Protein 6T1Z (pdb70)

Nearest PDB structures (foldseek):
  6t1z-assembly1_A  TM=1.003E+00  e=1.154E-48  Lactococcus lactis
  8tgg-assembly1_A  TM=7.853E-01  e=2.012E-07  Homo sapiens
  4oaa-assembly1_B  TM=7.288E-01  e=1.385E-07  Escherichia coli str. K-12 substr. DH10B
  2y5y-assembly1_B  TM=6.252E-01  e=4.518E-06  Escherichia coli K-12
  2y5y-assembly1_A  TM=6.153E-01  e=9.937E-06  Escherichia coli K-12

Foldseek 3Di:
DVVLVVADLQLNLLLLLLLLVLLLCLQAVVCVLVVCVVPHPNVVSVVLVVVLLVLLLVLQLVLLVCCLVPNLLVLLLVLLVLLLQLLVQLLVCCDVVNHDVVSNSVSVSSNSSSVSSNVLSSLLVLLLRDDLQCSLVSQLSSVLSSLVSSLNSNVNNVVDCVPPVSVSSVSSSVSSVVSNCCSVPVDDTRDDAPDDSVVLQVVLCVLPLLVLLLLLLLLLVLLVLCLVAPQQCQQVVFADDDCPSPVLSVVLSVLLSVLSNPCLVVLCVVCVPPALLVLQLQLSVLSLQLSLQSLVDRDNVSNSVSSNSNSSSVSSNRSSSSSVSSLSDDSSSSSNSSSVSSVSNVSSNVVSNVLSVCCVVLDSNRSSVVSVVSSVSSSVSSCVSCVVSVVVD

Organism: NCBI:txid1358

InterPro domains:
  IPR011701 Major facilitator superfamily [PF07690] (17-365)
  IPR020846 Major facilitator superfamily domain [PS50850] (10-403)
  IPR036259 MFS transporter superfamily [G3DSA:1.20.1250.20] (13-405)
  IPR036259 MFS transporter superfamily [SSF103473] (15-403)
  IPR050171 Major Facilitator Superfamily (MFS) Transporters [PTHR23517] (4-398)

Structure (mmCIF, N/CA/C/O backbone):
data_6T1Z
#
_entry.id   6T1Z
#
_cell.length_a   104.76
_cell.length_b   139.99
_cell.length_c   115.7
_cell.angle_alpha   90
_cell.angle_beta   90
_cell.angle_gamma   90
#
_symmetry.space_group_name_H-M   'C 2 2 21'
#
loop_
_entity.id
_entity.type
_entity.pdbx_description
1 polymer 'LmrP integral membrane protein'
2 non-polymer "2'-(4-ETHOXYPHENYL)-5-(4-METHYL-1-PIPERAZINYL)-2,5'-BI-BENZIMIDAZOLE"
3 non-polymer 1,2-DIMYRISTOYL-SN-GLYCERO-3-PHOSPHATE
4 non-polymer DODECYL-ALPHA-D-MALTOSIDE
5 non-polymer GLYCEROL
6 water water
#
loop_
_atom_site.group_PDB
_atom_site.id
_atom_site.type_symbol
_atom_site.label_atom_id
_atom_site.label_alt_id
_atom_site.label_comp_id
_atom_site.label_asym_id
_atom_site.label_entity_id
_atom_site.label_seq_id
_atom_site.pdbx_PDB_ins_code
_atom_site.Cartn_x
_atom_site.Cartn_y
_atom_site.Cartn_z
_atom_site.occupancy
_atom_site.B_iso_or_equiv
_atom_site.auth_seq_id
_atom_site.auth_comp_id
_atom_site.auth_asym_id
_atom_site.auth_atom_id
_atom_site.pdbx_PDB_model_num
ATOM 1 N N . GLY A 1 1 ? 10.391 6.055 2.085 1 122.04 1 GLY A N 1
ATOM 2 C CA . GLY A 1 1 ? 10.286 5.256 3.295 1 122.17 1 GLY A CA 1
ATOM 3 C C . GLY A 1 1 ? 11.637 4.846 3.838 1 127.41 1 GLY A C 1
ATOM 4 O O . GLY A 1 1 ? 11.993 5.21 4.961 1 126.44 1 GLY A O 1
ATOM 5 N N . LYS A 1 2 ? 12.409 4.092 3.031 1 126.08 2 LYS A N 1
ATOM 6 C CA . LYS A 1 2 ? 13.759 3.622 3.387 1 126.7 2 LYS A CA 1
ATOM 7 C C . LYS A 1 2 ? 14.688 4.809 3.637 1 131.52 2 LYS A C 1
ATOM 8 O O . LYS A 1 2 ? 15.525 4.76 4.544 1 131.15 2 LYS A O 1
ATOM 10 N N . GLU A 1 3 ? 14.494 5.892 2.856 1 128.28 3 GLU A N 1
ATOM 11 C CA . GLU A 1 3 ? 15.245 7.142 2.959 1 127.88 3 GLU A CA 1
ATOM 12 C C . GLU A 1 3 ? 15.06 7.755 4.336 1 129.84 3 GLU A C 1
ATOM 13 O O . GLU A 1 3 ? 16.048 8.181 4.933 1 129.62 3 GLU A O 1
ATOM 19 N N . PHE A 1 4 ? 13.813 7.714 4.869 1 124.25 4 PHE A N 1
ATOM 20 C CA . PHE A 1 4 ? 13.449 8.241 6.187 1 123.04 4 PHE A CA 1
ATOM 21 C C . PHE A 1 4 ? 14.335 7.735 7.313 1 125.71 4 PHE A C 1
ATOM 22 O O . PHE A 1 4 ? 14.787 8.533 8.138 1 125.57 4 PHE A O 1
ATOM 30 N N . TRP A 1 5 ? 14.549 6.416 7.376 1 120.72 5 TRP A N 1
ATOM 31 C CA . TRP A 1 5 ? 15.352 5.826 8.439 1 119.91 5 TRP A CA 1
ATOM 32 C C . TRP A 1 5 ? 16.853 6.23 8.396 1 122.27 5 TRP A C 1
ATOM 33 O O . TRP A 1 5 ? 17.519 6.142 9.43 1 121.99 5 TRP A O 1
ATOM 35 N N . ASN A 1 6 ? 17.372 6.707 7.236 1 117.51 6 ASN A N 1
ATOM 36 C CA . ASN A 1 6 ? 18.782 7.123 7.093 1 116.81 6 ASN A CA 1
ATOM 37 C C . ASN A 1 6 ? 19.03 8.638 7.281 1 118.04 6 ASN A C 1
ATOM 38 O O . ASN A 1 6 ? 20.153 9.108 7.059 1 117.16 6 ASN A O 1
ATOM 43 N N . LEU A 1 7 ? 17.999 9.388 7.705 1 112.53 7 LEU A N 1
ATOM 44 C CA . LEU A 1 7 ? 18.096 10.837 7.9 1 111.13 7 LEU A CA 1
ATOM 45 C C . LEU A 1 7 ? 18.615 11.204 9.282 1 111.8 7 LEU A C 1
ATOM 46 O O . LEU A 1 7 ? 18.657 10.354 10.176 1 111.02 7 LEU A O 1
ATOM 51 N N . ASP A 1 8 ? 18.993 12.486 9.457 1 106.16 8 ASP A N 1
ATOM 52 C CA . ASP A 1 8 ? 19.441 13.04 10.736 1 104.59 8 ASP A CA 1
ATOM 53 C C . ASP A 1 8 ? 18.245 13.022 11.688 1 103.87 8 ASP A C 1
ATOM 54 O O . ASP A 1 8 ? 17.118 13.289 11.266 1 103.11 8 ASP A O 1
ATOM 59 N N . LYS A 1 9 ? 18.498 12.713 12.964 1 97.05 9 LYS A N 1
ATOM 60 C CA . LYS A 1 9 ? 17.486 12.644 14.024 1 95.09 9 LYS A CA 1
ATOM 61 C C . LYS A 1 9 ? 16.575 13.865 14.021 1 93.48 9 LYS A C 1
ATOM 62 O O . LYS A 1 9 ? 15.36 13.684 14.037 1 93.58 9 LYS A O 1
ATOM 68 N N . ASN A 1 10 ? 17.143 15.097 13.954 1 85.32 10 ASN A N 1
ATOM 69 C CA . ASN A 1 10 ? 16.365 16.345 13.948 1 83.01 10 ASN A CA 1
ATOM 70 C C . ASN A 1 10 ? 15.373 16.427 12.817 1 84.77 10 ASN A C 1
ATOM 71 O O . ASN A 1 10 ? 14.225 16.824 13.043 1 83.8 10 ASN A O 1
ATOM 76 N N . LEU A 1 11 ? 15.796 16.022 11.609 1 79.57 11 LEU A N 1
ATOM 77 C CA . LEU A 1 11 ? 14.926 16.024 10.444 1 78.46 11 LEU A CA 1
ATOM 78 C C . LEU A 1 11 ? 13.786 15.043 10.654 1 84.19 11 LEU A C 1
ATOM 79 O O . LEU A 1 11 ? 12.646 15.357 10.326 1 83.48 11 LEU A O 1
ATOM 84 N N . GLN A 1 12 ? 14.076 13.884 11.271 1 82.99 12 GLN A N 1
ATOM 85 C CA . GLN A 1 12 ? 13.063 12.862 11.56 1 83.64 12 GLN A CA 1
ATOM 86 C C . GLN A 1 12 ? 11.986 13.437 12.476 1 87.43 12 GLN A C 1
ATOM 87 O O . GLN A 1 12 ? 10.794 13.256 12.211 1 86.66 12 GLN A O 1
ATOM 93 N N . LEU A 1 13 ? 12.405 14.22 13.484 1 83.73 13 LEU A N 1
ATOM 94 C CA . LEU A 1 13 ? 11.475 14.886 14.389 1 83.39 13 LEU A CA 1
ATOM 95 C C . LEU A 1 13 ? 10.619 15.855 13.607 1 85.31 13 LEU A C 1
ATOM 96 O O . LEU A 1 13 ? 9.409 15.848 13.791 1 85.76 13 LEU A O 1
ATOM 101 N N . ARG A 1 14 ? 11.226 16.61 12.668 1 79.22 14 ARG A N 1
ATOM 102 C CA . ARG A 1 14 ? 10.51 17.545 11.805 1 77.93 14 ARG A CA 1
ATOM 103 C C . ARG A 1 14 ? 9.362 16.834 11.1 1 80.16 14 ARG A C 1
ATOM 104 O O . ARG A 1 14 ? 8.235 17.334 11.106 1 79.47 14 ARG A O 1
ATOM 112 N N . LEU A 1 15 ? 9.637 15.648 10.547 1 75.74 15 LEU A N 1
ATOM 113 C CA . LEU A 1 15 ? 8.624 14.854 9.864 1 75.34 15 LEU A CA 1
ATOM 114 C C . LEU A 1 15 ? 7.552 14.39 10.836 1 79.34 15 LEU A C 1
ATOM 115 O O . LEU A 1 15 ? 6.361 14.506 10.529 1 79.72 15 LEU A O 1
ATOM 120 N N . GLY A 1 16 ? 7.976 13.961 12.025 1 74.29 16 GLY A N 1
ATOM 121 C CA . GLY A 1 16 ? 7.056 13.547 13.072 1 73.32 16 GLY A CA 1
ATOM 122 C C . GLY A 1 16 ? 6.129 14.679 13.457 1 74.91 16 GLY A C 1
ATOM 123 O O . GLY A 1 16 ? 4.907 14.529 13.396 1 74.29 16 GLY A O 1
ATOM 124 N N . ILE A 1 17 ? 6.706 15.839 13.774 1 69.56 17 ILE A N 1
ATOM 125 C CA . ILE A 1 17 ? 5.956 17.017 14.181 1 68.99 17 ILE A CA 1
ATOM 126 C C . ILE A 1 17 ? 4.94 17.449 13.116 1 74.15 17 ILE A C 1
ATOM 127 O O . ILE A 1 17 ? 3.764 17.626 13.449 1 73.41 17 ILE A O 1
ATOM 132 N N . VAL A 1 18 ? 5.37 17.582 11.839 1 71.28 18 VAL A N 1
ATOM 133 C CA . VAL A 1 18 ? 4.447 17.974 10.762 1 70.66 18 VAL A CA 1
ATOM 134 C C . VAL A 1 18 ? 3.349 16.944 10.563 1 74.91 18 VAL A C 1
ATOM 135 O O . VAL A 1 18 ? 2.22 17.333 10.26 1 74.45 18 VAL A O 1
ATOM 139 N N . PHE A 1 19 ? 3.673 15.64 10.734 1 71.56 19 PHE A N 1
ATOM 140 C CA . PHE A 1 19 ? 2.691 14.575 10.607 1 71.56 19 PHE A CA 1
ATOM 141 C C . PHE A 1 19 ? 1.575 14.857 11.584 1 74.48 19 PHE A C 1
ATOM 142 O O . PHE A 1 19 ? 0.43 15.07 11.179 1 73.59 19 PHE A O 1
ATOM 150 N N . LEU A 1 20 ? 1.928 14.875 12.879 1 71.41 20 LEU A N 1
ATOM 151 C CA . LEU A 1 20 ? 1.012 15.115 13.989 1 70.81 20 LEU A CA 1
ATOM 152 C C . LEU A 1 20 ? 0.229 16.403 13.777 1 77.39 20 LEU A C 1
ATOM 153 O O . LEU A 1 20 ? -1.005 16.378 13.855 1 76.67 20 LEU A O 1
ATOM 158 N N . GLY A 1 21 ? 0.951 17.485 13.462 1 75.83 21 GLY A N 1
ATOM 159 C CA . GLY A 1 21 ? 0.378 18.794 13.187 1 76.89 21 GLY A CA 1
ATOM 160 C C . GLY A 1 21 ? -0.722 18.717 12.15 1 84.71 21 GLY A C 1
ATOM 161 O O . GLY A 1 21 ? -1.856 19.135 12.422 1 85.15 21 GLY A O 1
ATOM 162 N N . ALA A 1 22 ? -0.4 18.117 10.974 1 82.63 22 ALA A N 1
ATOM 163 C CA . ALA A 1 22 ? -1.339 17.942 9.864 1 82.93 22 ALA A CA 1
ATOM 164 C C . ALA A 1 22 ? -2.526 17.068 10.247 1 88.07 22 ALA A C 1
ATOM 165 O O . ALA A 1 22 ? -3.664 17.42 9.921 1 87.38 22 ALA A O 1
ATOM 167 N N . PHE A 1 23 ? -2.271 15.949 10.965 1 85.48 23 PHE A N 1
ATOM 168 C CA . PHE A 1 23 ? -3.327 15.048 11.425 1 85.32 23 PHE A CA 1
ATOM 169 C C . PHE A 1 23 ? -4.35 15.852 12.212 1 90.01 23 PHE A C 1
ATOM 170 O O . PHE A 1 23 ? -5.514 15.935 11.815 1 90.2 23 PHE A O 1
ATOM 178 N N . SER A 1 24 ? -3.883 16.513 13.276 1 86.69 24 SER A N 1
ATOM 179 C CA . SER A 1 24 ? -4.705 17.364 14.119 1 86.21 24 SER A CA 1
ATOM 180 C C . SER A 1 24 ? -5.363 18.477 13.302 1 89.32 24 SER A C 1
ATOM 181 O O . SER A 1 24 ? -6.537 18.759 13.525 1 87.86 24 SER A O 1
ATOM 184 N N . TYR A 1 25 ? -4.664 19.028 12.288 1 87.33 25 TYR A N 1
ATOM 185 C CA . TYR A 1 25 ? -5.296 20.012 11.415 1 88.43 25 TYR A CA 1
ATOM 186 C C . TYR A 1 25 ? -6.532 19.375 10.761 1 91.46 25 TYR A C 1
ATOM 187 O O . TYR A 1 25 ? -7.612 19.963 10.823 1 92.34 25 TYR A O 1
ATOM 196 N N . GLY A 1 26 ? -6.343 18.219 10.114 1 85.15 26 GLY A N 1
ATOM 197 C CA . GLY A 1 26 ? -7.391 17.496 9.408 1 83.88 26 GLY A CA 1
ATOM 198 C C . GLY A 1 26 ? -8.626 17.289 10.251 1 87.56 26 GLY A C 1
ATOM 199 O O . GLY A 1 26 ? -9.698 17.794 9.907 1 87.35 26 GLY A O 1
ATOM 200 N N . THR A 1 27 ? -8.464 16.608 11.403 1 84.19 27 THR A N 1
ATOM 201 C CA . THR A 1 27 ? -9.551 16.309 12.355 1 83.55 27 THR A CA 1
ATOM 202 C C . THR A 1 27 ? -10.336 17.546 12.842 1 86.74 27 THR A C 1
ATOM 203 O O . THR A 1 27 ? -11.565 17.554 12.765 1 85.54 27 THR A O 1
ATOM 207 N N . VAL A 1 28 ? -9.626 18.57 13.368 1 83.43 28 VAL A N 1
ATOM 208 C CA . VAL A 1 28 ? -10.276 19.699 14.033 1 82.88 28 VAL A CA 1
ATOM 209 C C . VAL A 1 28 ? -10.407 20.961 13.187 1 84.51 28 VAL A C 1
ATOM 210 O O . VAL A 1 28 ? -11.507 21.503 13.111 1 84.04 28 VAL A O 1
ATOM 214 N N . PHE A 1 29 ? -9.316 21.455 12.617 1 79.68 29 PHE A N 1
ATOM 215 C CA . PHE A 1 29 ? -9.292 22.733 11.915 1 79.74 29 PHE A CA 1
ATOM 216 C C . PHE A 1 29 ? -10.07 22.807 10.596 1 84.42 29 PHE A C 1
ATOM 217 O O . PHE A 1 29 ? -10.523 23.907 10.245 1 84.14 29 PHE A O 1
ATOM 225 N N . SER A 1 30 ? -10.214 21.67 9.862 1 81.03 30 SER A N 1
ATOM 226 C CA . SER A 1 30 ? -10.929 21.588 8.573 1 80.58 30 SER A CA 1
ATOM 227 C C . SER A 1 30 ? -12.395 21.942 8.715 1 87.1 30 SER A C 1
ATOM 228 O O . SER A 1 30 ? -12.984 22.56 7.825 1 88.15 30 SER A O 1
ATOM 231 N N . SER A 1 31 ? -12.97 21.558 9.85 1 83.78 31 SER A N 1
ATOM 232 C CA . SER A 1 31 ? -14.364 21.736 10.183 1 83.8 31 SER A CA 1
ATOM 233 C C . SER A 1 31 ? -14.651 22.919 11.15 1 84.8 31 SER A C 1
ATOM 234 O O . SER A 1 31 ? -15.789 23.078 11.598 1 85.09 31 SER A O 1
ATOM 237 N N . MET A 1 32 ? -13.647 23.752 11.468 1 77.82 32 MET A N 1
ATOM 238 C CA . MET A 1 32 ? -13.852 24.864 12.403 1 75.4 32 MET A CA 1
ATOM 239 C C . MET A 1 32 ? -14.772 25.964 11.876 1 78.66 32 MET A C 1
ATOM 240 O O . MET A 1 32 ? -15.39 26.639 12.683 1 78.32 32 MET A O 1
ATOM 245 N N . THR A 1 33 ? -14.923 26.108 10.55 1 74.94 33 THR A N 1
ATOM 246 C CA . THR A 1 33 ? -15.844 27.101 9.98 1 74.62 33 THR A CA 1
ATOM 247 C C . THR A 1 33 ? -17.284 26.67 10.298 1 76.42 33 THR A C 1
ATOM 248 O O . THR A 1 33 ? -18.131 27.518 10.58 1 76.18 33 THR A O 1
ATOM 252 N N . ILE A 1 34 ? -17.543 25.338 10.259 1 69.66 34 ILE A N 1
ATOM 253 C CA . ILE A 1 34 ? -18.821 24.708 10.581 1 67.32 34 ILE A CA 1
ATOM 254 C C . ILE A 1 34 ? -19.187 25.149 11.993 1 70.73 34 ILE A C 1
ATOM 255 O O . ILE A 1 34 ? -20.244 25.743 12.176 1 71.35 34 ILE A O 1
ATOM 260 N N . TYR A 1 35 ? -18.249 24.948 12.957 1 66.32 35 TYR A N 1
ATOM 261 C CA . TYR A 1 35 ? -18.315 25.331 14.372 1 64.36 35 TYR A CA 1
ATOM 262 C C . TYR A 1 35 ? -18.623 26.83 14.496 1 66.17 35 TYR A C 1
ATOM 263 O O . TYR A 1 35 ? -19.665 27.179 15.025 1 65.21 35 TYR A O 1
ATOM 272 N N . TYR A 1 36 ? -17.723 27.703 14.021 1 62.44 36 TYR A N 1
ATOM 273 C CA . TYR A 1 36 ? -17.9 29.141 14.079 1 62.42 36 TYR A CA 1
ATOM 274 C C . TYR A 1 36 ? -19.192 29.584 13.493 1 67.15 36 TYR A C 1
ATOM 275 O O . TYR A 1 36 ? -19.778 30.468 14.085 1 67.24 36 TYR A O 1
ATOM 284 N N . ASN A 1 37 ? -19.636 29.028 12.334 1 65.31 37 ASN A N 1
ATOM 285 C CA . ASN A 1 37 ? -20.927 29.402 11.695 1 66.34 37 ASN A CA 1
ATOM 286 C C . ASN A 1 37 ? -22.083 29.081 12.597 1 68.93 37 ASN A C 1
ATOM 287 O O . ASN A 1 37 ? -22.969 29.91 12.733 1 67.75 37 ASN A O 1
ATOM 292 N N . GLN A 1 38 ? -22.059 27.882 13.223 1 65.8 38 GLN A N 1
ATOM 293 C CA . GLN A 1 38 ? -23.065 27.398 14.153 1 65.67 38 GLN A CA 1
ATOM 294 C C . GLN A 1 38 ? -23.284 28.339 15.343 1 70.03 38 GLN A C 1
ATOM 295 O O . GLN A 1 38 ? -24.423 28.725 15.6 1 70.98 38 GLN A O 1
ATOM 301 N N . TYR A 1 39 ? -22.218 28.712 16.046 1 66.9 39 TYR A N 1
ATOM 302 C CA . TYR A 1 39 ? -22.331 29.526 17.253 1 67.99 39 TYR A CA 1
ATOM 303 C C . TYR A 1 39 ? -22.332 31.038 17.027 1 73.78 39 TYR A C 1
ATOM 304 O O . TYR A 1 39 ? -22.96 31.771 17.793 1 74.72 39 TYR A O 1
ATOM 313 N N . LEU A 1 40 ? -21.621 31.504 16.015 1 70.25 40 LEU A N 1
ATOM 314 C CA . LEU A 1 40 ? -21.502 32.929 15.713 1 70.02 40 LEU A CA 1
ATOM 315 C C . LEU A 1 40 ? -22.079 33.228 14.317 1 75.8 40 LEU A C 1
ATOM 316 O O . LEU A 1 40 ? -22.579 32.32 13.646 1 76.1 40 LEU A O 1
ATOM 321 N N . GLY A 1 41 ? -22.014 34.481 13.879 1 72.12 41 GLY A N 1
ATOM 322 C CA . GLY A 1 41 ? -22.519 34.827 12.556 1 71.63 41 GLY A CA 1
ATOM 323 C C . GLY A 1 41 ? -21.589 34.393 11.442 1 76.59 41 GLY A C 1
ATOM 324 O O . GLY A 1 41 ? -20.47 33.938 11.697 1 78.46 41 GLY A O 1
ATOM 325 N N . SER A 1 42 ? -22.02 34.554 10.196 1 71.6 42 SER A N 1
ATOM 326 C CA . SER A 1 42 ? -21.146 34.278 9.07 1 70.41 42 SER A CA 1
ATOM 327 C C . SER A 1 42 ? -20.343 35.521 8.768 1 73.47 42 SER A C 1
ATOM 328 O O . SER A 1 42 ? -19.262 35.431 8.169 1 74.31 42 SER A O 1
ATOM 331 N N . ALA A 1 43 ? -20.832 36.68 9.254 1 68.31 43 ALA A N 1
ATOM 332 C CA . ALA A 1 43 ? -20.113 37.949 9.193 1 68.12 43 ALA A CA 1
ATOM 333 C C . ALA A 1 43 ? -18.968 37.824 10.203 1 71.6 43 ALA A C 1
ATOM 334 O O . ALA A 1 43 ? -17.829 38.14 9.872 1 72.68 43 ALA A O 1
ATOM 336 N N . ILE A 1 44 ? -19.277 37.297 11.41 1 65.98 44 ILE A N 1
ATOM 337 C CA . ILE A 1 44 ? -18.338 37.031 12.49 1 64.99 44 ILE A CA 1
ATOM 338 C C . ILE A 1 44 ? -17.324 35.974 12.034 1 69.15 44 ILE A C 1
ATOM 339 O O . ILE A 1 44 ? -16.119 36.243 12.114 1 69.63 44 ILE A O 1
ATOM 344 N N . THR A 1 45 ? -17.789 34.802 11.522 1 63.98 45 THR A N 1
ATOM 345 C CA . THR A 1 45 ? -16.869 33.749 11.069 1 63.82 45 THR A CA 1
ATOM 346 C C . THR A 1 45 ? -15.819 34.29 10.062 1 69.55 45 THR A C 1
ATOM 347 O O . THR A 1 45 ? -14.64 33.997 10.234 1 69.53 45 THR A O 1
ATOM 351 N N . GLY A 1 46 ? -16.247 35.12 9.099 1 66.22 46 GLY A N 1
ATOM 352 C CA . GLY A 1 46 ? -15.389 35.768 8.106 1 65.03 46 GLY A CA 1
ATOM 353 C C . GLY A 1 46 ? -14.356 36.676 8.735 1 67.67 46 GLY A C 1
ATOM 354 O O . GLY A 1 46 ? -13.169 36.573 8.413 1 67.55 46 GLY A O 1
ATOM 355 N N . ILE A 1 47 ? -14.79 37.535 9.677 1 63.97 47 ILE A N 1
ATOM 356 C CA . ILE A 1 47 ? -13.891 38.423 10.423 1 64.26 47 ILE A CA 1
ATOM 357 C C . ILE A 1 47 ? -12.875 37.589 11.217 1 68.6 47 ILE A C 1
ATOM 358 O O . ILE A 1 47 ? -11.676 37.9 11.205 1 68.16 47 ILE A O 1
ATOM 363 N N . LEU A 1 48 ? -13.366 36.52 11.887 1 64.06 48 LEU A N 1
ATOM 364 C CA . LEU A 1 48 ? -12.538 35.63 12.693 1 63.15 48 LEU A CA 1
ATOM 365 C C . LEU A 1 48 ? -11.405 34.978 11.891 1 66.69 48 LEU A C 1
ATOM 366 O O . LEU A 1 48 ? -10.234 35.141 12.244 1 65.54 48 LEU A O 1
ATOM 371 N N . LEU A 1 49 ? -11.749 34.311 10.787 1 64.13 49 LEU A N 1
ATOM 372 C CA . LEU A 1 49 ? -10.787 33.654 9.898 1 65.06 49 LEU A CA 1
ATOM 373 C C . LEU A 1 49 ? -9.747 34.637 9.285 1 71.67 49 LEU A C 1
ATOM 374 O O . LEU A 1 49 ? -8.586 34.25 9.045 1 69.94 49 LEU A O 1
ATOM 379 N N . ALA A 1 50 ? -10.169 35.915 9.083 1 69.62 50 ALA A N 1
ATOM 380 C CA . ALA A 1 50 ? -9.313 36.99 8.589 1 69.36 50 ALA A CA 1
ATOM 381 C C . ALA A 1 50 ? -8.287 37.308 9.649 1 73.85 50 ALA A C 1
ATOM 382 O O . ALA A 1 50 ? -7.098 37.351 9.331 1 75.47 50 ALA A O 1
ATOM 384 N N . LEU A 1 51 ? -8.733 37.473 10.919 1 68.69 51 LEU A N 1
ATOM 385 C CA . LEU A 1 51 ? -7.844 37.763 12.041 1 67.55 51 LEU A CA 1
ATOM 386 C C . LEU A 1 51 ? -6.868 36.665 12.234 1 68.38 51 LEU A C 1
ATOM 387 O O . LEU A 1 51 ? -5.687 36.956 12.26 1 68.21 51 LEU A O 1
ATOM 392 N N . SER A 1 52 ? -7.327 35.405 12.286 1 64.19 52 SER A N 1
ATOM 393 C CA . SER A 1 52 ? -6.435 34.258 12.445 1 64.74 52 SER A CA 1
ATOM 394 C C . SER A 1 52 ? -5.301 34.191 11.387 1 69.34 52 SER A C 1
ATOM 395 O O . SER A 1 52 ? -4.154 33.935 11.756 1 69.44 52 SER A O 1
ATOM 398 N N . ALA A 1 53 ? -5.625 34.453 10.098 1 64.53 53 ALA A N 1
ATOM 399 C CA . ALA A 1 53 ? -4.693 34.476 8.968 1 62.84 53 ALA A CA 1
ATOM 400 C C . ALA A 1 53 ? -3.625 35.572 9.135 1 66.37 53 ALA A C 1
ATOM 401 O O . ALA A 1 53 ? -2.439 35.313 8.878 1 66.12 53 ALA A O 1
ATOM 403 N N . VAL A 1 54 ? -4.048 36.783 9.587 1 62.09 54 VAL A N 1
ATOM 404 C CA . VAL A 1 54 ? -3.169 37.929 9.885 1 61.32 54 VAL A CA 1
ATOM 405 C C . VAL A 1 54 ? -2.302 37.559 11.09 1 64.19 54 VAL A C 1
ATOM 406 O O . VAL A 1 54 ? -1.089 37.787 11.084 1 63.53 54 VAL A O 1
ATOM 410 N N . ALA A 1 55 ? -2.929 36.968 12.11 1 61.05 55 ALA A N 1
ATOM 411 C CA . ALA A 1 55 ? -2.231 36.52 13.311 1 61.77 55 ALA A CA 1
ATOM 412 C C . ALA A 1 55 ? -1.096 35.538 12.975 1 66.49 55 ALA A C 1
ATOM 413 O O . ALA A 1 55 ? 0.04 35.768 13.38 1 65.74 55 ALA A O 1
ATOM 415 N N . THR A 1 56 ? -1.391 34.504 12.172 1 63.41 56 THR A N 1
ATOM 416 C CA . THR A 1 56 ? -0.439 33.462 11.811 1 63.62 56 THR A CA 1
ATOM 417 C C . THR A 1 56 ? 0.693 33.997 10.918 1 70.81 56 THR A C 1
ATOM 418 O O . THR A 1 56 ? 1.84 33.55 11.073 1 69.91 56 THR A O 1
ATOM 422 N N . PHE A 1 57 ? 0.385 34.961 10.013 1 68.4 57 PHE A N 1
ATOM 423 C CA . PHE A 1 57 ? 1.389 35.607 9.167 1 67.33 57 PHE A CA 1
ATOM 424 C C . PHE A 1 57 ? 2.382 36.332 10.088 1 70.13 57 PHE A C 1
ATOM 425 O O . PHE A 1 57 ? 3.6 36.164 9.935 1 70.26 57 PHE A O 1
ATOM 433 N N . VAL A 1 58 ? 1.855 37.092 11.083 1 64.28 58 VAL A N 1
ATOM 434 C CA . 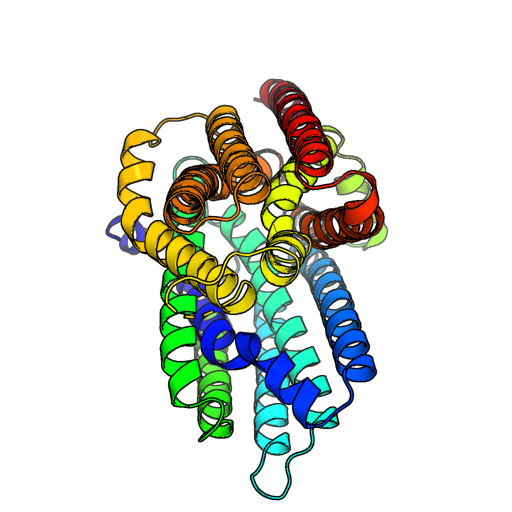VAL A 1 58 ? 2.683 37.79 12.065 1 62.87 58 VAL A CA 1
ATOM 435 C C . VAL A 1 58 ? 3.491 36.793 12.892 1 67.41 58 VAL A C 1
ATOM 436 O O . VAL A 1 58 ? 4.659 37.056 13.154 1 68.86 58 VAL A O 1
ATOM 440 N N . ALA A 1 59 ? 2.905 35.622 13.227 1 62.44 59 ALA A N 1
ATOM 441 C CA . ALA A 1 59 ? 3.61 34.557 13.94 1 61.62 59 ALA A CA 1
ATOM 442 C C . ALA A 1 59 ? 4.799 34.143 13.117 1 64.7 59 ALA A C 1
ATOM 443 O O . ALA A 1 59 ? 5.893 34.088 13.641 1 65.08 59 ALA A O 1
ATOM 445 N N . GLY A 1 60 ? 4.592 33.957 11.821 1 60.8 60 GLY A N 1
ATOM 446 C CA . GLY A 1 60 ? 5.631 33.571 10.87 1 60.27 60 GLY A CA 1
ATOM 447 C C . GLY A 1 60 ? 6.763 34.567 10.73 1 62.5 60 GLY A C 1
ATOM 448 O O . GLY A 1 60 ? 7.927 34.167 10.666 1 62.14 60 GLY A O 1
ATOM 449 N N . ILE A 1 61 ? 6.444 35.865 10.695 1 57.06 61 ILE A N 1
ATOM 450 C CA . ILE A 1 61 ? 7.466 36.902 10.581 1 56.11 61 ILE A CA 1
ATOM 451 C C . ILE A 1 61 ? 8.36 36.927 11.85 1 61.79 61 ILE A C 1
ATOM 452 O O . ILE A 1 61 ? 9.591 36.888 11.753 1 60.94 61 ILE A O 1
ATOM 457 N N . LEU A 1 62 ? 7.73 36.941 13.035 1 60.23 62 LEU A N 1
ATOM 458 C CA . LEU A 1 62 ? 8.431 36.93 14.319 1 60.66 62 LEU A CA 1
ATOM 459 C C . LEU A 1 62 ? 9.263 35.655 14.49 1 65.18 62 LEU A C 1
ATOM 460 O O . LEU A 1 62 ? 10.416 35.739 14.908 1 65.6 62 LEU A O 1
ATOM 465 N N . ALA A 1 63 ? 8.697 34.484 14.137 1 60.99 63 ALA A N 1
ATOM 466 C CA . ALA A 1 63 ? 9.407 33.214 14.248 1 60.69 63 ALA A CA 1
ATOM 467 C C . ALA A 1 63 ? 10.634 33.183 13.352 1 65.77 63 ALA A C 1
ATOM 468 O O . ALA A 1 63 ? 11.688 32.739 13.788 1 65.47 63 ALA A O 1
ATOM 470 N N . GLY A 1 64 ? 10.5 33.715 12.143 1 63.91 64 GLY A N 1
ATOM 471 C CA . GLY A 1 64 ? 11.581 33.79 11.17 1 64.31 64 GLY A CA 1
ATOM 472 C C . GLY A 1 64 ? 12.764 34.561 11.699 1 68.92 64 GLY A C 1
ATOM 473 O O . GLY A 1 64 ? 13.89 34.06 11.684 1 67.67 64 GLY A O 1
ATOM 474 N N . PHE A 1 65 ? 12.493 35.758 12.238 1 66.51 65 PHE A N 1
ATOM 475 C CA . PHE A 1 65 ? 13.517 36.599 12.829 1 66.44 65 PHE A CA 1
ATOM 476 C C . PHE A 1 65 ? 14.134 35.913 14.053 1 69.49 65 PHE A C 1
ATOM 477 O O . PHE A 1 65 ? 15.327 35.648 14.063 1 69.71 65 PHE A O 1
ATOM 485 N N . PHE A 1 66 ? 13.338 35.603 15.064 1 65.49 66 PHE A N 1
ATOM 486 C CA . PHE A 1 66 ? 13.855 34.957 16.266 1 64.65 66 PHE A CA 1
ATOM 487 C C . PHE A 1 66 ? 14.566 33.652 16.014 1 67.46 66 PHE A C 1
ATOM 488 O O . PHE A 1 66 ? 15.338 33.228 16.856 1 68.15 66 PHE A O 1
ATOM 496 N N . ALA A 1 67 ? 14.335 33.02 14.868 1 62.62 67 ALA A N 1
ATOM 497 C CA . ALA A 1 67 ? 15.008 31.777 14.544 1 62.26 67 ALA A CA 1
ATOM 498 C C . ALA A 1 67 ? 16.47 32.077 14.186 1 68.17 67 ALA A C 1
ATOM 499 O O . ALA A 1 67 ? 17.352 31.246 14.429 1 69.16 67 ALA A O 1
ATOM 501 N N . ASP A 1 68 ? 16.715 33.275 13.62 1 63.53 68 ASP A N 1
ATOM 502 C CA . ASP A 1 68 ? 18.018 33.773 13.22 1 62.03 68 ASP A CA 1
ATOM 503 C C . ASP A 1 68 ? 18.725 34.408 14.396 1 64.4 68 ASP A C 1
ATOM 504 O O . ASP A 1 68 ? 19.886 34.078 14.634 1 62.86 68 ASP A O 1
ATOM 509 N N . ARG A 1 69 ? 18.015 35.301 15.14 1 61.17 69 ARG A N 1
ATOM 510 C CA . ARG A 1 69 ? 18.502 36.018 16.325 1 60.32 69 ARG A CA 1
ATOM 511 C C . ARG A 1 69 ? 18.959 35.041 17.39 1 63.67 69 ARG A C 1
ATOM 512 O O . ARG A 1 69 ? 20.131 35.035 17.736 1 64.44 69 ARG A O 1
ATOM 520 N N . ASN A 1 70 ? 18.047 34.226 17.916 1 59.79 70 ASN A N 1
ATOM 521 C CA . ASN A 1 70 ? 18.372 33.18 18.892 1 59.18 70 ASN A CA 1
ATOM 522 C C . ASN A 1 70 ? 18.489 31.875 18.094 1 63.78 70 ASN A C 1
ATOM 523 O O . ASN A 1 70 ? 18.665 31.926 16.867 1 63.68 70 ASN A O 1
ATOM 528 N N . GLY A 1 71 ? 18.389 30.726 18.745 1 59.43 71 GLY A N 1
ATOM 529 C CA . GLY A 1 71 ? 18.448 29.498 17.96 1 59.24 71 GLY A CA 1
ATOM 530 C C . GLY A 1 71 ? 17.116 29.135 17.314 1 62.9 71 GLY A C 1
ATOM 531 O O . GLY A 1 71 ? 16.113 29.836 17.504 1 63.83 71 GLY A O 1
ATOM 532 N N . ARG A 1 72 ? 17.07 28.014 16.579 1 56.65 72 ARG A N 1
ATOM 533 C CA . ARG A 1 72 ? 15.819 27.495 16.007 1 54.46 72 ARG A CA 1
ATOM 534 C C . ARG A 1 72 ? 15.011 26.838 17.125 1 56.22 72 ARG A C 1
ATOM 535 O O . ARG A 1 72 ? 13.821 27.153 17.272 1 55.71 72 ARG A O 1
ATOM 543 N N . LYS A 1 73 ? 15.671 25.952 17.939 1 50.99 73 LYS A N 1
ATOM 544 C CA . LYS A 1 73 ? 15.071 25.225 19.071 1 49.88 73 LYS A CA 1
ATOM 545 C C . LYS A 1 73 ? 14.28 26.093 20.102 1 54.82 73 LYS A C 1
ATOM 546 O O . LYS A 1 73 ? 13.155 25.684 20.431 1 56.01 73 LYS A O 1
ATOM 552 N N . PRO A 1 74 ? 14.817 27.225 20.652 1 47.9 74 PRO A N 1
ATOM 553 C CA . PRO A 1 74 ? 14.027 28.038 21.593 1 47.01 74 PRO A CA 1
ATOM 554 C C . PRO A 1 74 ? 12.671 28.425 20.998 1 53.55 74 PRO A C 1
ATOM 555 O O . PRO A 1 74 ? 11.632 28.143 21.584 1 51.62 74 PRO A O 1
ATOM 559 N N . VAL A 1 75 ? 12.691 29.042 19.81 1 53.7 75 VAL A N 1
ATOM 560 C CA . VAL A 1 75 ? 11.502 29.457 19.068 1 54.6 75 VAL A CA 1
ATOM 561 C C . VAL A 1 75 ? 10.509 28.285 18.955 1 59.52 75 VAL A C 1
ATOM 562 O O . VAL A 1 75 ? 9.354 28.432 19.335 1 58.84 75 VAL A O 1
ATOM 566 N N . MET A 1 76 ? 10.978 27.119 18.489 1 57 76 MET A N 1
ATOM 567 C CA . MET A 1 76 ? 10.151 25.931 18.335 1 56.67 76 MET A CA 1
ATOM 568 C C . MET A 1 76 ? 9.552 25.519 19.643 1 59.24 76 MET A C 1
ATOM 569 O O . MET A 1 76 ? 8.356 25.291 19.69 1 59.45 76 MET A O 1
ATOM 574 N N . VAL A 1 77 ? 10.354 25.491 20.726 1 56.33 77 VAL A N 1
ATOM 575 C CA . VAL A 1 77 ? 9.903 25.154 22.095 1 55.77 77 VAL A CA 1
ATOM 576 C C . VAL A 1 77 ? 8.849 26.158 22.584 1 59.67 77 VAL A C 1
ATOM 577 O O . VAL A 1 77 ? 7.883 25.752 23.22 1 59.71 77 VAL A O 1
ATOM 581 N N . PHE A 1 78 ? 9.016 27.452 22.252 1 55.53 78 PHE A N 1
ATOM 582 C CA . PHE A 1 78 ? 8.068 28.497 22.608 1 54.82 78 PHE A CA 1
ATOM 583 C C . PHE A 1 78 ? 6.76 28.234 21.923 1 60.33 78 PHE A C 1
ATOM 584 O O . PHE A 1 78 ? 5.703 28.37 22.548 1 61.25 78 PHE A O 1
ATOM 592 N N . GLY A 1 79 ? 6.831 27.892 20.642 1 56.77 79 GLY A N 1
ATOM 593 C CA . GLY A 1 79 ? 5.653 27.577 19.851 1 56.75 79 GLY A CA 1
ATOM 594 C C . GLY A 1 79 ? 4.815 26.502 20.514 1 60.82 79 GLY A C 1
ATOM 595 O O . GLY A 1 79 ? 3.637 26.734 20.794 1 61.82 79 GLY A O 1
ATOM 596 N N . THR A 1 80 ? 5.43 25.35 20.845 1 54.66 80 THR A N 1
ATOM 597 C CA . THR A 1 80 ? 4.713 24.247 21.493 1 53.27 80 THR A CA 1
ATOM 598 C C . THR A 1 80 ? 4.048 24.665 22.808 1 54.93 80 THR A C 1
ATOM 599 O O . THR A 1 80 ? 2.891 24.288 23.037 1 56.29 80 THR A O 1
ATOM 603 N N . ILE A 1 81 ? 4.741 25.476 23.647 1 46.98 81 ILE A N 1
ATOM 604 C CA . ILE A 1 81 ? 4.17 25.967 24.907 1 44.26 81 ILE A CA 1
ATOM 605 C C . ILE A 1 81 ? 2.894 26.736 24.618 1 49 81 ILE A C 1
ATOM 606 O O . ILE A 1 81 ? 1.881 26.433 25.239 1 50 81 ILE A O 1
ATOM 611 N N . ILE A 1 82 ? 2.919 27.673 23.631 1 45.35 82 ILE A N 1
ATOM 612 C CA . ILE A 1 82 ? 1.754 28.461 23.179 1 44.87 82 ILE A CA 1
ATOM 613 C C . ILE A 1 82 ? 0.612 27.522 22.795 1 52.79 82 ILE A C 1
ATOM 614 O O . ILE A 1 82 ? -0.53 27.743 23.213 1 54.16 82 ILE A O 1
ATOM 619 N N . GLN A 1 83 ? 0.927 26.479 21.99 1 50.23 83 GLN A N 1
ATOM 620 C CA . GLN A 1 83 ? -0.013 25.456 21.524 1 49.91 83 GLN A CA 1
ATOM 621 C C . GLN A 1 83 ? -0.675 24.782 22.718 1 56 83 GLN A C 1
ATOM 622 O O . GLN A 1 83 ? -1.891 24.763 22.753 1 55.67 83 GLN A O 1
ATOM 628 N N . LEU A 1 84 ? 0.112 24.304 23.731 1 53.64 84 LEU A N 1
ATOM 629 C CA . LEU A 1 84 ? -0.412 23.668 24.95 1 53.87 84 LEU A CA 1
ATOM 630 C C . LEU A 1 84 ? -1.451 24.526 25.613 1 57.43 84 LEU A C 1
ATOM 631 O O . LEU A 1 84 ? -2.547 24.048 25.901 1 57.24 84 LEU A O 1
ATOM 636 N N . LEU A 1 85 ? -1.11 25.807 25.829 1 53.68 85 LEU A N 1
ATOM 637 C CA . LEU A 1 85 ? -1.99 26.81 26.422 1 53.1 85 LEU A CA 1
ATOM 638 C C . LEU A 1 85 ? -3.277 26.957 25.605 1 58.77 85 LEU A C 1
ATOM 639 O O . LEU A 1 85 ? -4.366 26.903 26.16 1 58.99 85 LEU A O 1
ATOM 644 N N . GLY A 1 86 ? -3.145 27.061 24.296 1 55.88 86 GLY A N 1
ATOM 645 C CA . GLY A 1 86 ? -4.303 27.148 23.416 1 55.27 86 GLY A CA 1
ATOM 646 C C . GLY A 1 86 ? -5.15 25.9 23.46 1 57.63 86 GLY A C 1
ATOM 647 O O . GLY A 1 86 ? -6.35 25.996 23.679 1 60.05 86 GLY A O 1
ATOM 648 N N . ALA A 1 87 ? -4.535 24.73 23.31 1 51.12 87 ALA A N 1
ATOM 649 C CA . ALA A 1 87 ? -5.227 23.452 23.304 1 51.06 87 ALA A CA 1
ATOM 650 C C . ALA A 1 87 ? -5.974 23.196 24.593 1 58.21 87 ALA A C 1
ATOM 651 O O . ALA A 1 87 ? -7.131 22.761 24.545 1 58.99 87 ALA A O 1
ATOM 653 N N . ALA A 1 88 ? -5.323 23.472 25.747 1 53.89 88 ALA A N 1
ATOM 654 C CA . ALA A 1 88 ? -5.892 23.259 27.078 1 52.34 88 ALA A CA 1
ATOM 655 C C . ALA A 1 88 ? -7.074 24.171 27.282 1 55.02 88 ALA A C 1
ATOM 656 O O . ALA A 1 88 ? -8.122 23.709 27.699 1 54.66 88 ALA A O 1
ATOM 658 N N . LEU A 1 89 ? -6.925 25.448 26.915 1 51.95 89 LEU A N 1
ATOM 659 C CA . LEU A 1 89 ? -7.979 26.444 27.015 1 52.44 89 LEU A CA 1
ATOM 660 C C . LEU A 1 89 ? -9.128 26.135 26.059 1 58.98 89 LEU A C 1
ATOM 661 O O . LEU A 1 89 ? -10.282 26.392 26.396 1 58.92 89 LEU A O 1
ATOM 666 N N . ALA A 1 90 ? -8.829 25.598 24.872 1 57.28 90 ALA A N 1
ATOM 667 C CA . ALA A 1 90 ? -9.895 25.222 23.943 1 58.18 90 ALA A CA 1
ATOM 668 C C . ALA A 1 90 ? -10.674 24.042 24.529 1 62.07 90 ALA A C 1
ATOM 669 O O . ALA A 1 90 ? -11.892 24.069 24.447 1 61.83 90 ALA A O 1
ATOM 671 N N . ILE A 1 91 ? -9.994 23.063 25.196 1 58.37 91 ILE A N 1
ATOM 672 C CA . ILE A 1 91 ? -10.662 21.918 25.834 1 57.52 91 ILE A CA 1
ATOM 673 C C . ILE A 1 91 ? -11.622 22.435 26.885 1 62.44 91 ILE A C 1
ATOM 674 O O . ILE A 1 91 ? -12.805 22.096 26.842 1 62.27 91 ILE A O 1
ATOM 679 N N . ALA A 1 92 ? -11.124 23.287 27.804 1 58.66 92 ALA A N 1
ATOM 680 C CA . ALA A 1 92 ? -11.918 23.896 28.862 1 58.07 92 ALA A CA 1
ATOM 681 C C . ALA A 1 92 ? -13.033 24.826 28.364 1 65.82 92 ALA A C 1
ATOM 682 O O . ALA A 1 92 ? -13.958 25.057 29.125 1 67.51 92 ALA A O 1
ATOM 684 N N . SER A 1 93 ? -12.976 25.343 27.105 1 63.64 93 SER A N 1
ATOM 685 C CA . SER A 1 93 ? -14.01 26.226 26.529 1 63.79 93 SER A CA 1
ATOM 686 C C . SER A 1 93 ? -15.123 25.474 25.788 1 69.91 93 SER A C 1
ATOM 687 O O . SER A 1 93 ? -16.138 26.063 25.409 1 68.45 93 SER A O 1
ATOM 690 N N . ASN A 1 94 ? -14.929 24.172 25.591 1 68.26 94 ASN A N 1
ATOM 691 C CA . ASN A 1 94 ? -15.89 23.356 24.885 1 68.34 94 ASN A CA 1
ATOM 692 C C . ASN A 1 94 ? -16.476 22.259 25.735 1 75.13 94 ASN A C 1
ATOM 693 O O . ASN A 1 94 ? -16.791 21.185 25.228 1 75.62 94 ASN A O 1
ATOM 698 N N . LEU A 1 95 ? -16.685 22.539 27.019 1 73.09 95 LEU A N 1
ATOM 699 C CA . LEU A 1 95 ? -17.307 21.555 27.879 1 73.9 95 LEU A CA 1
ATOM 700 C C . LEU A 1 95 ? -18.8 21.478 27.537 1 82.87 95 LEU A C 1
ATOM 701 O O . LEU A 1 95 ? -19.449 22.527 27.465 1 82.43 95 LEU A O 1
ATOM 706 N N . PRO A 1 96 ? -19.343 20.263 27.241 1 82.39 96 PRO A N 1
ATOM 707 C CA . PRO A 1 96 ? -20.78 20.151 26.913 1 82.07 96 PRO A CA 1
ATOM 708 C C . PRO A 1 96 ? -21.655 20.848 27.943 1 83.88 96 PRO A C 1
ATOM 709 O O . PRO A 1 96 ? -21.412 20.72 29.151 1 82.38 96 PRO A O 1
ATOM 713 N N . GLY A 1 97 ? -22.594 21.65 27.441 1 80.08 97 GLY A N 1
ATOM 714 C CA . GLY A 1 97 ? -23.497 22.442 28.262 1 79.94 97 GLY A CA 1
ATOM 715 C C . GLY A 1 97 ? -22.933 23.799 28.625 1 85.53 97 GLY A C 1
ATOM 716 O O . GLY A 1 97 ? -23.692 24.718 28.93 1 85.29 97 GLY A O 1
ATOM 717 N N . HIS A 1 98 ? -21.594 23.942 28.587 1 83.42 98 HIS A N 1
ATOM 718 C CA . HIS A 1 98 ? -20.894 25.193 28.89 1 82.76 98 HIS A CA 1
ATOM 719 C C . HIS A 1 98 ? -19.996 25.697 27.708 1 81.69 98 HIS A C 1
ATOM 720 O O . HIS A 1 98 ? -19.052 26.463 27.945 1 81.68 98 HIS A O 1
ATOM 722 N N . VAL A 1 99 ? -20.327 25.289 26.443 1 73.59 99 VAL A N 1
ATOM 723 C CA . VAL A 1 99 ? -19.584 25.64 25.218 1 71.6 99 VAL A CA 1
ATOM 724 C C . VAL A 1 99 ? -19.456 27.172 25.008 1 74.86 99 VAL A C 1
ATOM 725 O O . VAL A 1 99 ? -20.46 27.857 24.878 1 74.08 99 VAL A O 1
ATOM 729 N N . ASN A 1 100 ? -18.213 27.694 25.004 1 71.51 100 ASN A N 1
ATOM 730 C CA . ASN A 1 100 ? -17.91 29.109 24.79 1 71.2 100 ASN A CA 1
ATOM 731 C C . ASN A 1 100 ? -17.168 29.255 23.466 1 76.58 100 ASN A C 1
ATOM 732 O O . ASN A 1 100 ? -15.954 29.009 23.398 1 77.4 100 ASN A O 1
ATOM 737 N N . PRO A 1 101 ? -17.882 29.697 22.413 1 71.49 101 PRO A N 1
ATOM 738 C CA . PRO A 1 101 ? -17.246 29.854 21.107 1 70.94 101 PRO A CA 1
ATOM 739 C C . PRO A 1 101 ? -16.146 30.9 21.06 1 74.72 101 PRO A C 1
ATOM 740 O O . PRO A 1 101 ? -15.094 30.597 20.517 1 74.46 101 PRO A O 1
ATOM 744 N N . TRP A 1 102 ? -16.379 32.108 21.619 1 71.19 102 TRP A N 1
ATOM 745 C CA . TRP A 1 102 ? -15.427 33.215 21.594 1 71.39 102 TRP A CA 1
ATOM 746 C C . TRP A 1 102 ? -14.121 32.88 22.249 1 73.78 102 TRP A C 1
ATOM 747 O O . TRP A 1 102 ? -13.054 33.253 21.744 1 74.05 102 TRP A O 1
ATOM 758 N N . SER A 1 103 ? -14.205 32.157 23.373 1 67.73 103 SER A N 1
ATOM 759 C CA . SER A 1 103 ? -13.075 31.678 24.148 1 65.41 103 SER A CA 1
ATOM 760 C C . SER A 1 103 ? -12.307 30.692 23.263 1 67.8 103 SER A C 1
ATOM 761 O O . SER A 1 103 ? -11.103 30.88 23.069 1 67.72 103 SER A O 1
ATOM 764 N N . THR A 1 104 ? -13.036 29.725 22.618 1 62.51 104 THR A N 1
ATOM 765 C CA . THR A 1 104 ? -12.498 28.728 21.675 1 60.63 104 THR A CA 1
ATOM 766 C C . THR A 1 104 ? -11.798 29.401 20.52 1 64.77 104 THR A C 1
ATOM 767 O O . THR A 1 104 ? -10.789 28.876 20.072 1 64.75 104 THR A O 1
ATOM 771 N N . PHE A 1 105 ? -12.31 30.561 20.039 1 61.38 105 PHE A N 1
ATOM 772 C CA . PHE A 1 105 ? -11.658 31.292 18.951 1 61.08 105 PHE A CA 1
ATOM 773 C C . PHE A 1 105 ? -10.291 31.726 19.379 1 66.71 105 PHE A C 1
ATOM 774 O O . PHE A 1 105 ? -9.34 31.489 18.625 1 68.27 105 PHE A O 1
ATOM 782 N N . ILE A 1 106 ? -10.194 32.389 20.568 1 61.89 106 ILE A N 1
ATOM 783 C CA . ILE A 1 106 ? -8.941 32.881 21.143 1 60.87 106 ILE A CA 1
ATOM 784 C C . ILE A 1 106 ? -7.979 31.723 21.318 1 64.38 106 ILE A C 1
ATOM 785 O O . ILE A 1 106 ? -6.841 31.844 20.915 1 64.34 106 ILE A O 1
ATOM 790 N N . ALA A 1 107 ? -8.447 30.59 21.862 1 61.18 107 ALA A N 1
ATOM 791 C CA . ALA A 1 107 ? -7.638 29.383 22.062 1 60.86 107 ALA A CA 1
ATOM 792 C C . ALA A 1 107 ? -7.053 28.831 20.743 1 62.93 107 ALA A C 1
ATOM 793 O O . ALA A 1 107 ? -5.892 28.438 20.691 1 63.13 107 ALA A O 1
ATOM 795 N N . PHE A 1 108 ? -7.851 28.846 19.684 1 57.76 108 PHE A N 1
ATOM 796 C CA . PHE A 1 108 ? -7.472 28.399 18.354 1 56.59 108 PHE A CA 1
ATOM 797 C C . PHE A 1 108 ? -6.566 29.399 17.693 1 56.42 108 PHE A C 1
ATOM 798 O O . PHE A 1 108 ? -5.704 29.005 16.904 1 57.82 108 PHE A O 1
ATOM 806 N N . LEU A 1 109 ? -6.707 30.687 18.055 1 47.73 109 LEU A N 1
ATOM 807 C CA . LEU A 1 109 ? -5.846 31.766 17.58 1 45.39 109 LEU A CA 1
ATOM 808 C C . LEU A 1 109 ? -4.454 31.483 18.145 1 49.2 109 LEU A C 1
ATOM 809 O O . LEU A 1 109 ? -3.48 31.55 17.411 1 50.23 109 LEU A O 1
ATOM 814 N N . LEU A 1 110 ? -4.38 31.023 19.402 1 45.26 110 LEU A N 1
ATOM 815 C CA . LEU A 1 110 ? -3.132 30.65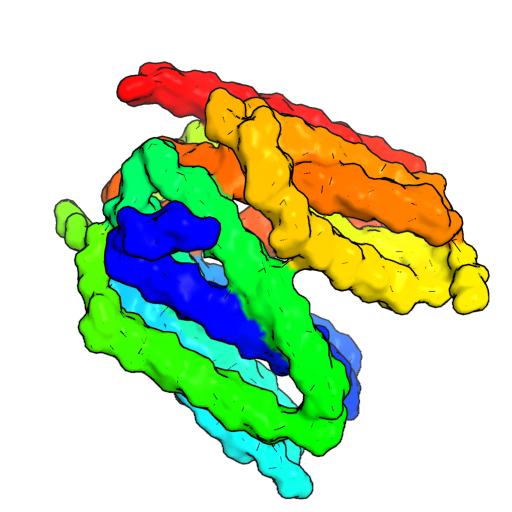3 20.062 1 45.13 110 LEU A CA 1
ATOM 816 C C . LEU A 1 110 ? -2.498 29.484 19.384 1 50.79 110 LEU A C 1
ATOM 817 O O . LEU A 1 110 ? -1.352 29.608 18.984 1 50.87 110 LEU A O 1
ATOM 822 N N . ILE A 1 111 ? -3.239 28.366 19.211 1 49.02 111 ILE A N 1
ATOM 823 C CA . ILE A 1 111 ? -2.744 27.144 18.554 1 49.83 111 ILE A CA 1
ATOM 824 C C . ILE A 1 111 ? -2.153 27.403 17.165 1 56.02 111 ILE A C 1
ATOM 825 O O . ILE A 1 111 ? -1.048 26.914 16.886 1 55.14 111 ILE A O 1
ATOM 830 N N . SER A 1 112 ? -2.881 28.171 16.309 1 54.22 112 SER A N 1
ATOM 831 C CA . SER A 1 112 ? -2.411 28.54 14.966 1 55.09 112 SER A CA 1
ATOM 832 C C . SER A 1 112 ? -1.059 29.258 15.037 1 59.56 112 SER A C 1
ATOM 833 O O . SER A 1 112 ? -0.112 28.858 14.354 1 58.33 112 SER A O 1
ATOM 836 N N . PHE A 1 113 ? -0.975 30.276 15.921 1 57.33 113 PHE A N 1
ATOM 837 C CA . PHE A 1 113 ? 0.203 31.09 16.207 1 57.46 113 PHE A CA 1
ATOM 838 C C . PHE A 1 113 ? 1.404 30.208 16.623 1 62.26 113 PHE A C 1
ATOM 839 O O . PHE A 1 113 ? 2.48 30.296 16.014 1 62.13 113 PHE A O 1
ATOM 847 N N . GLY A 1 114 ? 1.176 29.36 17.632 1 58.67 114 GLY A N 1
ATOM 848 C CA . GLY A 1 114 ? 2.141 28.413 18.17 1 58.5 114 GLY A CA 1
ATOM 849 C C . GLY A 1 114 ? 2.633 27.449 17.124 1 64.68 114 GLY A C 1
ATOM 850 O O . GLY A 1 114 ? 3.84 27.212 17.034 1 65.42 114 GLY A O 1
ATOM 851 N N . TYR A 1 115 ? 1.703 26.925 16.298 1 62.94 115 TYR A N 1
ATOM 852 C CA . TYR A 1 115 ? 2.028 26.023 15.193 1 63.33 115 TYR A CA 1
ATOM 853 C C . TYR A 1 115 ? 2.898 26.667 14.142 1 64.18 115 TYR A C 1
ATOM 854 O O . TYR A 1 115 ? 3.86 26.027 13.716 1 64.07 115 TYR A O 1
ATOM 863 N N . ASN A 1 116 ? 2.618 27.931 13.759 1 59.25 116 ASN A N 1
ATOM 864 C CA . ASN A 1 116 ? 3.463 28.565 12.755 1 59.57 116 ASN A CA 1
ATOM 865 C C . ASN A 1 116 ? 4.843 28.841 13.253 1 65.92 116 ASN A C 1
ATOM 866 O O . ASN A 1 116 ? 5.755 28.874 12.44 1 66.41 116 ASN A O 1
ATOM 871 N N . PHE A 1 117 ? 5.032 28.984 14.578 1 63.02 117 PHE A N 1
ATOM 872 C CA . PHE A 1 117 ? 6.374 29.138 15.146 1 62.33 117 PHE A CA 1
ATOM 873 C C . PHE A 1 117 ? 7.164 27.869 14.876 1 63.2 117 PHE A C 1
ATOM 874 O O . PHE A 1 117 ? 8.208 27.936 14.239 1 61.46 117 PHE A O 1
ATOM 882 N N . VAL A 1 118 ? 6.59 26.709 15.257 1 59.27 118 VAL A N 1
ATOM 883 C CA . VAL A 1 118 ? 7.152 25.377 15.055 1 58.88 118 VAL A CA 1
ATOM 884 C C . VAL A 1 118 ? 7.363 25.089 13.542 1 64.37 118 VAL A C 1
ATOM 885 O O . VAL A 1 118 ? 8.338 24.411 13.171 1 65.27 118 VAL A O 1
ATOM 889 N N . ILE A 1 119 ? 6.477 25.621 12.677 1 59.35 119 ILE A N 1
ATOM 890 C CA . ILE A 1 119 ? 6.629 25.461 11.23 1 58.41 119 ILE A CA 1
ATOM 891 C C . ILE A 1 119 ? 7.757 26.368 10.692 1 61.56 119 ILE A C 1
ATOM 892 O O . ILE A 1 119 ? 8.708 25.837 10.143 1 62.01 119 ILE A O 1
ATOM 897 N N . THR A 1 120 ? 7.663 27.701 10.864 1 56.36 120 THR A N 1
ATOM 898 C CA . THR A 1 120 ? 8.636 28.688 10.391 1 54.99 120 THR A CA 1
ATOM 899 C C . THR A 1 120 ? 10.073 28.32 10.78 1 57.83 120 THR A C 1
ATOM 900 O O . THR A 1 120 ? 10.943 28.27 9.922 1 57.13 120 THR A O 1
ATOM 904 N N . ALA A 1 121 ? 10.316 28.042 12.058 1 54.85 121 ALA A N 1
ATOM 905 C CA . ALA A 1 121 ? 11.639 27.661 12.552 1 54.11 121 ALA A CA 1
ATOM 906 C C . ALA A 1 121 ? 12.032 26.294 12.029 1 59.98 121 ALA A C 1
ATOM 907 O O . ALA A 1 121 ? 13.172 26.123 11.631 1 61.12 121 ALA A O 1
ATOM 909 N N . GLY A 1 122 ? 11.085 25.356 11.987 1 57.4 122 GLY A N 1
ATOM 910 C CA . GLY A 1 122 ? 11.307 24.013 11.46 1 57.73 122 GLY A CA 1
ATOM 911 C C . GLY A 1 122 ? 11.798 24.014 10.022 1 62.63 122 GLY A C 1
ATOM 912 O O . GLY A 1 122 ? 12.649 23.195 9.657 1 62.24 122 GLY A O 1
ATOM 913 N N . ASN A 1 123 ? 11.28 24.962 9.204 1 59.78 123 ASN A N 1
ATOM 914 C CA . ASN A 1 123 ? 11.677 25.163 7.812 1 59.63 123 ASN A CA 1
ATOM 915 C C . ASN A 1 123 ? 13.14 25.565 7.772 1 64.91 123 ASN A C 1
ATOM 916 O O . ASN A 1 123 ? 13.902 24.964 7.017 1 65.9 123 ASN A O 1
ATOM 921 N N . ALA A 1 124 ? 13.541 26.531 8.646 1 60.6 124 ALA A N 1
ATOM 922 C CA . ALA A 1 124 ? 14.911 27.012 8.777 1 59.55 124 ALA A CA 1
ATOM 923 C C . ALA A 1 124 ? 15.804 25.853 9.133 1 64.99 124 ALA A C 1
ATOM 924 O O . ALA A 1 124 ? 16.81 25.649 8.465 1 64.82 124 ALA A O 1
ATOM 926 N N . MET A 1 125 ? 15.37 25.026 10.097 1 63.44 125 MET A N 1
ATOM 927 C CA . MET A 1 125 ? 16.068 23.828 10.547 1 64.49 125 MET A CA 1
ATOM 928 C C . MET A 1 125 ? 16.209 22.78 9.439 1 67.93 125 MET A C 1
ATOM 929 O O . MET A 1 125 ? 17.238 22.109 9.37 1 68.47 125 MET A O 1
ATOM 934 N N . ILE A 1 126 ? 15.201 22.628 8.58 1 63.61 126 ILE A N 1
ATOM 935 C CA . ILE A 1 126 ? 15.313 21.667 7.479 1 63.16 126 ILE A CA 1
ATOM 936 C C . ILE A 1 126 ? 16.584 21.972 6.675 1 66.68 126 ILE A C 1
ATOM 937 O O . ILE A 1 126 ? 17.408 21.082 6.481 1 66.61 126 ILE A O 1
ATOM 942 N N . ILE A 1 127 ? 16.766 23.247 6.297 1 61.55 127 ILE A N 1
ATOM 943 C CA . ILE A 1 127 ? 17.917 23.739 5.558 1 60.43 127 ILE A CA 1
ATOM 944 C C . ILE A 1 127 ? 19.221 23.49 6.33 1 67.13 127 ILE A C 1
ATOM 945 O O . ILE A 1 127 ? 20.2 23.025 5.745 1 69.12 127 ILE A O 1
ATOM 950 N N . ASP A 1 128 ? 19.214 23.742 7.633 1 63.35 128 ASP A N 1
ATOM 951 C CA . ASP A 1 128 ? 20.38 23.56 8.48 1 63.85 128 ASP A CA 1
ATOM 952 C C . ASP A 1 128 ? 20.923 22.153 8.539 1 71.44 128 ASP A C 1
ATOM 953 O O . ASP A 1 128 ? 22.141 21.993 8.529 1 73.48 128 ASP A O 1
ATOM 958 N N . ALA A 1 129 ? 20.056 21.143 8.651 1 69.7 129 ALA A N 1
ATOM 959 C CA . ALA A 1 129 ? 20.49 19.747 8.771 1 70.64 129 ALA A CA 1
ATOM 960 C C . ALA A 1 129 ? 20.456 18.981 7.439 1 77.74 129 ALA A C 1
ATOM 961 O O . ALA A 1 129 ? 20.599 17.75 7.414 1 77.77 129 ALA A O 1
ATOM 963 N N . SER A 1 130 ? 20.298 19.726 6.332 1 75.82 130 SER A N 1
ATOM 964 C CA . SER A 1 130 ? 20.275 19.18 4.98 1 76.07 130 SER A CA 1
ATOM 965 C C . SER A 1 130 ? 21.429 19.704 4.116 1 82.87 130 SER A C 1
ATOM 966 O O . SER A 1 130 ? 21.971 20.797 4.344 1 82.37 130 SER A O 1
ATOM 969 N N . ASN A 1 131 ? 21.837 18.856 3.168 1 81.34 131 ASN A N 1
ATOM 970 C CA . ASN A 1 131 ? 22.854 19.112 2.161 1 81.74 131 ASN A CA 1
ATOM 971 C C . ASN A 1 131 ? 22.077 19.157 0.861 1 85.64 131 ASN A C 1
ATOM 972 O O . ASN A 1 131 ? 20.953 18.637 0.81 1 83.54 131 ASN A O 1
ATOM 977 N N . ALA A 1 132 ? 22.673 19.74 -0.187 1 83.88 132 ALA A N 1
ATOM 978 C CA . ALA A 1 132 ? 22.045 19.845 -1.5 1 84.77 132 ALA A CA 1
ATOM 979 C C . ALA A 1 132 ? 21.555 18.498 -2.078 1 90.87 132 ALA A C 1
ATOM 980 O O . ALA A 1 132 ? 20.536 18.484 -2.774 1 90.83 132 ALA A O 1
ATOM 982 N N . GLU A 1 133 ? 22.248 17.375 -1.751 1 88.79 133 GLU A N 1
ATOM 983 C CA . GLU A 1 133 ? 21.925 16.012 -2.213 1 89.17 133 GLU A CA 1
ATOM 984 C C . GLU A 1 133 ? 20.621 15.426 -1.619 1 93.94 133 GLU A C 1
ATOM 985 O O . GLU A 1 133 ? 19.829 14.842 -2.37 1 94.23 133 GLU A O 1
ATOM 991 N N . ASN A 1 134 ? 20.395 15.576 -0.29 1 89.18 134 ASN A N 1
ATOM 992 C CA . ASN A 1 134 ? 19.205 15.02 0.367 1 88.1 134 ASN A CA 1
ATOM 993 C C . ASN A 1 134 ? 18.086 16.039 0.643 1 89.3 134 ASN A C 1
ATOM 994 O O . ASN A 1 134 ? 17.043 15.656 1.183 1 88.06 134 ASN A O 1
ATOM 999 N N . ARG A 1 135 ? 18.293 17.321 0.285 1 84.24 135 ARG A N 1
ATOM 1000 C CA . ARG A 1 135 ? 17.296 18.37 0.524 1 82.78 135 ARG A CA 1
ATOM 1001 C C . ARG A 1 135 ? 15.924 18.072 -0.109 1 86.35 135 ARG A C 1
ATOM 1002 O O . ARG A 1 135 ? 14.915 18.123 0.594 1 86.98 135 ARG A O 1
ATOM 1010 N N . LYS A 1 136 ? 15.883 17.751 -1.412 1 81.41 136 LYS A N 1
ATOM 1011 C CA . LYS A 1 136 ? 14.64 17.449 -2.124 1 80.29 136 LYS A CA 1
ATOM 1012 C C . LYS A 1 136 ? 13.922 16.261 -1.503 1 84.17 136 LYS A C 1
ATOM 1013 O O . LYS A 1 136 ? 12.702 16.306 -1.388 1 85.49 136 LYS A O 1
ATOM 1019 N N . VAL A 1 137 ? 14.672 15.228 -1.059 1 78.94 137 VAL A N 1
ATOM 1020 C CA . VAL A 1 137 ? 14.119 14.026 -0.415 1 77.89 137 VAL A CA 1
ATOM 1021 C C . VAL A 1 137 ? 13.323 14.421 0.846 1 80.02 137 VAL A C 1
ATOM 1022 O O . VAL A 1 137 ? 12.181 13.989 1.022 1 78.28 137 VAL A O 1
ATOM 1026 N N . VAL A 1 138 ? 13.925 15.284 1.685 1 76.5 138 VAL A N 1
ATOM 1027 C CA . VAL A 1 138 ? 13.322 15.798 2.91 1 75.88 138 VAL A CA 1
ATOM 1028 C C . VAL A 1 138 ? 12.029 16.52 2.584 1 82.23 138 VAL A C 1
ATOM 1029 O O . VAL A 1 138 ? 10.991 16.156 3.134 1 81.9 138 VAL A O 1
ATOM 1033 N N . PHE A 1 139 ? 12.087 17.514 1.669 1 80.47 139 PHE A N 1
ATOM 1034 C CA . PHE A 1 139 ? 10.928 18.304 1.278 1 81.19 139 PHE A CA 1
ATOM 1035 C C . PHE A 1 139 ? 9.776 17.474 0.79 1 88.12 139 PHE A C 1
ATOM 1036 O O . PHE A 1 139 ? 8.632 17.764 1.153 1 87.91 139 PHE A O 1
ATOM 1044 N N . MET A 1 140 ? 10.059 16.429 -0.005 1 86.78 140 MET A N 1
ATOM 1045 C CA . MET A 1 140 ? 8.983 15.585 -0.472 1 87.91 140 MET A CA 1
ATOM 1046 C C . MET A 1 140 ? 8.459 14.707 0.655 1 89.05 140 MET A C 1
ATOM 1047 O O . MET A 1 140 ? 7.251 14.65 0.817 1 89 140 MET A O 1
ATOM 1052 N N . LEU A 1 141 ? 9.336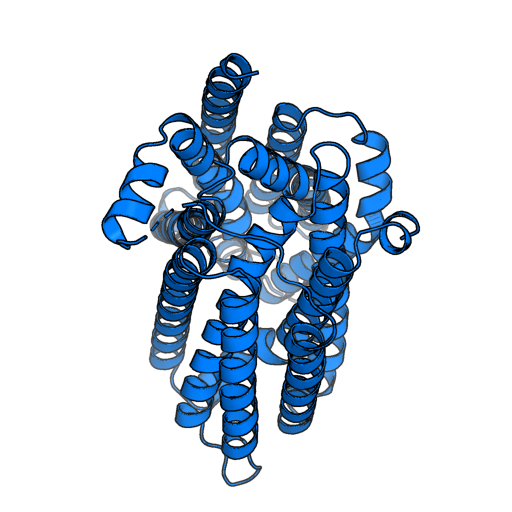 14.123 1.487 1 83.43 141 LEU A N 1
ATOM 1053 C CA . LEU A 1 141 ? 8.915 13.327 2.645 1 82.61 141 LEU A CA 1
ATOM 1054 C C . LEU A 1 141 ? 7.988 14.13 3.556 1 85.75 141 LEU A C 1
ATOM 1055 O O . LEU A 1 141 ? 6.97 13.614 4.02 1 84.3 141 LEU A O 1
ATOM 1060 N N . ASP A 1 142 ? 8.346 15.402 3.782 1 82.79 142 ASP A N 1
ATOM 1061 C CA . ASP A 1 142 ? 7.589 16.383 4.547 1 82.45 142 ASP A CA 1
ATOM 1062 C C . ASP A 1 142 ? 6.212 16.486 3.895 1 84.42 142 ASP A C 1
ATOM 1063 O O . ASP A 1 142 ? 5.225 16.05 4.482 1 84.89 142 ASP A O 1
ATOM 1068 N N . TYR A 1 143 ? 6.175 16.973 2.653 1 78.11 143 TYR A N 1
ATOM 1069 C CA . TYR A 1 143 ? 4.997 17.144 1.822 1 76.66 143 TYR A CA 1
ATOM 1070 C C . TYR A 1 143 ? 4.113 15.901 1.752 1 76.14 143 TYR A C 1
ATOM 1071 O O . TYR A 1 143 ? 2.896 16.023 1.76 1 73.73 143 TYR A O 1
ATOM 1080 N N . TRP A 1 144 ? 4.719 14.72 1.695 1 72.99 144 TRP A N 1
ATOM 1081 C CA . TRP A 1 144 ? 4 13.459 1.635 1 73.94 144 TRP A CA 1
ATOM 1082 C C . TRP A 1 144 ? 3.34 13.18 2.978 1 76.53 144 TRP A C 1
ATOM 1083 O O . TRP A 1 144 ? 2.126 12.969 3.017 1 76.08 144 TRP A O 1
ATOM 1094 N N . ALA A 1 145 ? 4.133 13.205 4.08 1 71.65 145 ALA A N 1
ATOM 1095 C CA . ALA A 1 145 ? 3.648 12.965 5.441 1 70.26 145 ALA A CA 1
ATOM 1096 C C . ALA A 1 145 ? 2.415 13.794 5.766 1 71.87 145 ALA A C 1
ATOM 1097 O O . ALA A 1 145 ? 1.448 13.237 6.277 1 71.6 145 ALA A O 1
ATOM 1099 N N . GLN A 1 146 ? 2.429 15.096 5.411 1 66.98 146 GLN A N 1
ATOM 1100 C CA . GLN A 1 146 ? 1.319 16.021 5.629 1 66.96 146 GLN A CA 1
ATOM 1101 C C . GLN A 1 146 ? 0.025 15.566 4.927 1 72.51 146 GLN A C 1
ATOM 1102 O O . GLN A 1 146 ? -1.046 15.552 5.545 1 72.47 146 GLN A O 1
ATOM 1108 N N . ASN A 1 147 ? 0.13 15.186 3.645 1 69.7 147 ASN A N 1
ATOM 1109 C CA . ASN A 1 147 ? -1 14.744 2.826 1 68.98 147 ASN A CA 1
ATOM 1110 C C . ASN A 1 147 ? -1.629 13.473 3.377 1 72.21 147 ASN A C 1
ATOM 1111 O O . ASN A 1 147 ? -2.853 13.441 3.568 1 72.78 147 ASN A O 1
ATOM 1116 N N . LEU A 1 148 ? -0.799 12.454 3.694 1 66.8 148 LEU A N 1
ATOM 1117 C CA . LEU A 1 148 ? -1.282 11.213 4.281 1 66.16 148 LEU A CA 1
ATOM 1118 C C . LEU A 1 148 ? -2.001 11.477 5.616 1 74.66 148 LEU A C 1
ATOM 1119 O O . LEU A 1 148 ? -3.106 10.954 5.834 1 74.28 148 LEU A O 1
ATOM 1124 N N . SER A 1 149 ? -1.383 12.307 6.486 1 73.93 149 SER A N 1
ATOM 1125 C CA . SER A 1 149 ? -1.946 12.648 7.794 1 74.57 149 SER A CA 1
ATOM 1126 C C . SER A 1 149 ? -3.203 13.51 7.715 1 79.66 149 SER A C 1
ATOM 1127 O O . SER A 1 149 ? -4.116 13.23 8.484 1 79.87 149 SER A O 1
ATOM 1130 N N . VAL A 1 150 ? -3.306 14.496 6.779 1 76.31 150 VAL A N 1
ATOM 1131 C CA . VAL A 1 150 ? -4.538 15.289 6.653 1 76.53 150 VAL A CA 1
ATOM 1132 C C . VAL A 1 150 ? -5.724 14.376 6.276 1 83.34 150 VAL A C 1
ATOM 1133 O O . VAL A 1 150 ? -6.849 14.636 6.705 1 81.97 150 VAL A O 1
ATOM 1137 N N . ILE A 1 151 ? -5.453 13.29 5.508 1 83.21 151 ILE A N 1
ATOM 1138 C CA . ILE A 1 151 ? -6.461 12.301 5.116 1 83.85 151 ILE A CA 1
ATOM 1139 C C . ILE A 1 151 ? -6.894 11.526 6.356 1 88.51 151 ILE A C 1
ATOM 1140 O O . ILE A 1 151 ? -8.092 11.457 6.619 1 89.27 151 ILE A O 1
ATOM 1145 N N . LEU A 1 152 ? -5.938 10.996 7.141 1 84.2 152 LEU A N 1
ATOM 1146 C CA . LEU A 1 152 ? -6.261 10.261 8.367 1 84.53 152 LEU A CA 1
ATOM 1147 C C . LEU A 1 152 ? -7.028 11.15 9.351 1 90.17 152 LEU A C 1
ATOM 1148 O O . LEU A 1 152 ? -8.014 10.708 9.957 1 90.41 152 LEU A O 1
ATOM 1153 N N . GLY A 1 153 ? -6.6 12.409 9.437 1 86.55 153 GLY A N 1
ATOM 1154 C CA . GLY A 1 153 ? -7.244 13.448 10.225 1 85.79 153 GLY A CA 1
ATOM 1155 C C . GLY A 1 153 ? -8.678 13.615 9.786 1 88.73 153 GLY A C 1
ATOM 1156 O O . GLY A 1 153 ? -9.577 13.388 10.588 1 88.1 153 GLY A O 1
ATOM 1157 N N . ALA A 1 154 ? -8.897 13.896 8.48 1 85.26 154 ALA A N 1
ATOM 1158 C CA . ALA A 1 154 ? -10.216 14.067 7.843 1 84.89 154 ALA A CA 1
ATOM 1159 C C . ALA A 1 154 ? -11.208 12.909 8.113 1 88.55 154 ALA A C 1
ATOM 1160 O O . ALA A 1 154 ? -12.382 13.164 8.398 1 86.84 154 ALA A O 1
ATOM 1162 N N . ALA A 1 155 ? -10.721 11.648 8.051 1 86.43 155 ALA A N 1
ATOM 1163 C CA . ALA A 1 155 ? -11.503 10.439 8.304 1 86.67 155 ALA A CA 1
ATOM 1164 C C . ALA A 1 155 ? -11.997 10.442 9.741 1 91.75 155 ALA A C 1
ATOM 1165 O O . ALA A 1 155 ? -13.212 10.469 9.948 1 92.49 155 ALA A O 1
ATOM 1167 N N . LEU A 1 156 ? -11.065 10.495 10.727 1 87.88 156 LEU A N 1
ATOM 1168 C CA . LEU A 1 156 ? -11.406 10.556 12.156 1 87.08 156 LEU A CA 1
ATOM 1169 C C . LEU A 1 156 ? -12.293 11.769 12.458 1 91.72 156 LEU A C 1
ATOM 1170 O O . LEU A 1 156 ? -13.235 11.656 13.236 1 90.8 156 LEU A O 1
ATOM 1175 N N . GLY A 1 157 ? -11.998 12.885 11.798 1 89.57 157 GLY A N 1
ATOM 1176 C CA . GLY A 1 157 ? -12.72 14.142 11.924 1 89.6 157 GLY A CA 1
ATOM 1177 C C . GLY A 1 157 ? -14.181 14 11.597 1 94.14 157 GLY A C 1
ATOM 1178 O O . GLY A 1 157 ? -15.01 14.331 12.433 1 94.35 157 GLY A O 1
ATOM 1179 N N . ALA A 1 158 ? -14.508 13.456 10.412 1 91.17 158 ALA A N 1
ATOM 1180 C CA . ALA A 1 158 ? -15.896 13.244 9.988 1 91.07 158 ALA A CA 1
ATOM 1181 C C . ALA A 1 158 ? -16.686 12.436 11.026 1 96.91 158 ALA A C 1
ATOM 1182 O O . ALA A 1 158 ? -17.755 12.873 11.456 1 95.99 158 ALA A O 1
ATOM 1184 N N . TRP A 1 159 ? -16.107 11.308 11.481 1 95.95 159 TRP A N 1
ATOM 1185 C CA . TRP A 1 159 ? -16.693 10.395 12.458 1 96.88 159 TRP A CA 1
ATOM 1186 C C . TRP A 1 159 ? -17.016 11.052 13.804 1 96.43 159 TRP A C 1
ATOM 1187 O O . TRP A 1 159 ? -18.107 10.825 14.331 1 95.98 159 TRP A O 1
ATOM 1198 N N . LEU A 1 160 ? -16.093 11.864 14.348 1 89.25 160 LEU A N 1
ATOM 1199 C CA . LEU A 1 160 ? -16.253 12.431 15.686 1 87.02 160 LEU A CA 1
ATOM 1200 C C . LEU A 1 160 ? -16.418 13.945 15.83 1 87.51 160 LEU A C 1
ATOM 1201 O O . LEU A 1 160 ? -16.637 14.379 16.957 1 86.11 160 LEU A O 1
ATOM 1206 N N . PHE A 1 161 ? -16.31 14.754 14.767 1 82.7 161 PHE A N 1
ATOM 1207 C CA . PHE A 1 161 ? -16.426 16.2 14.957 1 82.1 161 PHE A CA 1
ATOM 1208 C C . PHE A 1 161 ? -17.751 16.622 15.562 1 85.75 161 PHE A C 1
ATOM 1209 O O . PHE A 1 161 ? -17.733 17.273 16.609 1 84.15 161 PHE A O 1
ATOM 1217 N N . ARG A 1 162 ? -18.89 16.303 14.893 1 83.43 162 ARG A N 1
ATOM 1218 C CA . ARG A 1 162 ? -20.224 16.681 15.392 1 83.4 162 ARG A CA 1
ATOM 1219 C C . ARG A 1 162 ? -20.562 15.971 16.717 1 87.02 162 ARG A C 1
ATOM 1220 O O . ARG A 1 162 ? -20.833 16.666 17.702 1 86.17 162 ARG A O 1
ATOM 1222 N N . PRO A 1 163 ? -20.421 14.623 16.809 1 84.08 163 PRO A N 1
ATOM 1223 C CA . PRO A 1 163 ? -20.715 13.945 18.081 1 84.29 163 PRO A CA 1
ATOM 1224 C C . PRO A 1 163 ? -19.766 14.206 19.261 1 90.04 163 PRO A C 1
ATOM 1225 O O . PRO A 1 163 ? -20.258 14.508 20.351 1 91.18 163 PRO A O 1
ATOM 1229 N N . ALA A 1 164 ? -18.434 14.055 19.077 1 85.95 164 ALA A N 1
ATOM 1230 C CA . ALA A 1 164 ? -17.48 14.174 20.179 1 85.44 164 ALA A CA 1
ATOM 1231 C C . ALA A 1 164 ? -16.356 15.156 19.93 1 86.67 164 ALA A C 1
ATOM 1232 O O . ALA A 1 164 ? -15.189 14.759 19.836 1 85.58 164 ALA A O 1
ATOM 1234 N N . PHE A 1 165 ? -16.704 16.45 19.864 1 81.49 165 PHE A N 1
ATOM 1235 C CA . PHE A 1 165 ? -15.73 17.515 19.643 1 79.98 165 PHE A CA 1
ATOM 1236 C C . PHE A 1 165 ? -14.586 17.434 20.615 1 82.13 165 PHE A C 1
ATOM 1237 O O . PHE A 1 165 ? -13.455 17.277 20.178 1 82.58 165 PHE A O 1
ATOM 1245 N N . GLU A 1 166 ? -14.887 17.475 21.926 1 76.9 166 GLU A N 1
ATOM 1246 C CA . GLU A 1 166 ? -13.916 17.409 23.012 1 75.53 166 GLU A CA 1
ATOM 1247 C C . GLU A 1 166 ? -12.897 16.296 22.847 1 78.6 166 GLU A C 1
ATOM 1248 O O . GLU A 1 166 ? -11.724 16.531 23.132 1 78.81 166 GLU A O 1
ATOM 1254 N N . ALA A 1 167 ? -13.314 15.121 22.319 1 72.86 167 ALA A N 1
ATOM 1255 C CA . ALA A 1 167 ? -12.395 14.006 22.089 1 71.57 167 ALA A CA 1
ATOM 1256 C C . ALA A 1 167 ? -11.251 14.401 21.153 1 72.72 167 ALA A C 1
ATOM 1257 O O . ALA A 1 167 ? -10.09 14.096 21.419 1 72.06 167 ALA A O 1
ATOM 1259 N N . LEU A 1 168 ? -11.575 15.147 20.107 1 67.87 168 LEU A N 1
ATOM 1260 C CA . LEU A 1 168 ? -10.58 15.636 19.161 1 67.08 168 LEU A CA 1
ATOM 1261 C C . LEU A 1 168 ? -9.674 16.614 19.857 1 69.98 168 LEU A C 1
ATOM 1262 O O . LEU A 1 168 ? -8.464 16.501 19.7 1 69.7 168 LEU A O 1
ATOM 1267 N N . LEU A 1 169 ? -10.257 17.544 20.656 1 65.32 169 LEU A N 1
ATOM 1268 C CA . LEU A 1 169 ? -9.515 18.537 21.438 1 64.57 169 LEU A CA 1
ATOM 1269 C C . LEU A 1 169 ? -8.571 17.876 22.431 1 68.27 169 LEU A C 1
ATOM 1270 O O . LEU A 1 169 ? -7.446 18.354 22.606 1 68.62 169 LEU A O 1
ATOM 1275 N N . VAL A 1 170 ? -9.01 16.766 23.059 1 63.25 170 VAL A N 1
ATOM 1276 C CA . VAL A 1 170 ? -8.181 15.998 23.983 1 62.05 170 VAL A CA 1
ATOM 1277 C C . VAL A 1 170 ? -7.015 15.47 23.169 1 69.88 170 VAL A C 1
ATOM 1278 O O . VAL A 1 170 ? -5.862 15.675 23.541 1 70.94 170 VAL A O 1
ATOM 1282 N N . ILE A 1 171 ? -7.32 14.859 22.013 1 67.71 171 ILE A N 1
ATOM 1283 C CA . ILE A 1 171 ? -6.321 14.304 21.113 1 68.21 171 ILE A CA 1
ATOM 1284 C C . ILE A 1 171 ? -5.366 15.383 20.646 1 72.26 171 ILE A C 1
ATOM 1285 O O . ILE A 1 171 ? -4.165 15.145 20.639 1 73.17 171 ILE A O 1
ATOM 1290 N N . LEU A 1 172 ? -5.88 16.58 20.325 1 67.79 172 LEU A N 1
ATOM 1291 C CA . LEU A 1 172 ? -5.07 17.715 19.887 1 67.07 172 LEU A CA 1
ATOM 1292 C C . LEU A 1 172 ? -4.052 18.054 20.952 1 71.71 172 LEU A C 1
ATOM 1293 O O . LEU A 1 172 ? -2.876 18.2 20.627 1 72.53 172 LEU A O 1
ATOM 1298 N N . LEU A 1 173 ? -4.496 18.142 22.228 1 66.44 173 LEU A N 1
ATOM 1299 C CA . LEU A 1 173 ? -3.636 18.459 23.357 1 65.31 173 LEU A CA 1
ATOM 1300 C C . LEU A 1 173 ? -2.578 17.404 23.509 1 72.16 173 LEU A C 1
ATOM 1301 O O . LEU A 1 173 ? -1.409 17.73 23.738 1 73.17 173 LEU A O 1
ATOM 1306 N N . LEU A 1 174 ? -2.979 16.137 23.359 1 68.77 174 LEU A N 1
ATOM 1307 C CA . LEU A 1 174 ? -2.04 15.033 23.488 1 68.24 174 LEU A CA 1
ATOM 1308 C C . LEU A 1 174 ? -1.002 15.046 22.369 1 68.5 174 LEU A C 1
ATOM 1309 O O . LEU A 1 174 ? 0.17 14.876 22.676 1 67.8 174 LEU A O 1
ATOM 1314 N N . THR A 1 175 ? -1.39 15.375 21.112 1 63.46 175 THR A N 1
ATOM 1315 C CA . THR A 1 175 ? -0.41 15.488 20.016 1 62.76 175 THR A CA 1
ATOM 1316 C C . THR A 1 175 ? 0.57 16.61 20.328 1 64.97 175 THR A C 1
ATOM 1317 O O . THR A 1 175 ? 1.77 16.399 20.19 1 63.92 175 THR A O 1
ATOM 1321 N N . VAL A 1 176 ? 0.057 17.778 20.806 1 60.81 176 VAL A N 1
ATOM 1322 C CA . VAL A 1 176 ? 0.858 18.94 21.214 1 59.94 176 VAL A CA 1
ATOM 1323 C C . VAL A 1 176 ? 1.905 18.508 22.246 1 63.71 176 VAL A C 1
ATOM 1324 O O . VAL A 1 176 ? 3.065 18.895 22.112 1 62.34 176 VAL A O 1
ATOM 1328 N N . LEU A 1 177 ? 1.495 17.717 23.268 1 60.68 177 LEU A N 1
ATOM 1329 C CA . LEU A 1 177 ? 2.407 17.209 24.287 1 60.22 177 LEU A CA 1
ATOM 1330 C C . LEU A 1 177 ? 3.535 16.429 23.655 1 64.85 177 LEU A C 1
ATOM 1331 O O . LEU A 1 177 ? 4.706 16.783 23.857 1 65.23 177 LEU A O 1
ATOM 1336 N N . VAL A 1 178 ? 3.186 15.38 22.874 1 60.5 178 VAL A N 1
ATOM 1337 C CA . VAL A 1 178 ? 4.148 14.527 22.174 1 61.05 178 VAL A CA 1
ATOM 1338 C C . VAL A 1 178 ? 5.187 15.405 21.503 1 66.79 178 VAL A C 1
ATOM 1339 O O . VAL A 1 178 ? 6.375 15.317 21.817 1 65.95 178 VAL A O 1
ATOM 1343 N N . SER A 1 179 ? 4.703 16.299 20.626 1 65.41 179 SER A N 1
ATOM 1344 C CA . SER A 1 179 ? 5.485 17.291 19.918 1 66.15 179 SER A CA 1
ATOM 1345 C C . SER A 1 179 ? 6.337 18.142 20.887 1 70.72 179 SER A C 1
ATOM 1346 O O . SER A 1 179 ? 7.534 18.286 20.636 1 71.18 179 SER A O 1
ATOM 1349 N N . PHE A 1 180 ? 5.749 18.64 22.017 1 65.99 180 PHE A N 1
ATOM 1350 C CA . PHE A 1 180 ? 6.469 19.448 23.009 1 64.67 180 PHE A CA 1
ATOM 1351 C C . PHE A 1 180 ? 7.619 18.704 23.596 1 68.81 180 PHE A C 1
ATOM 1352 O O . PHE A 1 180 ? 8.706 19.258 23.651 1 69.3 180 PHE A O 1
ATOM 1360 N N . PHE A 1 181 ? 7.396 17.472 24.05 1 65.37 181 PHE A N 1
ATOM 1361 C CA . PHE A 1 181 ? 8.483 16.698 24.632 1 65.81 181 PHE A CA 1
ATOM 1362 C C . PHE A 1 181 ? 9.583 16.457 23.648 1 68.27 181 PHE A C 1
ATOM 1363 O O . PHE A 1 181 ? 10.741 16.705 23.97 1 67.15 181 PHE A O 1
ATOM 1371 N N . LEU A 1 182 ? 9.211 16.027 22.43 1 64.5 182 LEU A N 1
ATOM 1372 C CA . LEU A 1 182 ? 10.134 15.791 21.333 1 64.27 182 LEU A CA 1
ATOM 1373 C C . LEU A 1 182 ? 10.992 17.013 21.139 1 69.48 182 LEU A C 1
ATOM 1374 O O . LEU A 1 182 ? 12.205 16.909 21.278 1 69.42 182 LEU A O 1
ATOM 1379 N N . THR A 1 183 ? 10.359 18.187 20.91 1 66.03 183 THR A N 1
ATOM 1380 C CA . THR A 1 183 ? 11.037 19.462 20.678 1 65.26 183 THR A CA 1
ATOM 1381 C C . THR A 1 183 ? 12.012 19.795 21.806 1 68.52 183 THR A C 1
ATOM 1382 O O . THR A 1 183 ? 13.136 20.178 21.519 1 68.38 183 THR A O 1
ATOM 1386 N N . THR A 1 184 ? 11.616 19.585 23.06 1 64.74 184 THR A N 1
ATOM 1387 C CA . THR A 1 184 ? 12.429 19.893 24.237 1 64.51 184 THR A CA 1
ATOM 1388 C C . THR A 1 184 ? 13.586 18.893 24.487 1 69.39 184 THR A C 1
ATOM 1389 O O . THR A 1 184 ? 14.748 19.293 24.558 1 67.84 184 THR A O 1
ATOM 1393 N N . PHE A 1 185 ? 13.246 17.615 24.647 1 67.07 185 PHE A N 1
ATOM 1394 C CA . PHE A 1 185 ? 14.18 16.565 24.982 1 66.99 185 PHE A CA 1
ATOM 1395 C C . PHE A 1 185 ? 14.984 16.061 23.791 1 71.6 185 PHE A C 1
ATOM 1396 O O . PHE A 1 185 ? 16.196 16.292 23.731 1 71.67 185 PHE A O 1
ATOM 1404 N N . VAL A 1 186 ? 14.308 15.423 22.831 1 68.51 186 VAL A N 1
ATOM 1405 C CA . VAL A 1 186 ? 14.909 14.774 21.663 1 68.54 186 VAL A CA 1
ATOM 1406 C C . VAL A 1 186 ? 15.621 15.722 20.688 1 71.73 186 VAL A C 1
ATOM 1407 O O . VAL A 1 186 ? 16.677 15.353 20.172 1 71.31 186 VAL A O 1
ATOM 1411 N N . MET A 1 187 ? 15.066 16.913 20.428 1 67.98 187 MET A N 1
ATOM 1412 C CA . MET A 1 187 ? 15.673 17.833 19.468 1 67.33 187 MET A CA 1
ATOM 1413 C C . MET A 1 187 ? 16.906 18.564 19.975 1 67.22 187 MET A C 1
ATOM 1414 O O . MET A 1 187 ? 16.944 19.011 21.121 1 65.19 187 MET A O 1
ATOM 1419 N N . THR A 1 188 ? 17.897 18.698 19.073 1 63.31 188 THR A N 1
ATOM 1420 C CA . THR A 1 188 ? 19.174 19.397 19.266 1 63.13 188 THR A CA 1
ATOM 1421 C C . THR A 1 188 ? 19.181 20.641 18.37 1 65.61 188 THR A C 1
ATOM 1422 O O . THR A 1 188 ? 18.654 20.611 17.266 1 64.85 188 THR A O 1
ATOM 1426 N N . GLU A 1 189 ? 19.724 21.743 18.861 1 61.45 189 GLU A N 1
ATOM 1427 C CA . GLU A 1 189 ? 19.786 23.006 18.132 1 61.31 189 GLU A CA 1
ATOM 1428 C C . GLU A 1 189 ? 20.578 22.817 16.841 1 67.06 189 GLU A C 1
ATOM 1429 O O . GLU A 1 189 ? 21.609 22.128 16.86 1 68.43 189 GLU A O 1
ATOM 1435 N N . THR A 1 190 ? 20.133 23.432 15.736 1 62.95 190 THR A N 1
ATOM 1436 C CA . THR A 1 190 ? 20.872 23.299 14.477 1 62.96 190 THR A CA 1
ATOM 1437 C C . THR A 1 190 ? 21.558 24.572 14.005 1 67.66 190 THR A C 1
ATOM 1438 O O . THR A 1 190 ? 22.324 24.517 13.039 1 67.94 190 THR A O 1
ATOM 1442 N N . PHE A 1 191 ? 21.281 25.717 14.636 1 65.24 191 PHE A N 1
ATOM 1443 C CA . PHE A 1 191 ? 21.876 26.953 14.157 1 66.25 191 PHE A CA 1
ATOM 1444 C C . PHE A 1 191 ? 22.367 27.859 15.221 1 75.78 191 PHE A C 1
ATOM 1445 O O . PHE A 1 191 ? 21.61 28.234 16.111 1 75.31 191 PHE A O 1
ATOM 1453 N N . LYS A 1 192 ? 23.617 28.307 15.04 1 77.48 192 LYS A N 1
ATOM 1454 C CA . LYS A 1 192 ? 24.333 29.248 15.891 1 79.4 192 LYS A CA 1
ATOM 1455 C C . LYS A 1 192 ? 24.699 30.503 15.051 1 85.64 192 LYS A C 1
ATOM 1456 O O . LYS A 1 192 ? 25.491 30.381 14.097 1 85.26 192 LYS A O 1
ATOM 1462 N N . PRO A 1 193 ? 24.093 31.692 15.347 1 83.3 193 PRO A N 1
ATOM 1463 C CA . PRO A 1 193 ? 24.43 32.911 14.569 1 83.84 193 PRO A CA 1
ATOM 1464 C C . PRO A 1 193 ? 25.826 33.474 14.882 1 92.34 193 PRO A C 1
ATOM 1465 O O . PRO A 1 193 ? 26.382 33.174 15.949 1 92.92 193 PRO A O 1
ATOM 1469 N N . THR A 1 194 ? 26.402 34.284 13.952 1 90.07 194 THR A N 1
ATOM 1470 C CA . THR A 1 194 ? 27.745 34.878 14.11 1 107.16 194 THR A CA 1
ATOM 1471 C C . THR A 1 194 ? 27.724 36.411 13.986 1 120.4 194 THR A C 1
ATOM 1472 O O . THR A 1 194 ? 27.212 37.107 14.866 1 71.14 194 THR A O 1
ATOM 1474 N N . ASP A 1 198 ? 19.842 41.404 17.258 1 102.37 198 ASP A N 1
ATOM 1475 C CA . ASP A 1 198 ? 19.715 41.992 15.921 1 102.09 198 ASP A CA 1
ATOM 1476 C C . ASP A 1 198 ? 18.532 42.953 15.852 1 105.28 198 ASP A C 1
ATOM 1477 O O . ASP A 1 198 ? 17.83 43.129 16.859 1 105.48 198 ASP A O 1
ATOM 1482 N N . ASN A 1 199 ? 18.322 43.587 14.673 1 99.8 203 ASN A N 1
ATOM 1483 C CA . ASN A 1 199 ? 17.189 44.484 14.459 1 98.72 203 ASN A CA 1
ATOM 1484 C C . ASN A 1 199 ? 16.257 43.852 13.447 1 99.53 203 ASN A C 1
ATOM 1485 O O . ASN A 1 199 ? 16.702 43.49 12.364 1 99.4 203 ASN A O 1
ATOM 1490 N N . ILE A 1 200 ? 14.969 43.743 13.789 1 93.37 204 ILE A N 1
ATOM 1491 C CA . ILE A 1 200 ? 13.965 43.151 12.914 1 92.38 204 ILE A CA 1
ATOM 1492 C C . ILE A 1 200 ? 13.889 43.87 11.572 1 99.51 204 ILE A C 1
ATOM 1493 O O . ILE A 1 200 ? 13.947 43.181 10.555 1 100.8 204 ILE A O 1
ATOM 1498 N N . PHE A 1 201 ? 13.82 45.221 11.535 1 96.96 205 PHE A N 1
ATOM 1499 C CA . PHE A 1 201 ? 13.791 45.874 10.226 1 97.72 205 PHE A CA 1
ATOM 1500 C C . PHE A 1 201 ? 15.049 45.595 9.431 1 99.59 205 PHE A C 1
ATOM 1501 O O . PHE A 1 201 ? 14.951 45.238 8.261 1 99.12 205 PHE A O 1
ATOM 1509 N N . GLN A 1 202 ? 16.214 45.707 10.071 1 95.04 206 GLN A N 1
ATOM 1510 C CA . GLN A 1 202 ? 17.474 45.417 9.409 1 94.91 206 GLN A CA 1
ATOM 1511 C C . GLN A 1 202 ? 17.56 43.98 8.906 1 98.11 206 GLN A C 1
ATOM 1512 O O . GLN A 1 202 ? 18.055 43.754 7.797 1 98.5 206 GLN A O 1
ATOM 1518 N N . ALA A 1 203 ? 17.016 43.026 9.688 1 92.31 207 ALA A N 1
ATOM 1519 C CA . ALA A 1 203 ? 16.973 41.606 9.339 1 90.8 207 ALA A CA 1
ATOM 1520 C C . ALA A 1 203 ? 16.15 41.362 8.073 1 89.86 207 ALA A C 1
ATOM 1521 O O . ALA A 1 203 ? 16.562 40.57 7.222 1 89.65 207 ALA A O 1
ATOM 1523 N N . TYR A 1 204 ? 15.018 42.061 7.932 1 82.18 208 TYR A N 1
ATOM 1524 C CA . TYR A 1 204 ? 14.202 41.889 6.751 1 80.96 208 TYR A CA 1
ATOM 1525 C C . TYR A 1 204 ? 14.681 42.724 5.576 1 85.66 208 TYR A C 1
ATOM 1526 O O . TYR A 1 204 ? 14.648 42.233 4.45 1 85.62 208 TYR A O 1
ATOM 1535 N N . LYS A 1 205 ? 15.171 43.95 5.828 1 82.3 209 LYS A N 1
ATOM 1536 C CA . LYS A 1 205 ? 15.698 44.849 4.798 1 82.29 209 LYS A CA 1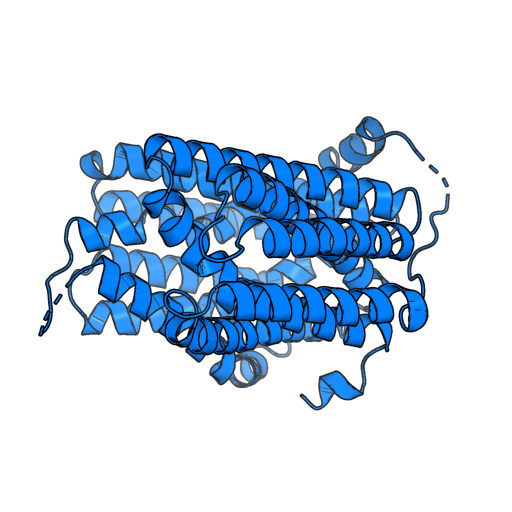
ATOM 1537 C C . LYS A 1 205 ? 16.714 44.121 3.919 1 86.44 209 LYS A C 1
ATOM 1538 O O . LYS A 1 205 ? 16.631 44.236 2.702 1 85.57 209 LYS A O 1
ATOM 1544 N N . THR A 1 206 ? 17.622 43.324 4.526 1 83.66 210 THR A N 1
ATOM 1545 C CA . THR A 1 206 ? 18.639 42.543 3.798 1 83.43 210 THR A CA 1
ATOM 1546 C C . THR A 1 206 ? 18.012 41.503 2.864 1 87.39 210 THR A C 1
ATOM 1547 O O . THR A 1 206 ? 18.409 41.419 1.707 1 87.22 210 THR A O 1
ATOM 1551 N N . VAL A 1 207 ? 17.043 40.713 3.361 1 84.6 211 VAL A N 1
ATOM 1552 C CA . VAL A 1 207 ? 16.366 39.703 2.538 1 84.39 211 VAL A CA 1
ATOM 1553 C C . VAL A 1 207 ? 15.56 40.372 1.424 1 87.8 211 VAL A C 1
ATOM 1554 O O . VAL A 1 207 ? 15.609 39.879 0.299 1 89.05 211 VAL A O 1
ATOM 1558 N N . LEU A 1 208 ? 14.865 41.498 1.709 1 81.59 212 LEU A N 1
ATOM 1559 C CA . LEU A 1 208 ? 14.117 42.226 0.674 1 80.2 212 LEU A CA 1
ATOM 1560 C C . LEU A 1 208 ? 15.059 42.859 -0.356 1 85.5 212 LEU A C 1
ATOM 1561 O O . LEU A 1 208 ? 14.69 42.987 -1.526 1 86.21 212 LEU A O 1
ATOM 1566 N N . GLN A 1 209 ? 16.293 43.207 0.063 1 81.34 213 GLN A N 1
ATOM 1567 C CA . GLN A 1 209 ? 17.282 43.754 -0.86 1 80.81 213 GLN A CA 1
ATOM 1568 C C . GLN A 1 209 ? 17.86 42.671 -1.771 1 82.44 213 GLN A C 1
ATOM 1569 O O . GLN A 1 209 ? 18.356 43.012 -2.844 1 83.15 213 GLN A O 1
ATOM 1575 N N . ASP A 1 210 ? 17.734 41.372 -1.389 1 76.06 214 ASP A N 1
ATOM 1576 C CA . ASP A 1 210 ? 18.18 40.243 -2.215 1 74.9 214 ASP A CA 1
ATOM 1577 C C . ASP A 1 210 ? 17.27 40.112 -3.459 1 79.84 214 ASP A C 1
ATOM 1578 O O . ASP A 1 210 ? 16.299 39.339 -3.45 1 79.46 214 ASP A O 1
ATOM 1583 N N . LYS A 1 211 ? 17.616 40.876 -4.529 1 76.57 215 LYS A N 1
ATOM 1584 C CA . LYS A 1 211 ? 16.903 40.911 -5.811 1 76.58 215 LYS A CA 1
ATOM 1585 C C . LYS A 1 211 ? 16.732 39.531 -6.434 1 79.5 215 LYS A C 1
ATOM 1586 O O . LYS A 1 211 ? 15.624 39.229 -6.88 1 78.69 215 LYS A O 1
ATOM 1592 N N . THR A 1 212 ? 17.79 38.674 -6.424 1 75.58 216 THR A N 1
ATOM 1593 C CA . THR A 1 212 ? 17.674 37.328 -7.005 1 75.69 216 THR A CA 1
ATOM 1594 C C . THR A 1 212 ? 16.598 36.488 -6.278 1 80.62 216 THR A C 1
ATOM 1595 O O . THR A 1 212 ? 15.788 35.847 -6.946 1 80.42 216 THR A O 1
ATOM 1599 N N . TYR A 1 213 ? 16.535 36.558 -4.948 1 77.5 217 TYR A N 1
ATOM 1600 C CA . TYR A 1 213 ? 15.528 35.836 -4.179 1 77.3 217 TYR A CA 1
ATOM 1601 C C . TYR A 1 213 ? 14.151 36.459 -4.394 1 84.93 217 TYR A C 1
ATOM 1602 O O . TYR A 1 213 ? 13.174 35.734 -4.599 1 84.83 217 TYR A O 1
ATOM 1611 N N . MET A 1 214 ? 14.085 37.803 -4.402 1 82.88 218 MET A N 1
ATOM 1612 C CA . MET A 1 214 ? 12.84 38.542 -4.615 1 82.64 218 MET A CA 1
ATOM 1613 C C . MET A 1 214 ? 12.173 38.216 -5.925 1 82.74 218 MET A C 1
ATOM 1614 O O . MET A 1 214 ? 10.955 38.118 -5.971 1 82.86 218 MET A O 1
ATOM 1619 N N . ILE A 1 215 ? 12.964 37.992 -6.968 1 77.26 219 ILE A N 1
ATOM 1620 C CA . ILE A 1 215 ? 12.454 37.598 -8.276 1 76.26 219 ILE A CA 1
ATOM 1621 C C . ILE A 1 215 ? 11.812 36.209 -8.122 1 77.44 219 ILE A C 1
ATOM 1622 O O . ILE A 1 215 ? 10.661 36.023 -8.532 1 78.13 219 ILE A O 1
ATOM 1627 N N . PHE A 1 216 ? 12.527 35.27 -7.475 1 70.29 220 PHE A N 1
ATOM 1628 C CA . PHE A 1 216 ? 12.051 33.915 -7.237 1 69 220 PHE A CA 1
ATOM 1629 C C . PHE A 1 216 ? 10.772 33.943 -6.446 1 78.53 220 PHE A C 1
ATOM 1630 O O . PHE A 1 216 ? 9.868 33.158 -6.727 1 79.5 220 PHE A O 1
ATOM 1638 N N . MET A 1 217 ? 10.711 34.82 -5.425 1 76.76 221 MET A N 1
ATOM 1639 C CA . MET A 1 217 ? 9.539 35.025 -4.578 1 76.38 221 MET A CA 1
ATOM 1640 C C . MET A 1 217 ? 8.348 35.394 -5.469 1 77.46 221 MET A C 1
ATOM 1641 O O . MET A 1 217 ? 7.342 34.697 -5.433 1 78.04 221 MET A O 1
ATOM 1646 N N . GLY A 1 218 ? 8.519 36.387 -6.343 1 71.3 222 GLY A N 1
ATOM 1647 C CA . GLY A 1 218 ? 7.5 36.791 -7.307 1 70.45 222 GLY A CA 1
ATOM 1648 C C . GLY A 1 218 ? 7.03 35.652 -8.201 1 73.03 222 GLY A C 1
ATOM 1649 O O . GLY A 1 218 ? 5.841 35.579 -8.541 1 71.84 222 GLY A O 1
ATOM 1650 N N . ALA A 1 219 ? 7.973 34.74 -8.588 1 68.65 223 ALA A N 1
ATOM 1651 C CA . ALA A 1 219 ? 7.665 33.555 -9.405 1 67.3 223 ALA A CA 1
ATOM 1652 C C . ALA A 1 219 ? 6.852 32.586 -8.56 1 70.61 223 ALA A C 1
ATOM 1653 O O . ALA A 1 219 ? 5.798 32.129 -9.001 1 70.04 223 ALA A O 1
ATOM 1655 N N . ASN A 1 220 ? 7.313 32.34 -7.313 1 66.08 224 ASN A N 1
ATOM 1656 C CA . ASN A 1 220 ? 6.679 31.455 -6.353 1 64.94 224 ASN A CA 1
ATOM 1657 C C . ASN A 1 220 ? 5.231 31.894 -6.052 1 68.09 224 ASN A C 1
ATOM 1658 O O . ASN A 1 220 ? 4.343 31.037 -6.043 1 68.54 224 ASN A O 1
ATOM 1663 N N . ILE A 1 221 ? 4.988 33.226 -5.893 1 62.01 225 ILE A N 1
ATOM 1664 C CA . ILE A 1 221 ? 3.656 33.805 -5.653 1 60.21 225 ILE A CA 1
ATOM 1665 C C . ILE A 1 221 ? 2.71 33.441 -6.819 1 63.5 225 ILE A C 1
ATOM 1666 O O . ILE A 1 221 ? 1.577 33.033 -6.581 1 62.8 225 ILE A O 1
ATOM 1671 N N . ALA A 1 222 ? 3.184 33.579 -8.066 1 60.4 226 ALA A N 1
ATOM 1672 C CA . ALA A 1 222 ? 2.402 33.264 -9.253 1 60.41 226 ALA A CA 1
ATOM 1673 C C . ALA A 1 222 ? 2.036 31.777 -9.348 1 67.79 226 ALA A C 1
ATOM 1674 O O . ALA A 1 222 ? 0.901 31.461 -9.689 1 67.27 226 ALA A O 1
ATOM 1676 N N . THR A 1 223 ? 2.965 30.865 -9.007 1 67.34 227 THR A N 1
ATOM 1677 C CA . THR A 1 223 ? 2.682 29.422 -9.021 1 68.21 227 THR A CA 1
ATOM 1678 C C . THR A 1 223 ? 1.818 28.988 -7.832 1 75.54 227 THR A C 1
ATOM 1679 O O . THR A 1 223 ? 0.973 28.105 -8.011 1 75.66 227 THR A O 1
ATOM 1683 N N . THR A 1 224 ? 1.973 29.649 -6.642 1 73.02 228 THR A N 1
ATOM 1684 C CA . THR A 1 224 ? 1.123 29.396 -5.465 1 72.73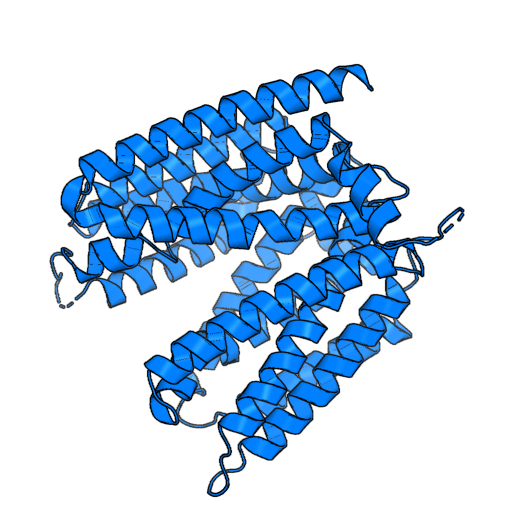 228 THR A CA 1
ATOM 1685 C C . THR A 1 224 ? -0.228 30.1 -5.656 1 78.09 228 THR A C 1
ATOM 1686 O O . THR A 1 224 ? -1.145 29.848 -4.891 1 78.61 228 THR A O 1
ATOM 1690 N N . PHE A 1 225 ? -0.36 30.949 -6.707 1 74.69 229 PHE A N 1
ATOM 1691 C CA . PHE A 1 225 ? -1.589 31.669 -7.076 1 74.2 229 PHE A CA 1
ATOM 1692 C C . PHE A 1 225 ? -2.558 30.686 -7.71 1 76.39 229 PHE A C 1
ATOM 1693 O O . PHE A 1 225 ? -3.762 30.86 -7.6 1 76.5 229 PHE A O 1
ATOM 1701 N N . ILE A 1 226 ? -2.021 29.667 -8.382 1 71.38 230 ILE A N 1
ATOM 1702 C CA . ILE A 1 226 ? -2.76 28.593 -9.02 1 70.53 230 ILE A CA 1
ATOM 1703 C C . ILE A 1 226 ? -3.334 27.727 -7.944 1 71.59 230 ILE A C 1
ATOM 1704 O O . ILE A 1 226 ? -4.476 27.316 -8.067 1 70.36 230 ILE A O 1
ATOM 1709 N N . ILE A 1 227 ? -2.545 27.431 -6.889 1 67.65 231 ILE A N 1
ATOM 1710 C CA . ILE A 1 227 ? -3.021 26.634 -5.747 1 67.25 231 ILE A CA 1
ATOM 1711 C C . ILE A 1 227 ? -4.159 27.369 -5.037 1 71.66 231 ILE A C 1
ATOM 1712 O O . ILE A 1 227 ? -5.12 26.724 -4.629 1 70.7 231 ILE A O 1
ATOM 1717 N N . MET A 1 228 ? -4.067 28.726 -4.95 1 69.83 232 MET A N 1
ATOM 1718 C CA . MET A 1 228 ? -5.059 29.627 -4.339 1 70 232 MET A CA 1
ATOM 1719 C C . MET A 1 228 ? -6.385 29.615 -5.071 1 78.39 232 MET A C 1
ATOM 1720 O O . MET A 1 228 ? -7.336 30.291 -4.649 1 78.63 232 MET A O 1
ATOM 1725 N N . GLN A 1 229 ? -6.459 28.832 -6.16 1 77.21 233 GLN A N 1
ATOM 1726 C CA . GLN A 1 229 ? -7.679 28.679 -6.934 1 77.69 233 GLN A CA 1
ATOM 1727 C C . GLN A 1 229 ? -8.73 27.932 -6.132 1 85.07 233 GLN A C 1
ATOM 1728 O O . GLN A 1 229 ? -9.869 28.384 -6.097 1 85.23 233 GLN A O 1
ATOM 1734 N N . PHE A 1 230 ? -8.339 26.859 -5.41 1 83.97 234 PHE A N 1
ATOM 1735 C CA . PHE A 1 230 ? -9.242 26.083 -4.541 1 85.19 234 PHE A CA 1
ATOM 1736 C C . PHE A 1 230 ? -9.938 26.964 -3.501 1 91.2 234 PHE A C 1
ATOM 1737 O O . PHE A 1 230 ? -11.078 26.7 -3.124 1 89.93 234 PHE A O 1
ATOM 1745 N N . ASP A 1 231 ? -9.218 27.98 -3.014 1 90.18 235 ASP A N 1
ATOM 1746 C CA . ASP A 1 231 ? -9.684 28.963 -2.044 1 90.71 235 ASP A CA 1
ATOM 1747 C C . ASP A 1 231 ? -10.624 30.017 -2.626 1 94.27 235 ASP A C 1
ATOM 1748 O O . ASP A 1 231 ? -11.538 30.448 -1.91 1 93.55 235 ASP A O 1
ATOM 1753 N N . ASN A 1 232 ? -10.357 30.496 -3.876 1 89.62 236 ASN A N 1
ATOM 1754 C CA . ASN A 1 232 ? -11.096 31.612 -4.44 1 88.59 236 ASN A CA 1
ATOM 1755 C C . ASN A 1 232 ? -11.989 31.337 -5.692 1 92.34 236 ASN A C 1
ATOM 1756 O O . ASN A 1 232 ? -13.108 31.867 -5.719 1 93.25 236 ASN A O 1
ATOM 1758 N N . PHE A 1 233 ? -11.53 30.579 -6.725 1 86.58 237 PHE A N 1
ATOM 1759 C CA . PHE A 1 233 ? -12.324 30.442 -7.966 1 84.49 237 PHE A CA 1
ATOM 1760 C C . PHE A 1 233 ? -12.868 29.07 -8.302 1 86.17 237 PHE A C 1
ATOM 1761 O O . PHE A 1 233 ? -13.782 29.008 -9.109 1 87.06 237 PHE A O 1
ATOM 1763 N N . LEU A 1 234 ? -12.328 27.985 -7.752 1 80.53 238 LEU A N 1
ATOM 1764 C CA . LEU A 1 234 ? -12.885 26.659 -8.012 1 79.37 238 LEU A CA 1
ATOM 1765 C C . LEU A 1 234 ? -14.276 26.522 -7.339 1 85.49 238 LEU A C 1
ATOM 1766 O O . LEU A 1 234 ? -15.206 26.072 -8.019 1 85.71 238 LEU A O 1
ATOM 1771 N N . PRO A 1 235 ? -14.469 26.967 -6.059 1 83.2 239 PRO A N 1
ATOM 1772 C CA . PRO A 1 235 ? -15.806 26.888 -5.44 1 83.87 239 PRO A CA 1
ATOM 1773 C C . PRO A 1 235 ? -16.87 27.713 -6.167 1 88.37 239 PRO A C 1
ATOM 1774 O O . PRO A 1 235 ? -17.944 27.197 -6.428 1 87.46 239 PRO A O 1
ATOM 1778 N N . VAL A 1 236 ? -16.55 28.982 -6.507 1 85.59 240 VAL A N 1
ATOM 1779 C CA . VAL A 1 236 ? -17.43 29.889 -7.238 1 85.13 240 VAL A CA 1
ATOM 1780 C C . VAL A 1 236 ? -17.766 29.232 -8.552 1 88.38 240 VAL A C 1
ATOM 1781 O O . VAL A 1 236 ? -18.919 29.196 -8.918 1 86.68 240 VAL A O 1
ATOM 1785 N N . HIS A 1 237 ? -16.789 28.652 -9.225 1 87.62 241 HIS A N 1
ATOM 1786 C CA . HIS A 1 237 ? -17.096 28.005 -10.486 1 89.52 241 HIS A CA 1
ATOM 1787 C C . HIS A 1 237 ? -18.098 26.882 -10.325 1 93.59 241 HIS A C 1
ATOM 1788 O O . HIS A 1 237 ? -19.144 26.917 -10.964 1 93.94 241 HIS A O 1
ATOM 1795 N N . LEU A 1 238 ? -17.798 25.92 -9.454 1 88.88 242 LEU A N 1
ATOM 1796 C CA . LEU A 1 238 ? -18.636 24.752 -9.25 1 88.04 242 LEU A CA 1
ATOM 1797 C C . LEU A 1 238 ? -20.011 25.099 -8.642 1 92.69 242 LEU A C 1
ATOM 1798 O O . LEU A 1 238 ? -21.039 24.705 -9.199 1 91.73 242 LEU A O 1
ATOM 1803 N N . SER A 1 239 ? -20.036 25.909 -7.57 1 90.57 243 SER A N 1
ATOM 1804 C CA . SER A 1 239 ? -21.285 26.352 -6.945 1 90.81 243 SER A CA 1
ATOM 1805 C C . SER A 1 239 ? -22.132 27.119 -7.959 1 96.06 243 SER A C 1
ATOM 1806 O O . SER A 1 239 ? -23.331 26.858 -8.036 1 97.19 243 SER A O 1
ATOM 1809 N N . ASN A 1 240 ? -21.5 28.013 -8.775 1 91.81 244 ASN A N 1
ATOM 1810 C CA . ASN A 1 240 ? -22.18 28.814 -9.798 1 90.9 244 ASN A CA 1
ATOM 1811 C C . ASN A 1 240 ? -22.628 28.01 -10.986 1 95.82 244 ASN A C 1
ATOM 1812 O O . ASN A 1 240 ? -23.759 28.221 -11.423 1 97.04 244 ASN A O 1
ATOM 1817 N N . SER A 1 241 ? -21.794 27.094 -11.519 1 91.8 245 SER A N 1
ATOM 1818 C CA . SER A 1 241 ? -22.217 26.344 -12.698 1 92.18 245 SER A CA 1
ATOM 1819 C C . SER A 1 241 ? -21.747 24.886 -12.781 1 97.81 245 SER A C 1
ATOM 1820 O O . SER A 1 241 ? -21.261 24.472 -13.836 1 96.5 245 SER A O 1
ATOM 1823 N N . PHE A 1 242 ? -21.978 24.078 -11.733 1 97.08 246 PHE A N 1
ATOM 1824 C CA . PHE A 1 242 ? -21.626 22.661 -11.837 1 98.18 246 PHE A CA 1
ATOM 1825 C C . PHE A 1 242 ? -22.864 21.799 -12.06 1 104.68 246 PHE A C 1
ATOM 1826 O O . PHE A 1 242 ? -23.809 21.853 -11.256 1 104.44 246 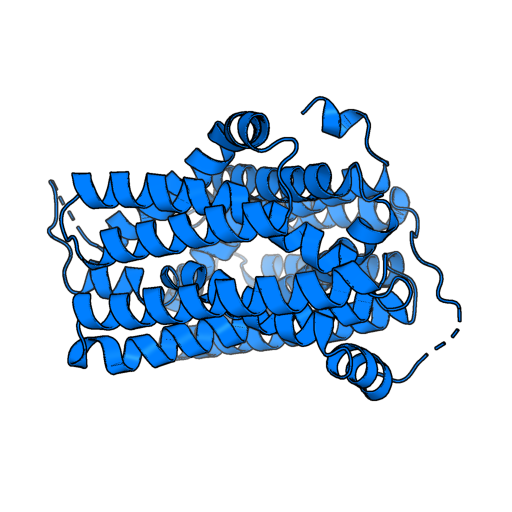PHE A O 1
ATOM 1834 N N . LYS A 1 243 ? -22.851 21.008 -13.167 1 102.04 247 LYS A N 1
ATOM 1835 C CA . LYS A 1 243 ? -23.924 20.079 -13.544 1 101.76 247 LYS A CA 1
ATOM 1836 C C . LYS A 1 243 ? -23.941 18.924 -12.539 1 104.5 247 LYS A C 1
ATOM 1837 O O . LYS A 1 243 ? -22.956 18.185 -12.451 1 104.04 247 LYS A O 1
ATOM 1843 N N . THR A 1 244 ? -25.032 18.799 -11.75 1 99.99 248 THR A N 1
ATOM 1844 C CA . THR A 1 244 ? -25.158 17.744 -10.739 1 99.42 248 THR A CA 1
ATOM 1845 C C . THR A 1 244 ? -25.273 16.347 -11.376 1 104.25 248 THR A C 1
ATOM 1846 O O . THR A 1 244 ? -26.081 16.161 -12.287 1 104.78 248 THR A O 1
ATOM 1848 N N . ILE A 1 245 ? -24.445 15.383 -10.914 1 100.17 249 ILE A N 1
ATOM 1849 C CA . ILE A 1 245 ? -24.422 13.986 -11.383 1 99.86 249 ILE A CA 1
ATOM 1850 C C . ILE A 1 245 ? -24.935 13.109 -10.234 1 105.38 249 ILE A C 1
ATOM 1851 O O . ILE A 1 245 ? -24.353 13.148 -9.147 1 106.18 249 ILE A O 1
ATOM 1856 N N . THR A 1 246 ? -26.014 12.331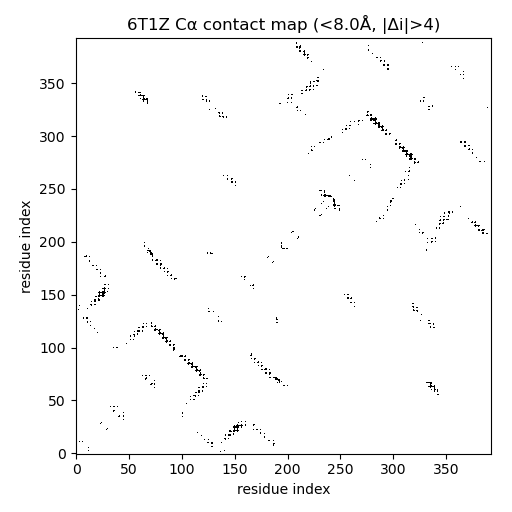 -10.461 1 101.83 250 THR A N 1
ATOM 1857 C CA . THR A 1 246 ? -26.606 11.46 -9.436 1 121.28 250 THR A CA 1
ATOM 1858 C C . THR A 1 246 ? -25.658 10.332 -9.016 1 139.53 250 THR A C 1
ATOM 1859 O O . THR A 1 246 ? -25.116 10.359 -7.91 1 97.06 250 THR A O 1
ATOM 1861 N N . TYR A 1 253 ? -24.01 19.739 -7.805 1 106.83 257 TYR A N 1
ATOM 1862 C CA . TYR A 1 253 ? -23.516 19.742 -6.434 1 106.72 257 TYR A CA 1
ATOM 1863 C C . TYR A 1 253 ? -22.021 20.1 -6.402 1 110.97 257 TYR A C 1
ATOM 1864 O O . TYR A 1 253 ? -21.165 19.311 -5.986 1 110.57 257 TYR A O 1
ATOM 1873 N N . GLY A 1 254 ? -21.74 21.311 -6.865 1 107.59 258 GLY A N 1
ATOM 1874 C CA . GLY A 1 254 ? -20.399 21.858 -6.967 1 107.24 258 GLY A CA 1
ATOM 1875 C C . GLY A 1 254 ? -19.576 21.736 -5.713 1 111.07 258 GLY A C 1
ATOM 1876 O O . GLY A 1 254 ? -18.487 21.162 -5.754 1 110.72 258 GLY A O 1
ATOM 1877 N N . GLN A 1 255 ? -20.108 22.229 -4.584 1 107.4 259 GLN A N 1
ATOM 1878 C CA . GLN A 1 255 ? -19.391 22.171 -3.309 1 107.16 259 GLN A CA 1
ATOM 1879 C C . GLN A 1 255 ? -19.058 20.73 -2.892 1 109.69 259 GLN A C 1
ATOM 1880 O O . GLN A 1 255 ? -17.991 20.495 -2.314 1 110.27 259 GLN A O 1
ATOM 1886 N N . ARG A 1 256 ? -19.929 19.765 -3.243 1 103.19 260 ARG A N 1
ATOM 1887 C CA . ARG A 1 256 ? -19.668 18.354 -2.971 1 101.5 260 ARG A CA 1
ATOM 1888 C C . ARG A 1 256 ? -18.588 17.839 -3.915 1 100.75 260 ARG A C 1
ATOM 1889 O O . ARG A 1 256 ? -17.715 17.095 -3.482 1 99.18 260 ARG A O 1
ATOM 1897 N N . MET A 1 257 ? -18.601 18.294 -5.176 1 95.91 261 MET A N 1
ATOM 1898 C CA . MET A 1 257 ? -17.581 17.916 -6.154 1 95.84 261 MET A CA 1
ATOM 1899 C C . MET A 1 257 ? -16.201 18.48 -5.788 1 99.68 261 MET A C 1
ATOM 1900 O O . MET A 1 257 ? -15.202 17.759 -5.864 1 98.65 261 MET A O 1
ATOM 1905 N N . LEU A 1 258 ? -16.153 19.778 -5.42 1 96.23 262 LEU A N 1
ATOM 1906 C CA . LEU A 1 258 ? -14.942 20.485 -4.992 1 95.46 262 LEU A CA 1
ATOM 1907 C C . LEU A 1 258 ? -14.291 19.708 -3.834 1 97.78 262 LEU A C 1
ATOM 1908 O O . LEU A 1 258 ? -13.066 19.579 -3.793 1 97.93 262 LEU A O 1
ATOM 1913 N N . THR A 1 259 ? -15.121 19.184 -2.911 1 91.45 263 THR A N 1
ATOM 1914 C CA . THR A 1 259 ? -14.695 18.359 -1.798 1 89.8 263 THR A CA 1
ATOM 1915 C C . THR A 1 259 ? -14.025 17.1 -2.34 1 91.48 263 THR A C 1
ATOM 1916 O O . THR A 1 259 ? -12.966 16.744 -1.848 1 90.31 263 THR A O 1
ATOM 1920 N N . ILE A 1 260 ? -14.616 16.447 -3.36 1 88.59 264 ILE A N 1
ATOM 1921 C CA . ILE A 1 260 ? -14.055 15.236 -3.988 1 88.61 264 ILE A CA 1
ATOM 1922 C C . ILE A 1 260 ? -12.639 15.489 -4.508 1 94.37 264 ILE A C 1
ATOM 1923 O O . ILE A 1 260 ? -11.729 14.719 -4.2 1 94.7 264 ILE A O 1
ATOM 1928 N N . TYR A 1 261 ? -12.473 16.571 -5.29 1 91.06 265 TYR A N 1
ATOM 1929 C CA . TYR A 1 261 ? -11.224 17.041 -5.891 1 90.68 265 TYR A CA 1
ATOM 1930 C C . TYR A 1 261 ? -10.076 17.052 -4.871 1 92.68 265 TYR A C 1
ATOM 1931 O O . TYR A 1 261 ? -9.031 16.463 -5.143 1 92.07 265 TYR A O 1
ATOM 1940 N N . LEU A 1 262 ? -10.288 17.69 -3.691 1 87.8 266 LEU A N 1
ATOM 1941 C CA . LEU A 1 262 ? -9.315 17.758 -2.598 1 86.84 266 LEU A CA 1
ATOM 1942 C C . LEU A 1 262 ? -8.91 16.365 -2.156 1 92.41 266 LEU A C 1
ATOM 1943 O O . LEU A 1 262 ? -7.718 16.069 -2.12 1 93.72 266 LEU A O 1
ATOM 1948 N N . ILE A 1 263 ? -9.898 15.506 -1.854 1 88.18 267 ILE A N 1
ATOM 1949 C CA . ILE A 1 263 ? -9.697 14.119 -1.445 1 87.77 267 ILE A CA 1
ATOM 1950 C C . ILE A 1 263 ? -8.889 13.389 -2.515 1 92.4 267 ILE A C 1
ATOM 1951 O O . ILE A 1 263 ? -7.872 12.784 -2.189 1 91.85 267 ILE A O 1
ATOM 1956 N N . LEU A 1 264 ? -9.311 13.502 -3.79 1 89.97 268 LEU A N 1
ATOM 1957 C CA . LEU A 1 264 ? -8.638 12.896 -4.931 1 90.78 268 LEU A CA 1
ATOM 1958 C C . LEU A 1 264 ? -7.161 13.277 -4.951 1 95.92 268 LEU A C 1
ATOM 1959 O O . LEU A 1 264 ? -6.314 12.385 -4.955 1 95.17 268 LEU A O 1
ATOM 1964 N N . ALA A 1 265 ? -6.874 14.6 -4.938 1 93.79 269 ALA A N 1
ATOM 1965 C CA . ALA A 1 265 ? -5.535 15.194 -4.989 1 93.91 269 ALA A CA 1
ATOM 1966 C C . ALA A 1 265 ? -4.628 14.706 -3.873 1 97.05 269 ALA A C 1
ATOM 1967 O O . ALA A 1 265 ? -3.53 14.233 -4.163 1 96.61 269 ALA A O 1
ATOM 1969 N N . CYS A 1 266 ? -5.092 14.774 -2.614 1 93.47 270 CYS A N 1
ATOM 1970 C CA . CYS A 1 266 ? -4.314 14.284 -1.476 1 93.85 270 CYS A CA 1
ATOM 1971 C C . CYS A 1 266 ? -4.004 12.784 -1.652 1 98.13 270 CYS A C 1
ATOM 1972 O O . CYS A 1 266 ? -2.848 12.392 -1.498 1 97.11 270 CYS A O 1
ATOM 1975 N N . VAL A 1 267 ? -5.023 11.972 -2.05 1 95.12 271 VAL A N 1
ATOM 1976 C CA . VAL A 1 267 ? -4.9 10.528 -2.306 1 94.7 271 VAL A CA 1
ATOM 1977 C C . VAL A 1 267 ? -3.83 10.285 -3.389 1 99.95 271 VAL A C 1
ATOM 1978 O O . VAL A 1 267 ? -2.951 9.443 -3.199 1 100.01 271 VAL A O 1
ATOM 1982 N N . LEU A 1 268 ? -3.89 11.055 -4.495 1 96.42 272 LEU A N 1
ATOM 1983 C CA . LEU A 1 268 ? -2.942 10.965 -5.604 1 95.71 272 LEU A CA 1
ATOM 1984 C C . LEU A 1 268 ? -1.515 11.262 -5.163 1 98.97 272 LEU A C 1
ATOM 1985 O O . LEU A 1 268 ? -0.608 10.538 -5.563 1 99.19 272 LEU A O 1
ATOM 1990 N N . VAL A 1 269 ? -1.316 12.286 -4.309 1 94.29 273 VAL A N 1
ATOM 1991 C CA . VAL A 1 269 ? 0.001 12.634 -3.752 1 93.27 273 VAL A CA 1
ATOM 1992 C C . VAL A 1 269 ? 0.542 11.448 -2.94 1 95.97 273 VAL A C 1
ATOM 1993 O O . VAL A 1 269 ? 1.662 11.015 -3.176 1 94.94 273 VAL A O 1
ATOM 1997 N N . VAL A 1 270 ? -0.277 10.913 -2.013 1 92.75 274 VAL A N 1
ATOM 1998 C CA . VAL A 1 270 ? 0.049 9.763 -1.162 1 92.43 274 VAL A CA 1
ATOM 1999 C C . VAL A 1 270 ? 0.534 8.573 -2.013 1 97.91 274 VAL A C 1
ATOM 2000 O O . VAL A 1 270 ? 1.529 7.935 -1.661 1 98.25 274 VAL A O 1
ATOM 2004 N N . LEU A 1 271 ? -0.152 8.306 -3.141 1 94.12 275 LEU A N 1
ATOM 2005 C CA . LEU A 1 271 ? 0.119 7.157 -3.991 1 93.55 275 LEU A CA 1
ATOM 2006 C C . LEU A 1 271 ? 1.207 7.349 -5.044 1 100.14 275 LEU A C 1
ATOM 2007 O O . LEU A 1 271 ? 2.053 6.467 -5.192 1 100.6 275 LEU A O 1
ATOM 2012 N N . LEU A 1 272 ? 1.208 8.475 -5.757 1 97.43 276 LEU A N 1
ATOM 2013 C CA . LEU A 1 272 ? 2.143 8.678 -6.851 1 97.89 276 LEU A CA 1
ATOM 2014 C C . LEU A 1 272 ? 3.426 9.43 -6.519 1 104.27 276 LEU A C 1
ATOM 2015 O O . LEU A 1 272 ? 4.224 9.634 -7.427 1 103.99 276 LEU A O 1
ATOM 2020 N N . MET A 1 273 ? 3.66 9.796 -5.247 1 103.21 277 MET A N 1
ATOM 2021 C CA . MET A 1 273 ? 4.859 10.529 -4.812 1 104.21 277 MET A CA 1
ATOM 2022 C C . MET A 1 273 ? 6.151 9.852 -5.274 1 109.75 277 MET A C 1
ATOM 2023 O O . MET A 1 273 ? 6.909 10.436 -6.049 1 109.15 277 MET A O 1
ATOM 2028 N N . THR A 1 274 ? 6.383 8.623 -4.786 1 107.49 278 THR A N 1
ATOM 2029 C CA . THR A 1 274 ? 7.544 7.79 -5.09 1 107.45 278 THR A CA 1
ATOM 2030 C C . THR A 1 274 ? 7.688 7.576 -6.598 1 110.61 278 THR A C 1
ATOM 2031 O O . THR A 1 274 ? 8.765 7.843 -7.129 1 110.28 278 THR A O 1
ATOM 2035 N N . THR A 1 275 ? 6.59 7.146 -7.283 1 106.37 279 THR A N 1
ATOM 2036 C CA . THR A 1 275 ? 6.535 6.88 -8.728 1 105.79 279 THR A CA 1
ATOM 2037 C C . THR A 1 275 ? 6.971 8.085 -9.544 1 109.78 279 THR A C 1
ATOM 2038 O O . THR A 1 275 ? 7.985 8.008 -10.241 1 109.71 279 THR A O 1
ATOM 2040 N N . LEU A 1 276 ? 6.258 9.214 -9.41 1 106.04 280 LEU A N 1
ATOM 2041 C CA . LEU A 1 276 ? 6.6 10.448 -10.112 1 105.95 280 LEU A CA 1
ATOM 2042 C C . LEU A 1 276 ? 7.992 10.92 -9.753 1 110.83 280 LEU A C 1
ATOM 2043 O O . LEU A 1 276 ? 8.663 11.496 -10.606 1 109.83 280 LEU A O 1
ATOM 2048 N N . ASN A 1 277 ? 8.451 10.622 -8.514 1 109.28 281 ASN A N 1
ATOM 2049 C CA . ASN A 1 277 ? 9.803 10.973 -8.097 1 110.04 281 ASN A CA 1
ATOM 2050 C C . ASN A 1 277 ? 10.797 10.149 -8.875 1 115.23 281 ASN A C 1
ATOM 2051 O O . ASN A 1 277 ? 11.828 10.689 -9.254 1 114.63 281 ASN A O 1
ATOM 2056 N N . ARG A 1 278 ? 10.499 8.851 -9.117 1 112.86 282 ARG A N 1
ATOM 2057 C CA . ARG A 1 278 ? 11.392 7.966 -9.871 1 112.77 282 ARG A CA 1
ATOM 2058 C C . ARG A 1 278 ? 11.702 8.562 -11.248 1 113.98 282 ARG A C 1
ATOM 2059 O O . ARG A 1 278 ? 12.873 8.632 -11.618 1 114.08 282 ARG A O 1
ATOM 2067 N N . LEU A 1 279 ? 10.669 9.077 -11.945 1 107.75 283 LEU A N 1
ATOM 2068 C CA . LEU A 1 279 ? 10.778 9.723 -13.258 1 106.46 283 LEU A CA 1
ATOM 2069 C C . LEU A 1 279 ? 11.531 11.079 -13.206 1 108.26 283 LEU A C 1
ATOM 2070 O O . LEU A 1 279 ? 12.136 11.485 -14.202 1 107.72 283 LEU A O 1
ATOM 2075 N N . THR A 1 280 ? 11.457 11.78 -12.064 1 102.84 284 THR A N 1
ATOM 2076 C CA . THR A 1 280 ? 12.037 13.11 -11.896 1 101.8 284 THR A CA 1
ATOM 2077 C C . THR A 1 280 ? 13.277 13.119 -11.021 1 105.33 284 THR A C 1
ATOM 2078 O O . THR A 1 280 ? 13.768 14.197 -10.695 1 105.43 284 THR A O 1
ATOM 2082 N N . LYS A 1 281 ? 13.798 11.933 -10.658 1 101.32 285 LYS A N 1
ATOM 2083 C CA . LYS A 1 281 ? 14.939 11.735 -9.752 1 100.42 285 LYS A CA 1
ATOM 2084 C C . LYS A 1 281 ? 16.089 12.732 -9.978 1 103.7 285 LYS A C 1
ATOM 2085 O O . LYS A 1 281 ? 16.43 13.46 -9.044 1 103.79 285 LYS A O 1
ATOM 2091 N N . ASP A 1 282 ? 16.644 12.811 -11.197 1 99.19 286 ASP A N 1
ATOM 2092 C CA . ASP A 1 282 ? 17.763 13.72 -11.422 1 98.7 286 ASP A CA 1
ATOM 2093 C C . ASP A 1 282 ? 17.403 14.932 -12.304 1 102.07 286 ASP A C 1
ATOM 2094 O O . ASP A 1 282 ? 18.244 15.428 -13.063 1 102.09 286 ASP A O 1
ATOM 2096 N N . TRP A 1 283 ? 16.173 15.448 -12.153 1 97.69 287 TRP A N 1
ATOM 2097 C CA . TRP A 1 283 ? 15.729 16.653 -12.862 1 97.1 287 TRP A CA 1
ATOM 2098 C C . TRP A 1 283 ? 16.353 17.89 -12.162 1 96.92 287 TRP A C 1
ATOM 2099 O O . TRP A 1 283 ? 16.706 17.807 -10.981 1 95.6 287 TRP A O 1
ATOM 2110 N N . SER A 1 284 ? 16.46 19.033 -12.874 1 91.29 288 SER A N 1
ATOM 2111 C CA . SER A 1 284 ? 16.888 20.304 -12.275 1 90.16 288 SER A CA 1
ATOM 2112 C C . SER A 1 284 ? 15.654 20.873 -11.568 1 95.36 288 SER A C 1
ATOM 2113 O O . SER A 1 284 ? 14.52 20.541 -11.937 1 95.14 288 SER A O 1
ATOM 2116 N N . HIS A 1 285 ? 15.868 21.767 -10.593 1 91.93 289 HIS A N 1
ATOM 2117 C CA . HIS A 1 285 ? 14.762 22.403 -9.884 1 91.25 289 HIS A CA 1
ATOM 2118 C C . HIS A 1 285 ? 14.105 23.426 -10.787 1 94.15 289 HIS A C 1
ATOM 2119 O O . HIS A 1 285 ? 12.887 23.563 -10.755 1 93.83 289 HIS A O 1
ATOM 2126 N N . GLN A 1 286 ? 14.9 24.071 -11.66 1 90.03 290 GLN A N 1
ATOM 2127 C CA . GLN A 1 286 ? 14.419 25.017 -12.66 1 89.6 290 GLN A CA 1
ATOM 2128 C C . GLN A 1 286 ? 13.351 24.294 -13.519 1 91.98 290 GLN A C 1
ATOM 2129 O O . GLN A 1 286 ? 12.274 24.861 -13.743 1 91.59 290 GLN A O 1
ATOM 2135 N N . LYS A 1 287 ? 13.623 22.999 -13.897 1 86.36 291 LYS A N 1
ATOM 2136 C CA . LYS A 1 287 ? 12.759 22.116 -14.714 1 84.51 291 LYS A CA 1
ATOM 2137 C C . LYS A 1 287 ? 11.479 21.693 -14.006 1 84.13 291 LYS A C 1
ATOM 2138 O O . LYS A 1 287 ? 10.388 21.915 -14.53 1 81.77 291 LYS A O 1
ATOM 2144 N N . GLY A 1 288 ? 11.649 21.058 -12.844 1 79.97 292 GLY A N 1
ATOM 2145 C CA . GLY A 1 288 ? 10.584 20.572 -11.977 1 78.88 292 GLY A CA 1
ATOM 2146 C C . GLY A 1 288 ? 9.555 21.637 -11.676 1 80.08 292 GLY A C 1
ATOM 2147 O O . GLY A 1 288 ? 8.353 21.38 -11.782 1 79.51 292 GLY A O 1
ATOM 2148 N N . PHE A 1 289 ? 10.03 22.862 -11.353 1 74.59 293 PHE A N 1
ATOM 2149 C CA . PHE A 1 289 ? 9.182 24.024 -11.11 1 73.8 293 PHE A CA 1
ATOM 2150 C C . PHE A 1 289 ? 8.313 24.279 -12.329 1 81.24 293 PHE A C 1
ATOM 2151 O O . PHE A 1 289 ? 7.111 24.411 -12.168 1 81.97 293 PHE A O 1
ATOM 2159 N N . ILE A 1 290 ? 8.921 24.335 -13.537 1 79.33 294 ILE A N 1
ATOM 2160 C CA . ILE A 1 290 ? 8.255 24.605 -14.814 1 78.8 294 ILE A CA 1
ATOM 2161 C C . ILE A 1 290 ? 7.286 23.466 -15.224 1 83.5 294 ILE A C 1
ATOM 2162 O O . ILE A 1 290 ? 6.165 23.778 -15.629 1 82.37 294 ILE A O 1
ATOM 2167 N N . TRP A 1 291 ? 7.679 22.178 -15.102 1 81.47 295 TRP A N 1
ATOM 2168 C CA . TRP A 1 291 ? 6.77 21.086 -15.47 1 82.28 295 TRP A CA 1
ATOM 2169 C C . TRP A 1 291 ? 5.588 21.003 -14.526 1 83.81 295 TRP A C 1
ATOM 2170 O O . TRP A 1 291 ? 4.446 20.905 -14.983 1 83.37 295 TRP A O 1
ATOM 2181 N N . GLY A 1 292 ? 5.869 21.139 -13.234 1 78.55 296 GLY A N 1
ATOM 2182 C CA . GLY A 1 292 ? 4.863 21.168 -12.183 1 77.19 296 GLY A CA 1
ATOM 2183 C C . GLY A 1 292 ? 3.898 22.328 -12.323 1 78.72 296 GLY A C 1
ATOM 2184 O O . GLY A 1 292 ? 2.688 22.115 -12.396 1 76.99 296 GLY A O 1
ATOM 2185 N N . SER A 1 293 ? 4.445 23.565 -12.427 1 75.33 297 SER A N 1
ATOM 2186 C CA . SER A 1 293 ? 3.704 24.822 -12.631 1 75.05 297 SER A CA 1
ATOM 2187 C C . SER A 1 293 ? 2.993 24.89 -13.99 1 79.26 297 SER A C 1
ATOM 2188 O O . SER A 1 293 ? 2.151 25.77 -14.177 1 78.49 297 SER A O 1
ATOM 2191 N N . LEU A 1 294 ? 3.361 23.991 -14.94 1 75.91 298 LEU A N 1
ATOM 2192 C CA . LEU A 1 294 ? 2.731 23.888 -16.252 1 75.5 298 LEU A CA 1
ATOM 2193 C C . LEU A 1 294 ? 1.482 23.04 -16.144 1 81.48 298 LEU A C 1
ATOM 2194 O O . LEU A 1 294 ? 0.411 23.49 -16.564 1 81.4 298 LEU A O 1
ATOM 2199 N N . PHE A 1 295 ? 1.608 21.834 -15.534 1 78.39 299 PHE A N 1
ATOM 2200 C CA . PHE A 1 295 ? 0.499 20.897 -15.314 1 77.87 299 PHE A CA 1
ATOM 2201 C C . PHE A 1 295 ? -0.526 21.451 -14.349 1 78.93 299 PHE A C 1
ATOM 2202 O O . PHE A 1 295 ? -1.723 21.22 -14.538 1 78.35 299 PHE A O 1
ATOM 2210 N N . MET A 1 296 ? -0.055 22.179 -13.313 1 73.13 300 MET A N 1
ATOM 2211 C CA . MET A 1 296 ? -0.908 22.824 -12.317 1 71.33 300 MET A CA 1
ATOM 2212 C C . MET A 1 296 ? -1.792 23.849 -12.986 1 76.5 300 MET A C 1
ATOM 2213 O O . MET A 1 296 ? -2.988 23.828 -12.745 1 76.02 300 MET A O 1
ATOM 2218 N N . ALA A 1 297 ? -1.22 24.716 -13.857 1 74.55 301 ALA A N 1
ATOM 2219 C CA . ALA A 1 297 ? -1.983 25.718 -14.602 1 75.26 301 ALA A CA 1
ATOM 2220 C C . ALA A 1 297 ? -2.939 25.058 -15.606 1 83.37 301 ALA A C 1
ATOM 2221 O O . ALA A 1 297 ? -4.115 25.441 -15.663 1 84.04 301 ALA A O 1
ATOM 2223 N N . ILE A 1 298 ? -2.449 24.041 -16.366 1 80.86 302 ILE A N 1
ATOM 2224 C CA . ILE A 1 298 ? -3.248 23.302 -17.357 1 80.51 302 ILE A CA 1
ATOM 2225 C C . ILE A 1 298 ? -4.441 22.611 -16.671 1 85.27 302 ILE A C 1
ATOM 2226 O O . ILE A 1 298 ? -5.57 22.794 -17.124 1 84.57 302 ILE A O 1
ATOM 2231 N N . GLY A 1 299 ? -4.183 21.9 -15.567 1 82.66 303 GLY A N 1
ATOM 2232 C CA . GLY A 1 299 ? -5.2 21.218 -14.77 1 82.92 303 GLY A CA 1
ATOM 2233 C C . GLY A 1 299 ? -6.327 22.137 -14.34 1 88.4 303 GLY A C 1
ATOM 2234 O O . GLY A 1 299 ? -7.496 21.798 -14.523 1 88.91 303 GLY A O 1
ATOM 2235 N N . MET A 1 300 ? -5.978 23.332 -13.816 1 85.17 304 MET A N 1
ATOM 2236 C CA . MET A 1 300 ? -6.93 24.357 -13.378 1 84.86 304 MET A CA 1
ATOM 2237 C C . MET A 1 300 ? -7.72 24.93 -14.545 1 91.54 304 MET A C 1
ATOM 2238 O O . MET A 1 300 ? -8.942 25.071 -14.442 1 91.08 304 MET A O 1
ATOM 2243 N N . ILE A 1 301 ? -7.027 25.249 -15.655 1 89.97 305 ILE A N 1
ATOM 2244 C CA . ILE A 1 301 ? -7.655 25.778 -16.869 1 90.82 305 ILE A CA 1
ATOM 2245 C C . ILE A 1 301 ? -8.727 24.791 -17.402 1 97.25 305 ILE A C 1
ATOM 2246 O O . ILE A 1 301 ? -9.857 25.214 -17.658 1 96.49 305 ILE A O 1
ATOM 2251 N N . PHE A 1 302 ? -8.372 23.478 -17.508 1 95.65 306 PHE A N 1
ATOM 2252 C CA . PHE A 1 302 ? -9.255 22.395 -17.964 1 95.91 306 PHE A CA 1
ATOM 2253 C C . PHE A 1 302 ? -10.491 22.319 -17.069 1 102.06 306 PHE A C 1
ATOM 2254 O O . PHE A 1 302 ? -11.607 22.264 -17.58 1 101.92 306 PHE A O 1
ATOM 2256 N N . SER A 1 303 ? -10.291 22.4 -15.739 1 99.68 307 SER A N 1
ATOM 2257 C CA . SER A 1 303 ? -11.365 22.39 -14.745 1 99.57 307 SER A CA 1
ATOM 2258 C C . SER A 1 303 ? -12.286 23.6 -14.914 1 104.84 307 SER A C 1
ATOM 2259 O O . SER A 1 303 ? -13.503 23.448 -14.848 1 104.88 307 SER A O 1
ATOM 2262 N N . PHE A 1 304 ? -11.711 24.788 -15.16 1 102.22 308 PHE A N 1
ATOM 2263 C CA . PHE A 1 304 ? -12.466 26.034 -15.325 1 102.49 308 PHE A CA 1
ATOM 2264 C C . PHE A 1 304 ? -13.302 26.066 -16.579 1 106.75 308 PHE A C 1
ATOM 2265 O O . PHE A 1 304 ? -14.39 26.639 -16.575 1 106.4 308 PHE A O 1
ATOM 2273 N N . LEU A 1 305 ? -12.799 25.448 -17.648 1 103.17 309 LEU A N 1
ATOM 2274 C CA . LEU A 1 305 ? -13.49 25.442 -18.924 1 102.77 309 LEU A CA 1
ATOM 2275 C C . LEU A 1 305 ? -14.484 24.28 -19.074 1 109 309 LEU A C 1
ATOM 2276 O O . LEU A 1 305 ? -15.264 24.292 -20.024 1 108.77 309 LEU A O 1
ATOM 2281 N N . THR A 1 306 ? -14.49 23.303 -18.136 1 107.25 310 THR A N 1
ATOM 2282 C CA . THR A 1 306 ? -15.436 22.177 -18.198 1 108.01 310 THR A CA 1
ATOM 2283 C C . THR A 1 306 ? -16.402 22.178 -16.98 1 116.03 310 THR A C 1
ATOM 2284 O O . THR A 1 306 ? -16.042 22.68 -15.906 1 115.55 310 THR A O 1
ATOM 2288 N N . THR A 1 307 ? -17.64 21.628 -17.171 1 114.8 311 THR A N 1
ATOM 2289 C CA . THR A 1 307 ? -18.702 21.566 -16.147 1 115.06 311 THR A CA 1
ATOM 2290 C C . THR A 1 307 ? -19.275 20.114 -15.978 1 120.09 311 THR A C 1
ATOM 2291 O O . THR A 1 307 ? -20.335 19.924 -15.374 1 119.82 311 THR A O 1
ATOM 2295 N N . THR A 1 308 ? -18.53 19.1 -16.448 1 117.19 312 THR A N 1
ATOM 2296 C CA . THR A 1 308 ? -18.905 17.681 -16.357 1 116.93 312 THR A CA 1
ATOM 2297 C C . THR A 1 308 ? -17.963 16.959 -15.378 1 119.02 312 THR A C 1
ATOM 2298 O O . THR A 1 308 ? -16.845 17.428 -15.167 1 119.45 312 THR A O 1
ATOM 2302 N N . PHE A 1 309 ? -18.399 15.821 -14.802 1 113.1 313 PHE A N 1
ATOM 2303 C CA . PHE A 1 309 ? -17.605 15.036 -13.855 1 111.98 313 PHE A CA 1
ATOM 2304 C C . PHE A 1 309 ? -16.368 14.351 -14.454 1 116.68 313 PHE A C 1
ATOM 2305 O O . PHE A 1 309 ? -15.297 14.413 -13.849 1 116.19 313 PHE A O 1
ATOM 2313 N N . THR A 1 310 ? -16.53 13.616 -15.57 1 113.99 314 THR A N 1
ATOM 2314 C CA . THR A 1 310 ? -15.417 12.872 -16.18 1 113.82 314 THR A CA 1
ATOM 2315 C C . THR A 1 310 ? -14.239 13.793 -16.562 1 115.64 314 THR A C 1
ATOM 2316 O O . THR A 1 310 ? -13.119 13.452 -16.182 1 115.64 314 THR A O 1
ATOM 2320 N N . PRO A 1 311 ? -14.441 14.956 -17.246 1 109.59 315 PRO A N 1
ATOM 2321 C CA . PRO A 1 311 ? -13.294 15.818 -17.573 1 108.33 315 PRO A CA 1
ATOM 2322 C C . PRO A 1 311 ? -12.632 16.414 -16.335 1 110.05 315 PRO A C 1
ATOM 2323 O O . PRO A 1 311 ? -11.418 16.304 -16.219 1 110.08 315 PRO A O 1
ATOM 2327 N N . ILE A 1 312 ? -13.425 17.008 -15.407 1 103.31 316 ILE A N 1
ATOM 2328 C CA . ILE A 1 312 ? -12.917 17.613 -14.175 1 101.38 316 ILE A CA 1
ATOM 2329 C C . ILE A 1 312 ? -12.053 16.628 -13.388 1 103.83 316 ILE A C 1
ATOM 2330 O O . ILE A 1 312 ? -10.945 16.981 -12.988 1 102.99 316 ILE A O 1
ATOM 2335 N N . PHE A 1 313 ? -12.549 15.394 -13.194 1 99.36 317 PHE A N 1
ATOM 2336 C CA . PHE A 1 313 ? -11.821 14.36 -12.468 1 98.46 317 PHE A CA 1
ATOM 2337 C C . PHE A 1 313 ? -10.465 14.135 -13.106 1 103.55 317 PHE A C 1
ATOM 2338 O O . PHE A 1 313 ? -9.464 14.156 -12.396 1 104.33 317 PHE A O 1
ATOM 2346 N N . ILE A 1 314 ? -10.423 13.976 -14.443 1 100.09 318 ILE A N 1
ATOM 2347 C CA . ILE A 1 314 ? -9.173 13.796 -15.188 1 99.67 318 ILE A CA 1
ATOM 2348 C C . ILE A 1 314 ? -8.314 15.057 -15.02 1 103.13 318 ILE A C 1
ATOM 2349 O O . ILE A 1 314 ? -7.149 14.949 -14.65 1 102.72 318 ILE A O 1
ATOM 2354 N N . ALA A 1 315 ? -8.916 16.248 -15.236 1 99.05 319 ALA A N 1
ATOM 2355 C CA . ALA A 1 315 ? -8.279 17.558 -15.107 1 98.37 319 ALA A CA 1
ATOM 2356 C C . ALA A 1 315 ? -7.568 17.677 -13.759 1 101.62 319 ALA A C 1
ATOM 2357 O O . ALA A 1 315 ? -6.434 18.154 -13.702 1 101.14 319 ALA A O 1
ATOM 2359 N N . GLY A 1 316 ? -8.224 17.174 -12.713 1 97.66 320 GLY A N 1
ATOM 2360 C CA . GLY A 1 316 ? -7.72 17.124 -11.345 1 96.97 320 GLY A CA 1
ATOM 2361 C C . GLY A 1 316 ? -6.504 16.249 -11.207 1 98.76 320 GLY A C 1
ATOM 2362 O O . GLY A 1 316 ? -5.557 16.611 -10.501 1 98.22 320 GLY A O 1
ATOM 2363 N N . ILE A 1 317 ? -6.52 15.105 -11.909 1 93.78 321 ILE A N 1
ATOM 2364 C CA . ILE A 1 317 ? -5.401 14.175 -11.945 1 93.39 321 ILE A CA 1
ATOM 2365 C C . ILE A 1 317 ? -4.162 14.917 -12.519 1 96.38 321 ILE A C 1
ATOM 2366 O O . ILE A 1 317 ? -3.103 14.866 -11.895 1 96.18 321 ILE A O 1
ATOM 2371 N N . VAL A 1 318 ? -4.326 15.657 -13.656 1 91.5 322 VAL A N 1
ATOM 2372 C CA . VAL A 1 318 ? -3.289 16.47 -14.325 1 90.43 322 VAL A CA 1
ATOM 2373 C C . VAL A 1 318 ? -2.674 17.483 -13.355 1 92.74 322 VAL A C 1
ATOM 2374 O O . VAL A 1 318 ? -1.45 17.54 -13.237 1 93.08 322 VAL A O 1
ATOM 2378 N N . TYR A 1 319 ? -3.522 18.272 -12.663 1 86.98 323 TYR A N 1
ATOM 2379 C CA . TYR A 1 319 ? -3.075 19.267 -11.693 1 85.35 323 TYR A CA 1
ATOM 2380 C C . TYR A 1 319 ? -2.241 18.618 -10.616 1 86.38 323 TYR A C 1
ATOM 2381 O O . TYR A 1 319 ? -1.164 19.124 -10.322 1 85.68 323 TYR A O 1
ATOM 2390 N N . THR A 1 320 ? -2.739 17.521 -10.009 1 81.72 324 THR A N 1
ATOM 2391 C CA . THR A 1 320 ? -1.998 16.836 -8.956 1 81.4 324 THR A CA 1
ATOM 2392 C C . THR A 1 320 ? -0.639 16.372 -9.496 1 87.23 324 THR A C 1
ATOM 2393 O O . THR A 1 320 ? 0.354 16.529 -8.786 1 86.92 324 THR A O 1
ATOM 2397 N N . LEU A 1 321 ? -0.567 15.903 -10.772 1 85.1 325 LEU A N 1
ATOM 2398 C CA . LEU A 1 321 ? 0.715 15.495 -11.373 1 85.45 325 LEU A CA 1
ATOM 2399 C C . LEU A 1 321 ? 1.723 16.637 -11.293 1 87.2 325 LEU A C 1
ATOM 2400 O O . LEU A 1 321 ? 2.832 16.438 -10.789 1 87.04 325 LEU A O 1
ATOM 2405 N N . GLY A 1 322 ? 1.28 17.83 -11.697 1 81.73 326 GLY A N 1
ATOM 2406 C CA . GLY A 1 322 ? 2.06 19.056 -11.637 1 80.67 326 GLY A CA 1
ATOM 2407 C C . GLY A 1 322 ? 2.44 19.46 -10.233 1 82.28 326 GLY A C 1
ATOM 2408 O O . GLY A 1 322 ? 3.619 19.681 -9.955 1 83.09 326 GLY A O 1
ATOM 2409 N N . GLU A 1 323 ? 1.468 19.487 -9.323 1 75.71 327 GLU A N 1
ATOM 2410 C CA . GLU A 1 323 ? 1.723 19.848 -7.936 1 74.63 327 GLU A CA 1
ATOM 2411 C C . GLU A 1 323 ? 2.787 18.973 -7.284 1 80.12 327 GLU A C 1
ATOM 2412 O O . GLU A 1 323 ? 3.7 19.531 -6.669 1 81.25 327 GLU A O 1
ATOM 2418 N N . ILE A 1 324 ? 2.723 17.626 -7.477 1 75.86 328 ILE A N 1
ATOM 2419 C CA . ILE A 1 324 ? 3.69 16.657 -6.909 1 75.03 328 ILE A CA 1
ATOM 2420 C C . ILE A 1 324 ? 5.138 16.984 -7.29 1 80.35 328 ILE A C 1
ATOM 2421 O O . ILE A 1 324 ? 6.025 16.892 -6.44 1 81.84 328 ILE A O 1
ATOM 2426 N N . VAL A 1 325 ? 5.375 17.341 -8.555 1 75.7 329 VAL A N 1
ATOM 2427 C CA . VAL A 1 325 ? 6.716 17.677 -9.03 1 75.23 329 VAL A CA 1
ATOM 2428 C C . VAL A 1 325 ? 7.121 19.057 -8.502 1 78.32 329 VAL A C 1
ATOM 2429 O O . VAL A 1 325 ? 8.185 19.185 -7.886 1 78.88 329 VAL A O 1
ATOM 2433 N N . TYR A 1 326 ? 6.238 20.062 -8.716 1 72.64 330 TYR A N 1
ATOM 2434 C CA . TYR A 1 326 ? 6.413 21.467 -8.35 1 71.35 330 TYR A CA 1
ATOM 2435 C C . TYR A 1 326 ? 6.784 21.69 -6.901 1 74.7 330 TYR A C 1
ATOM 2436 O O . TYR A 1 326 ? 7.742 22.419 -6.634 1 74.41 330 TYR A O 1
ATOM 2445 N N . THR A 1 327 ? 5.996 21.132 -5.969 1 70.53 331 THR A N 1
ATOM 2446 C CA . THR A 1 327 ? 6.198 21.364 -4.545 1 69.73 331 THR A CA 1
ATOM 2447 C C . THR A 1 327 ? 7.66 21.119 -4.104 1 73.09 331 THR A C 1
ATOM 2448 O O . THR A 1 327 ? 8.297 22.099 -3.724 1 70.98 331 THR A O 1
ATOM 2452 N N . PRO A 1 328 ? 8.234 19.891 -4.176 1 72.13 332 PRO A N 1
ATOM 2453 C CA . PRO A 1 328 ? 9.629 19.719 -3.713 1 72.05 332 PRO A CA 1
ATOM 2454 C C . PRO A 1 328 ? 10.654 20.555 -4.456 1 72.85 332 PRO A C 1
ATOM 2455 O O . PRO A 1 328 ? 11.571 21.051 -3.819 1 70.5 332 PRO A O 1
ATOM 2459 N N . SER A 1 329 ? 10.495 20.719 -5.784 1 69.57 333 SER A N 1
ATOM 2460 C CA . SER A 1 329 ? 11.437 21.471 -6.61 1 69.29 333 SER A CA 1
ATOM 2461 C C . SER A 1 329 ? 11.532 22.956 -6.219 1 73.21 333 SER A C 1
ATOM 2462 O O . SER A 1 329 ? 12.648 23.444 -6.051 1 74.46 333 SER A O 1
ATOM 2465 N N . VAL A 1 330 ? 10.392 23.652 -6.022 1 67.79 334 VAL A N 1
ATOM 2466 C CA . VAL A 1 330 ? 10.391 25.063 -5.604 1 66.47 334 VAL A CA 1
ATOM 2467 C C . VAL A 1 330 ? 10.964 25.228 -4.203 1 70.91 334 VAL A C 1
ATOM 2468 O O . VAL A 1 330 ? 11.731 26.166 -3.96 1 69.22 334 VAL A O 1
ATOM 2472 N N . GLN A 1 331 ? 10.586 24.299 -3.288 1 69.47 335 GLN A N 1
ATOM 2473 C CA . GLN A 1 331 ? 11.029 24.292 -1.889 1 69.34 335 GLN A CA 1
ATOM 2474 C C . GLN A 1 331 ? 12.564 24.186 -1.815 1 73.53 335 GLN A C 1
ATOM 2475 O O . GLN A 1 331 ? 13.149 24.889 -0.986 1 73.73 335 GLN A O 1
ATOM 2481 N N . THR A 1 332 ? 13.218 23.368 -2.713 1 68.86 336 THR A N 1
ATOM 2482 C CA . THR A 1 332 ? 14.689 23.243 -2.753 1 67.65 336 THR A CA 1
ATOM 2483 C C . THR A 1 332 ? 15.327 24.441 -3.412 1 71 336 THR A C 1
ATOM 2484 O O . THR A 1 332 ? 16.363 24.881 -2.923 1 72.58 336 THR A O 1
ATOM 2488 N N . LEU A 1 333 ? 14.745 24.959 -4.516 1 64.96 337 LEU A N 1
ATOM 2489 C CA . LEU A 1 333 ? 15.259 26.134 -5.232 1 64.05 337 LEU A CA 1
ATOM 2490 C C . LEU A 1 333 ? 15.446 27.34 -4.278 1 69.61 337 LEU A C 1
ATOM 2491 O O . LEU A 1 333 ? 16.498 27.993 -4.306 1 69.4 337 LEU A O 1
ATOM 2496 N N . GLY A 1 334 ? 14.447 27.56 -3.408 1 66.31 338 GLY A N 1
ATOM 2497 C CA . GLY A 1 334 ? 14.432 28.618 -2.407 1 65.87 338 GLY A CA 1
ATOM 2498 C C . GLY A 1 334 ? 15.565 28.481 -1.424 1 70.15 338 GLY A C 1
ATOM 2499 O O . GLY A 1 334 ? 16.248 29.465 -1.143 1 71.03 338 GLY A O 1
ATOM 2500 N N . ALA A 1 335 ? 15.781 27.253 -0.914 1 66.23 339 ALA A N 1
ATOM 2501 C CA . ALA A 1 335 ? 16.849 26.928 0.028 1 66.37 339 ALA A CA 1
ATOM 2502 C C . ALA A 1 335 ? 18.227 27.258 -0.574 1 71.92 339 ALA A C 1
ATOM 2503 O O . ALA A 1 335 ? 19.067 27.84 0.115 1 71.45 339 ALA A O 1
ATOM 2505 N N . ASP A 1 336 ? 18.424 26.953 -1.87 1 69.84 340 ASP A N 1
ATOM 2506 C CA . ASP A 1 336 ? 19.673 27.242 -2.561 1 71.11 340 ASP A CA 1
ATOM 2507 C C . ASP A 1 336 ? 19.896 28.736 -2.713 1 73.38 340 ASP A C 1
ATOM 2508 O O . ASP A 1 336 ? 21.026 29.181 -2.5 1 74.02 340 ASP A O 1
ATOM 2513 N N . LEU A 1 337 ? 18.814 29.513 -2.989 1 67.08 341 LEU A N 1
ATOM 2514 C CA . LEU A 1 337 ? 18.844 30.982 -3.136 1 65.88 341 LEU A CA 1
ATOM 2515 C C . LEU A 1 337 ? 18.989 31.717 -1.795 1 66.95 341 LEU A C 1
ATOM 2516 O O . LEU A 1 337 ? 19.259 32.924 -1.781 1 65.06 341 LEU A O 1
ATOM 2521 N N . MET A 1 338 ? 18.801 30.972 -0.679 1 63.4 342 MET A N 1
ATOM 2522 C CA . MET A 1 338 ? 18.837 31.442 0.703 1 63.42 342 MET A CA 1
ATOM 2523 C C . MET A 1 338 ? 20.21 31.609 1.261 1 73.28 342 MET A C 1
ATOM 2524 O O . MET A 1 338 ? 21.043 30.691 1.165 1 74.19 342 MET A O 1
ATOM 2529 N N . ASN A 1 339 ? 20.416 32.762 1.936 1 72.16 343 ASN A N 1
ATOM 2530 C CA . ASN A 1 339 ? 21.657 33.108 2.645 1 72.55 343 ASN A CA 1
ATOM 2531 C C . ASN A 1 339 ? 21.771 32.195 3.891 1 78.04 343 ASN A C 1
ATOM 2532 O O . ASN A 1 339 ? 20.857 32.221 4.724 1 78.51 343 ASN A O 1
ATOM 2537 N N . PRO A 1 340 ? 22.877 31.416 4.05 1 74.69 344 PRO A N 1
ATOM 2538 C CA . PRO A 1 340 ? 23.002 30.502 5.205 1 74.61 344 PRO A CA 1
ATOM 2539 C C . PRO A 1 340 ? 22.915 31.12 6.596 1 78.45 344 PRO A C 1
ATOM 2540 O O . PRO A 1 340 ? 22.563 30.409 7.543 1 78.15 344 PRO A O 1
ATOM 2544 N N . GLU A 1 341 ? 23.249 32.412 6.729 1 74.48 345 GLU A N 1
ATOM 2545 C CA . GLU A 1 341 ? 23.178 33.089 8.019 1 74.28 345 GLU A CA 1
ATOM 2546 C C . GLU A 1 341 ? 21.776 33.632 8.299 1 77.15 345 GLU A C 1
ATOM 2547 O O . GLU A 1 341 ? 21.339 33.652 9.454 1 77.01 345 GLU A O 1
ATOM 2553 N N . LYS A 1 342 ? 21.057 34.031 7.242 1 72.43 346 LYS A N 1
ATOM 2554 C CA . LYS A 1 342 ? 19.711 34.592 7.38 1 71.42 346 LYS A CA 1
ATOM 2555 C C . LYS A 1 342 ? 18.577 33.677 6.889 1 70.6 346 LYS A C 1
ATOM 2556 O O . LYS A 1 342 ? 17.561 34.186 6.423 1 68.38 346 LYS A O 1
ATOM 2562 N N . ILE A 1 343 ? 18.716 32.343 7.051 1 65.15 347 ILE A N 1
ATOM 2563 C CA . ILE A 1 343 ? 17.692 31.383 6.608 1 63.25 347 ILE A CA 1
ATOM 2564 C C . ILE A 1 343 ? 16.341 31.676 7.254 1 67.91 347 ILE A C 1
ATOM 2565 O O . ILE A 1 343 ? 15.322 31.645 6.566 1 68.07 347 ILE A O 1
ATOM 2570 N N . GLY A 1 344 ? 16.353 31.954 8.56 1 65.03 348 GLY A N 1
ATOM 2571 C CA . GLY A 1 344 ? 15.164 32.277 9.341 1 64.53 348 GLY A CA 1
ATOM 2572 C C . GLY A 1 344 ? 14.382 33.436 8.757 1 68.51 348 GLY A C 1
ATOM 2573 O O . GLY A 1 344 ? 13.191 33.285 8.496 1 69.34 348 GLY A O 1
ATOM 2574 N N . SER A 1 345 ? 15.055 34.576 8.477 1 63.85 349 SER A N 1
ATOM 2575 C CA . SER A 1 345 ? 14.451 35.777 7.887 1 63.23 349 SER A CA 1
ATOM 2576 C C . SER A 1 345 ? 13.861 35.485 6.539 1 66.82 349 SER A C 1
ATOM 2577 O O . SER A 1 345 ? 12.783 35.993 6.251 1 67.52 349 SER A O 1
ATOM 2580 N N . TYR A 1 346 ? 14.549 34.664 5.71 1 62.54 350 TYR A N 1
ATOM 2581 C CA . TYR A 1 346 ? 14.12 34.268 4.358 1 61.3 350 TYR A CA 1
ATOM 2582 C C . TYR A 1 346 ? 12.82 33.483 4.402 1 63.93 350 TYR A C 1
ATOM 2583 O O . TYR A 1 346 ? 11.9 33.787 3.636 1 62.65 350 TYR A O 1
ATOM 2592 N N . ASN A 1 347 ? 12.708 32.534 5.352 1 60.75 351 ASN A N 1
ATOM 2593 C CA . ASN A 1 347 ? 11.478 31.768 5.575 1 60.66 351 ASN A CA 1
ATOM 2594 C C . ASN A 1 347 ? 10.333 32.664 6.059 1 66.04 351 ASN A C 1
ATOM 2595 O O . ASN A 1 347 ? 9.181 32.423 5.692 1 66.82 351 ASN A O 1
ATOM 2600 N N . GLY A 1 348 ? 10.668 33.688 6.857 1 61.99 352 GLY A N 1
ATOM 2601 C CA . GLY A 1 348 ? 9.738 34.714 7.305 1 61.93 352 GLY A CA 1
ATOM 2602 C C . GLY A 1 348 ? 9.146 35.451 6.111 1 67.93 352 GLY A C 1
ATOM 2603 O O . GLY A 1 348 ? 7.932 35.632 6.039 1 67.16 352 GLY A O 1
ATOM 2604 N N . VAL A 1 349 ? 10.003 35.839 5.13 1 66.68 353 VAL A N 1
ATOM 2605 C CA . VAL A 1 349 ? 9.628 36.536 3.891 1 66.79 353 VAL A CA 1
ATOM 2606 C C . VAL A 1 349 ? 8.752 35.653 3.065 1 72.72 353 VAL A C 1
ATOM 2607 O O . VAL A 1 349 ? 7.75 36.133 2.561 1 72.44 353 VAL A O 1
ATOM 2611 N N . ALA A 1 350 ? 9.074 34.343 3.005 1 71.65 354 ALA A N 1
ATOM 2612 C CA . ALA A 1 350 ? 8.315 33.313 2.286 1 72.56 354 ALA A CA 1
ATOM 2613 C C . ALA A 1 350 ? 6.854 33.141 2.795 1 79.78 354 ALA A C 1
ATOM 2614 O O . ALA A 1 350 ? 6.045 32.501 2.123 1 80.75 354 ALA A O 1
ATOM 2616 N N . ALA A 1 351 ? 6.508 33.731 3.951 1 77.05 355 ALA A N 1
ATOM 2617 C CA . ALA A 1 351 ? 5.141 33.652 4.443 1 77.45 355 ALA A CA 1
ATOM 2618 C C . ALA A 1 351 ? 4.233 34.462 3.535 1 81.9 355 ALA A C 1
ATOM 2619 O O . ALA A 1 351 ? 3.176 33.953 3.167 1 82.87 355 ALA A O 1
ATOM 2621 N N . ILE A 1 352 ? 4.694 35.66 3.082 1 77 356 ILE A N 1
ATOM 2622 C CA . ILE A 1 352 ? 3.955 36.59 2.207 1 76.24 356 ILE A CA 1
ATOM 2623 C C . ILE A 1 352 ? 3.377 35.949 0.925 1 79.51 356 ILE A C 1
ATOM 2624 O O . ILE A 1 352 ? 2.396 36.478 0.405 1 78.67 356 ILE A O 1
ATOM 2629 N N . LYS A 1 353 ? 3.982 34.842 0.408 1 75.64 357 LYS A N 1
ATOM 2630 C CA . LYS A 1 353 ? 3.525 34.2 -0.833 1 74.83 357 LYS A CA 1
ATOM 2631 C C . LYS A 1 353 ? 2.068 33.745 -0.778 1 78.59 357 LYS A C 1
ATOM 2632 O O . LYS A 1 353 ? 1.368 33.967 -1.758 1 78.79 357 LYS A O 1
ATOM 2638 N N . MET A 1 354 ? 1.605 33.159 0.365 1 73.67 358 MET A N 1
ATOM 2639 C CA . MET A 1 354 ? 0.236 32.649 0.541 1 72.15 358 MET A CA 1
ATOM 2640 C C . MET A 1 354 ? -0.792 33.769 0.647 1 72.21 358 MET A C 1
ATOM 2641 O O . MET A 1 354 ? -1.752 33.695 -0.113 1 70.43 358 MET A O 1
ATOM 2646 N N . PRO A 1 355 ? -0.626 34.828 1.508 1 67.9 359 PRO A N 1
ATOM 2647 C CA . PRO A 1 355 ? -1.632 35.909 1.546 1 66.96 359 PRO A CA 1
ATOM 2648 C C . PRO A 1 355 ? -1.776 36.674 0.233 1 69.47 359 PRO A C 1
ATOM 2649 O O . PRO A 1 355 ? -2.9 36.873 -0.195 1 69.02 359 PRO A O 1
ATOM 2653 N N . ILE A 1 356 ? -0.651 37.076 -0.411 1 65.23 360 ILE A N 1
ATOM 2654 C CA . ILE A 1 356 ? -0.628 37.813 -1.684 1 64.04 360 ILE A CA 1
ATOM 2655 C C . ILE A 1 356 ? -1.28 36.996 -2.793 1 69.77 360 ILE A C 1
ATOM 2656 O O . ILE A 1 356 ? -2.19 37.501 -3.455 1 69.79 360 ILE A O 1
ATOM 2661 N N . ALA A 1 357 ? -0.828 35.732 -2.985 1 67.5 361 ALA A N 1
ATOM 2662 C CA . ALA A 1 357 ? -1.393 34.809 -3.978 1 67.86 361 ALA A CA 1
ATOM 2663 C C . ALA A 1 357 ? -2.902 34.622 -3.728 1 73.5 361 ALA A C 1
ATOM 2664 O O . ALA A 1 357 ? -3.671 34.549 -4.685 1 72.42 361 ALA A O 1
ATOM 2666 N N . SER A 1 358 ? -3.313 34.599 -2.442 1 72.08 362 SER A N 1
ATOM 2667 C CA . SER A 1 358 ? -4.708 34.447 -2.052 1 73.16 362 SER A CA 1
ATOM 2668 C C . SER A 1 358 ? -5.498 35.71 -2.354 1 79.23 362 SER A C 1
ATOM 2669 O O . SER A 1 358 ? -6.559 35.614 -2.98 1 80.78 362 SER A O 1
ATOM 2672 N N . ILE A 1 359 ? -4.985 36.889 -1.931 1 74.46 363 ILE A N 1
ATOM 2673 C CA . ILE A 1 359 ? -5.643 38.176 -2.162 1 73.44 363 ILE A CA 1
ATOM 2674 C C . ILE A 1 359 ? -5.845 38.404 -3.655 1 77.86 363 ILE A C 1
ATOM 2675 O O . ILE A 1 359 ? -6.954 38.71 -4.076 1 76.9 363 ILE A O 1
ATOM 2680 N N . LEU A 1 360 ? -4.802 38.202 -4.448 1 75.79 364 LEU A N 1
ATOM 2681 C CA . LEU A 1 360 ? -4.898 38.374 -5.888 1 76.69 364 LEU A CA 1
ATOM 2682 C C . LEU A 1 360 ? -5.913 37.425 -6.516 1 84.82 364 LEU A C 1
ATOM 2683 O O . LEU A 1 360 ? -6.703 37.879 -7.338 1 85.24 364 LEU A O 1
ATOM 2688 N N . ALA A 1 361 ? -5.937 36.14 -6.097 1 83.43 365 ALA A N 1
ATOM 2689 C CA . ALA A 1 361 ? -6.883 35.156 -6.62 1 84.3 365 ALA A CA 1
ATOM 2690 C C . ALA A 1 361 ? -8.32 35.551 -6.255 1 93.11 365 ALA A C 1
ATOM 2691 O O . ALA A 1 361 ? -9.204 35.456 -7.11 1 92.79 365 ALA A O 1
ATOM 2693 N N . GLY A 1 362 ? -8.514 36.057 -5.028 1 91.96 366 GLY A N 1
ATOM 2694 C CA . GLY A 1 362 ? -9.801 36.549 -4.542 1 92.62 366 GLY A CA 1
ATOM 2695 C C . GLY A 1 362 ? -10.28 37.791 -5.279 1 97.87 366 GLY A C 1
ATOM 2696 O O . GLY A 1 362 ? -11.456 37.875 -5.652 1 98.03 366 GLY A O 1
ATOM 2697 N N . LEU A 1 363 ? -9.354 38.771 -5.48 1 94.17 367 LEU A N 1
ATOM 2698 C CA . LEU A 1 363 ? -9.515 40.035 -6.221 1 93.33 367 LEU A CA 1
ATOM 2699 C C . LEU A 1 363 ? -9.892 39.722 -7.672 1 96.09 367 LEU A C 1
ATOM 2700 O O . LEU A 1 363 ? -10.772 40.382 -8.229 1 95.46 367 LEU A O 1
ATOM 2705 N N . LEU A 1 364 ? -9.23 38.701 -8.265 1 91.78 368 LEU A N 1
ATOM 2706 C CA . LEU A 1 364 ? -9.498 38.192 -9.606 1 91.36 368 LEU A CA 1
ATOM 2707 C C . LEU A 1 364 ? -10.923 37.634 -9.665 1 95.46 368 LEU A C 1
ATOM 2708 O O . LEU A 1 364 ? -11.611 37.859 -10.648 1 94.68 368 LEU A O 1
ATOM 2713 N N . VAL A 1 365 ? -11.356 36.914 -8.626 1 93.56 369 VAL A N 1
ATOM 2714 C CA . VAL A 1 365 ? -12.693 36.311 -8.533 1 94.24 369 VAL A CA 1
ATOM 2715 C C . VAL A 1 365 ? -13.822 37.371 -8.497 1 99.27 369 VAL A C 1
ATOM 2716 O O . VAL A 1 365 ? -14.934 37.069 -8.942 1 98.58 369 VAL A O 1
ATOM 2720 N N . SER A 1 366 ? -13.53 38.609 -8.003 1 96.38 370 SER A N 1
ATOM 2721 C CA . SER A 1 366 ? -14.487 39.728 -7.968 1 96.3 370 SER A CA 1
ATOM 2722 C C . SER A 1 366 ? -14.921 40.111 -9.395 1 102.19 370 SER A C 1
ATOM 2723 O O . SER A 1 366 ? -16.08 40.453 -9.622 1 102.68 370 SER A O 1
ATOM 2725 N N . ILE A 1 367 ? -13.985 40.028 -10.346 1 99.19 371 ILE A N 1
ATOM 2726 C CA . ILE A 1 367 ? -14.191 40.323 -11.761 1 99.14 371 ILE A CA 1
ATOM 2727 C C . ILE A 1 367 ? -14.535 39.015 -12.514 1 102.36 371 ILE A C 1
ATOM 2728 O O . ILE A 1 367 ? -14.716 39.063 -13.724 1 101.86 371 ILE A O 1
ATOM 2733 N N . SER A 1 368 ? -14.629 37.857 -11.824 1 99.48 372 SER A N 1
ATOM 2734 C CA . SER A 1 368 ? -14.926 36.579 -12.493 1 100.26 372 SER A CA 1
ATOM 2735 C C . SER A 1 368 ? -16.193 36.616 -13.364 1 107.94 372 SER A C 1
ATOM 2736 O O . SER A 1 368 ? -16.101 36.192 -14.519 1 107.84 372 SER A O 1
ATOM 2739 N N . PRO A 1 369 ? -17.359 37.144 -12.877 1 106.57 373 PRO A N 1
ATOM 2740 C CA . PRO A 1 369 ? -18.559 37.178 -13.722 1 106.92 373 PRO A CA 1
ATOM 2741 C C . PRO A 1 369 ? -18.379 37.922 -15.047 1 112.34 373 PRO A C 1
ATOM 2742 O O . PRO A 1 369 ? -18.803 37.398 -16.078 1 113.3 373 PRO A O 1
ATOM 2746 N N . MET A 1 370 ? -17.726 39.11 -15.029 1 107.96 374 MET A N 1
ATOM 2747 C CA . MET A 1 370 ? -17.473 39.927 -16.224 1 106.91 374 MET A CA 1
ATOM 2748 C C . MET A 1 370 ? -16.675 39.177 -17.312 1 107.35 374 MET A C 1
ATOM 2749 O O . MET A 1 370 ? -17.159 39.047 -18.44 1 106.37 374 MET A O 1
ATOM 2751 N N . ILE A 1 371 ? -15.488 38.647 -16.95 1 102.16 375 ILE A N 1
ATOM 2752 C CA . ILE A 1 371 ? -14.566 37.957 -17.863 1 101.32 375 ILE A CA 1
ATOM 2753 C C . ILE A 1 371 ? -14.96 36.488 -18.167 1 103.93 375 ILE A C 1
ATOM 2754 O O . ILE A 1 371 ? -14.602 35.99 -19.24 1 103.2 375 ILE A O 1
ATOM 2759 N N . LYS A 1 372 ? -15.677 35.808 -17.232 1 99.38 376 LYS A N 1
ATOM 2760 C CA . LYS A 1 372 ? -16.129 34.403 -17.299 1 98.58 376 LYS A CA 1
ATOM 2761 C C . LYS A 1 372 ? -14.956 33.398 -17.297 1 100.81 376 LYS A C 1
ATOM 2762 O O . LYS A 1 372 ? -13.804 33.82 -17.288 1 99.74 376 LYS A O 1
ATOM 2764 N N . ALA A 1 373 ? -15.257 32.078 -17.27 1 97.06 377 ALA A N 1
ATOM 2765 C CA . ALA A 1 373 ? -14.284 30.981 -17.209 1 96.87 377 ALA A CA 1
ATOM 2766 C C . ALA A 1 373 ? -13.172 31.053 -18.248 1 102.62 377 ALA A C 1
ATOM 2767 O O . ALA A 1 373 ? -12.003 30.887 -17.886 1 103.73 377 ALA A O 1
ATOM 2769 N N . ILE A 1 374 ? -13.517 31.313 -19.527 1 98.09 378 ILE A N 1
ATOM 2770 C CA . ILE A 1 374 ? -12.529 31.432 -20.609 1 96.83 378 ILE A CA 1
ATOM 2771 C C . ILE A 1 374 ? -11.598 32.613 -20.316 1 97.97 378 ILE A C 1
ATOM 2772 O O . ILE A 1 374 ? -10.384 32.432 -20.355 1 96.24 378 ILE A O 1
ATOM 2777 N N . GLY A 1 375 ? -12.182 33.764 -19.94 1 94.31 379 GLY A N 1
ATOM 2778 C CA . GLY A 1 375 ? -11.465 34.986 -19.571 1 93.73 379 GLY A CA 1
ATOM 2779 C C . GLY A 1 375 ? -10.53 34.813 -18.388 1 96.41 379 GLY A C 1
ATOM 2780 O O . GLY A 1 375 ? -9.367 35.221 -18.452 1 96.77 379 GLY A O 1
ATOM 2781 N N . VAL A 1 376 ? -11.027 34.176 -17.312 1 90.61 380 VAL A N 1
ATOM 2782 C CA . VAL A 1 376 ? -10.279 33.859 -16.092 1 89.3 380 VAL A CA 1
ATOM 2783 C C . VAL A 1 376 ? -9.054 33.025 -16.425 1 90.89 380 VAL A C 1
ATOM 2784 O O . VAL A 1 376 ? -7.956 33.377 -15.997 1 90.24 380 VAL A O 1
ATOM 2788 N N . SER A 1 377 ? -9.243 31.93 -17.192 1 86.61 381 SER A N 1
ATOM 2789 C CA . SER A 1 377 ? -8.17 31.024 -17.611 1 86.11 381 SER A CA 1
ATOM 2790 C C . SER A 1 377 ? -7.023 31.738 -18.326 1 89.41 381 SER A C 1
ATOM 2791 O O . SER A 1 377 ? -5.86 31.401 -18.071 1 88.21 381 SER A O 1
ATOM 2794 N N . LEU A 1 378 ? -7.345 32.744 -19.19 1 85.92 382 LEU A N 1
ATOM 2795 C CA . LEU A 1 378 ? -6.337 33.546 -19.901 1 85.28 382 LEU A CA 1
ATOM 2796 C C . LEU A 1 378 ? -5.406 34.2 -18.879 1 87.65 382 LEU A C 1
ATOM 2797 O O . LEU A 1 378 ? -4.188 34.028 -18.977 1 87.66 382 LEU A O 1
ATOM 2799 N N . VAL A 1 379 ? -5.987 34.843 -17.84 1 82.35 383 VAL A N 1
ATOM 2800 C CA . VAL A 1 379 ? -5.238 35.468 -16.744 1 81.54 383 VAL A CA 1
ATOM 2801 C C . VAL A 1 379 ? -4.348 34.448 -16.006 1 83.52 383 VAL A C 1
ATOM 2802 O O . VAL A 1 379 ? -3.215 34.77 -15.666 1 82.6 383 VAL A O 1
ATOM 2806 N N . LEU A 1 380 ? -4.849 33.23 -15.794 1 78.51 384 LEU A N 1
ATOM 2807 C CA . LEU A 1 380 ? -4.078 32.173 -15.168 1 77.7 384 LEU A CA 1
ATOM 2808 C C . LEU A 1 380 ? -2.887 31.81 -16.062 1 82.29 384 LEU A C 1
ATOM 2809 O O . LEU A 1 380 ? -1.743 31.953 -15.645 1 80.3 384 LEU A O 1
ATOM 2814 N N . ALA A 1 381 ? -3.161 31.405 -17.308 1 82.0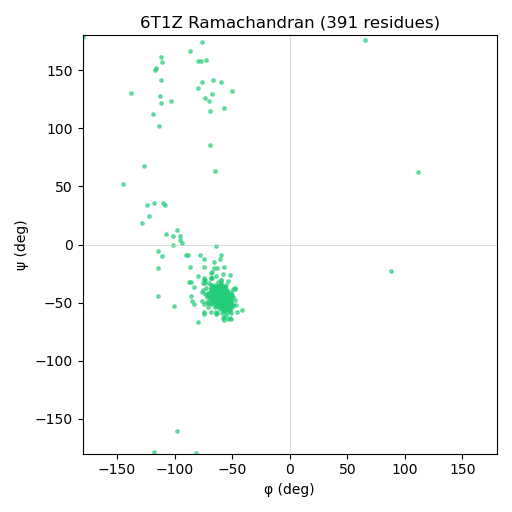3 385 ALA A N 1
ATOM 2815 C CA . ALA A 1 381 ? -2.136 31.037 -18.286 1 83.24 385 ALA A CA 1
ATOM 2816 C C . ALA A 1 381 ? -1.054 32.104 -18.425 1 89.73 385 ALA A C 1
ATOM 2817 O O . ALA A 1 381 ? 0.129 31.78 -18.306 1 89.54 385 ALA A O 1
ATOM 2819 N N . LEU A 1 382 ? -1.47 33.377 -18.612 1 87.53 386 LEU A N 1
ATOM 2820 C CA . LEU A 1 382 ? -0.6 34.553 -18.737 1 87.91 386 LEU A CA 1
ATOM 2821 C C . LEU A 1 382 ? 0.306 34.762 -17.486 1 91.1 386 LEU A C 1
ATOM 2822 O O . LEU A 1 382 ? 1.509 35.008 -17.635 1 90.13 386 LEU A O 1
ATOM 2827 N N . THR A 1 383 ? -0.27 34.653 -16.272 1 87.66 387 THR A N 1
ATOM 2828 C CA . THR A 1 383 ? 0.487 34.788 -15.018 1 87.66 387 THR A CA 1
ATOM 2829 C C . THR A 1 383 ? 1.425 33.597 -14.805 1 89.05 387 THR A C 1
ATOM 2830 O O . THR A 1 383 ? 2.507 33.76 -14.239 1 87.64 387 THR A O 1
ATOM 2834 N N . GLU A 1 384 ? 1.01 32.408 -15.263 1 84.44 388 GLU A N 1
ATOM 2835 C CA . GLU A 1 384 ? 1.828 31.21 -15.19 1 83.69 388 GLU A CA 1
ATOM 2836 C C . GLU A 1 384 ? 3.044 31.382 -16.123 1 87.01 388 GLU A C 1
ATOM 2837 O O . GLU A 1 384 ? 4.14 30.924 -15.787 1 87.61 388 GLU A O 1
ATOM 2843 N N . VAL A 1 385 ? 2.842 32.026 -17.304 1 80.98 389 VAL A N 1
ATOM 2844 C CA . VAL A 1 385 ? 3.914 32.326 -18.273 1 78.65 389 VAL A CA 1
ATOM 2845 C C . VAL A 1 385 ? 4.898 33.272 -17.579 1 78.71 389 VAL A C 1
ATOM 2846 O O . VAL A 1 385 ? 6.107 33.101 -17.733 1 79.36 389 VAL A O 1
ATOM 2850 N N . LEU A 1 386 ? 4.375 34.227 -16.778 1 71.03 390 LEU A N 1
ATOM 2851 C CA . LEU A 1 386 ? 5.187 35.159 -16.011 1 69.71 390 LEU A CA 1
ATOM 2852 C C . LEU A 1 386 ? 6.037 34.405 -15.017 1 71.92 390 LEU A C 1
ATOM 2853 O O . LEU A 1 386 ? 7.227 34.693 -14.918 1 72.46 390 LEU A O 1
ATOM 2858 N N . ALA A 1 387 ? 5.438 33.416 -14.308 1 66.73 391 ALA A N 1
ATOM 2859 C CA . ALA A 1 387 ? 6.137 32.564 -13.347 1 65.71 391 ALA A CA 1
ATOM 2860 C C . ALA A 1 387 ? 7.337 31.911 -14.02 1 73.79 391 ALA A C 1
ATOM 2861 O O . ALA A 1 387 ? 8.443 31.998 -13.482 1 75.24 391 ALA A O 1
ATOM 2863 N N . ILE A 1 388 ? 7.15 31.349 -15.233 1 70.57 392 ILE A N 1
ATOM 2864 C CA . ILE A 1 388 ? 8.232 30.718 -15.994 1 70.26 392 ILE A CA 1
ATOM 2865 C C . ILE A 1 388 ? 9.384 31.714 -16.25 1 74.75 392 ILE A C 1
ATOM 2866 O O . ILE A 1 388 ? 10.557 31.395 -15.997 1 73.62 392 ILE A O 1
ATOM 2871 N N . ILE A 1 389 ? 9.032 32.929 -16.712 1 71.72 393 ILE A N 1
ATOM 2872 C CA . ILE A 1 389 ? 9.985 34.002 -16.995 1 71.15 393 ILE A CA 1
ATOM 2873 C C . ILE A 1 389 ? 10.807 34.317 -15.738 1 74.13 393 ILE A C 1
ATOM 2874 O O . ILE A 1 389 ? 12.033 34.175 -15.775 1 74.62 393 ILE A O 1
ATOM 2879 N N . LEU A 1 390 ? 10.131 34.653 -14.625 1 68.27 394 LEU A N 1
ATOM 2880 C CA . LEU A 1 390 ? 10.781 35.007 -13.367 1 67.9 394 LEU A CA 1
ATOM 2881 C C . LEU A 1 390 ? 11.659 33.898 -12.778 1 72.05 394 LEU A C 1
ATOM 2882 O O . LEU A 1 390 ? 12.731 34.215 -12.249 1 70.76 394 LEU A O 1
ATOM 2887 N N . VAL A 1 391 ? 11.242 32.607 -12.9 1 69.04 395 VAL A N 1
ATOM 2888 C CA . VAL A 1 391 ? 12.063 31.489 -12.416 1 68.67 395 VAL A CA 1
ATOM 2889 C C . VAL A 1 391 ? 13.381 31.431 -13.197 1 75.42 395 VAL A C 1
ATOM 2890 O O . VAL A 1 391 ? 14.441 31.32 -12.575 1 75.5 395 VAL A O 1
ATOM 2894 N N . LEU A 1 392 ? 13.322 31.564 -14.55 1 72.53 396 LEU A N 1
ATOM 2895 C CA . LEU A 1 392 ? 14.515 31.537 -15.415 1 71.26 396 LEU A CA 1
ATOM 2896 C C . LEU A 1 392 ? 15.478 32.667 -15.062 1 71.61 396 LEU A C 1
ATOM 2897 O O . LEU A 1 392 ? 16.656 32.392 -14.815 1 70.58 396 LEU A O 1
ATOM 2902 N N . VAL A 1 393 ? 14.946 33.914 -14.932 1 65.82 397 VAL A N 1
ATOM 2903 C CA . VAL A 1 393 ? 15.676 35.122 -14.508 1 64.08 397 VAL A CA 1
ATOM 2904 C C . VAL A 1 393 ? 16.41 34.86 -13.179 1 66.72 397 VAL A C 1
ATOM 2905 O O . VAL A 1 393 ? 17.633 35 -13.128 1 66.67 397 VAL A O 1
ATOM 2909 N N . ALA A 1 394 ? 15.665 34.444 -12.131 1 62.37 398 ALA A N 1
ATOM 2910 C CA . ALA A 1 394 ? 16.225 34.135 -10.812 1 61.94 398 ALA A CA 1
ATOM 2911 C C . ALA A 1 394 ? 17.296 33.037 -10.874 1 66.64 398 ALA A C 1
ATOM 2912 O O . ALA A 1 394 ? 18.421 33.298 -10.445 1 66.62 398 ALA A O 1
ATOM 2914 N N . VAL A 1 395 ? 16.978 31.846 -11.451 1 63.37 399 VAL A N 1
ATOM 2915 C CA . VAL A 1 395 ? 17.921 30.725 -11.56 1 63.69 399 VAL A CA 1
ATOM 2916 C C . VAL A 1 395 ? 19.193 31.173 -12.261 1 70.93 399 VAL A C 1
ATOM 2917 O O . VAL A 1 395 ? 20.287 30.87 -11.782 1 69.73 399 VAL A O 1
ATOM 2921 N N . ASN A 1 396 ? 19.044 31.932 -13.365 1 70.43 400 ASN A N 1
ATOM 2922 C CA . ASN A 1 396 ? 20.171 32.459 -14.133 1 71.08 400 ASN A CA 1
ATOM 2923 C C . ASN A 1 396 ? 21.108 33.283 -13.258 1 73.9 400 ASN A C 1
ATOM 2924 O O . ASN A 1 396 ? 22.3 32.977 -13.207 1 74.59 400 ASN A O 1
ATOM 2929 N N . ARG A 1 397 ? 20.576 34.322 -12.586 1 68.3 401 ARG A N 1
ATOM 2930 C CA . ARG A 1 397 ? 21.348 35.195 -11.704 1 67.1 401 ARG A CA 1
ATOM 2931 C C . ARG A 1 397 ? 22.078 34.377 -10.637 1 70.71 401 ARG A C 1
ATOM 2932 O O . ARG A 1 397 ? 23.281 34.57 -10.447 1 69.44 401 ARG A O 1
ATOM 2940 N N . HIS A 1 398 ? 21.351 33.437 -9.969 1 67.22 402 HIS A N 1
ATOM 2941 C CA . HIS A 1 398 ? 21.896 32.567 -8.926 1 66.33 402 HIS A CA 1
ATOM 2942 C C . HIS A 1 398 ? 22.988 31.666 -9.469 1 70 402 HIS A C 1
ATOM 2943 O O . HIS A 1 398 ? 24.035 31.591 -8.833 1 69.65 402 HIS A O 1
ATOM 2950 N N . GLN A 1 399 ? 22.781 31.033 -10.648 1 67.08 403 GLN A N 1
ATOM 2951 C CA . GLN A 1 399 ? 23.749 30.139 -11.305 1 68.12 403 GLN A CA 1
ATOM 2952 C C . GLN A 1 399 ? 25.189 30.727 -11.376 1 71.77 403 GLN A C 1
ATOM 2953 O O . GLN A 1 399 ? 26.166 29.991 -11.16 1 70.72 403 GLN A O 1
ATOM 2959 N N . LYS A 1 400 ? 25.294 32.068 -11.622 1 67.62 404 LYS A N 1
ATOM 2960 C CA . LYS A 1 400 ? 26.533 32.858 -11.642 1 66.46 404 LYS A CA 1
ATOM 2961 C C . LYS A 1 400 ? 27.344 32.643 -10.37 1 73.05 404 LYS A C 1
ATOM 2962 O O . LYS A 1 400 ? 28.53 32.347 -10.465 1 74.93 404 LYS A O 1
ATOM 2968 N N . THR A 1 401 ? 26.685 32.752 -9.189 1 70.39 405 THR A N 1
ATOM 2969 C CA . THR A 1 401 ? 27.208 32.634 -7.817 1 69.81 405 THR A CA 1
ATOM 2970 C C . THR A 1 401 ? 27.862 31.269 -7.455 1 75.47 405 THR A C 1
ATOM 2971 O O . THR A 1 401 ? 28.481 31.202 -6.388 1 75.63 405 THR A O 1
ATOM 2973 N N . LYS A 1 402 ? 27.758 30.218 -8.34 1 72.06 406 LYS A N 1
ATOM 2974 C CA . LYS A 1 402 ? 28.317 28.849 -8.233 1 93.82 406 LYS A CA 1
ATOM 2975 C C . LYS A 1 402 ? 29.531 28.733 -7.267 1 156.47 406 LYS A C 1
ATOM 2976 O O . LYS A 1 402 ? 29.617 27.823 -6.433 1 121.99 406 LYS A O 1
#

Radius of gyration: 20.72 Å; Cα contacts (8 Å, |Δi|>4): 562; chains: 1; bounding box: 55×42×50 Å

Secondary structure (DSSP, 8-state):
-HHHHTS-HHHHHHHHHHHHHHHHIIIIITTHHHHHHHHS-HHHHHHHHHHHHHHHHHHHHHHHHHHHHS-HHHHHHHHHHHHHHHHHHHHHH--TTS--HHHHHHHHHHHHHHHHHHHHHHHHHHHHT--TTTHHHHHHHHHHHHHHHHHHHHHHHHHHTTT-HHHHHHHHHHHHHHHHHHHHTT----------HHHHHHHHHH-HHHHHHHHHHHHHHHHHTHHHHTHHHHHHHH------HHHHHHHHHHHHHHHHHHHHHHHHHHHTT--HHHHHHHHHHHHHHHHHHHHH--SHHHHHHHHHHHHHHHHHHHHHHHHHHHHHS-SSSHHHHHHHGGGHHHHHHHHHHHHHHTHHHHHHHHHHHHHHHHHHHHHHHHHHHHHHHHHT-

Sequence (393 aa):
GKEFWNLDKNLQLRLGIVFLGAFSYGTVFSSMTIYYNQYLGSAITGILLALSAVATFVAGILAGFFADRNGRKPVMVFGTIIQLLGAALAIASNLPGHVNPWSTFIAFLLISFGYNFVITAGNAMIIDASNAENRKVVFMLDYWAQNLSVILGAALGAWLFRPAFEALLVILLLTVLVSFFLTTFVMTETFKPTDNIFQAYKTVLQDKTYMIFMGANIATTFIIMQFDNFLPVHLSNSFKTITYGQRMLTIYLILACVLVVLLMTTLNRLTKDWSHQKGFIWGSLFMAIGMIFSFLTTTFTPIFIAGIVYTLGEIVYTPSVQTLGADLMNPEKIGSYNGVAAIKMPIASILAGLLVSISPMIKAIGVSLVLALTEVLAIILVLVAVNRHQKTK

B-factor: mean 83.6, std 19.02, range [44.26, 183.27]

Solvent-accessible surface area: 17578 Å² total; per-residue (Å²): 73,84,83,80,78,130,22,64,154,4,0,45,21,6,9,28,4,0,61,44,18,8,36,4,110,2,3,0,46,59,18,8,56,108,7,10,71,135,96,25,36,84,82,61,6,39,107,6,77,51,90,27,64,95,23,31,64,66,0,0,39,59,0,0,14,71,0,7,106,58,10,0,50,64,9,1,30,99,0,0,86,28,12,45,100,0,0,47,60,0,35,67,7,5,96,113,92,73,48,68,19,118,28,0,10,92,0,8,38,41,6,23,49,0,54,31,14,1,27,7,0,0,44,0,2,0,16,42,27,14,77,64,152,38,26,36,40,0,9,20,13,14,22,76,9,62,20,42,0,34,44,82,0,51,68,40,5,88,182,28,22,94,101,39,27,32,35,1,0,64,56,5,37,92,19,6,56,75,8,41,105,38,0,41,152,77,2,82,68,38,16,180,67,141,128,82,67,118,90,4,18,78,56,0,92,114,30,147,26,1,44,43,4,4,24,0,6,26,11,0,3,10,0,41,14,0,28,104,16,6,2,31,52,30,3,55,116,60,22,128,79,84,153,85,5,120,166,0,25,72,54,4,89,98,20,10,27,55,24,0,31,112,55,5,94,58,36,29,205,128,12,128,106,64,65,39,42,102,2,0,31,114,0,0,62,61,0,3,91,0,0,37,37,0,6,85,40,42,58,67,87,43,1,68,95,6,1,54,42,1,0,48,1,24,5,23,3,20,8,4,4,57,0,12,3,4,53,10,21,59,98,88,44,7,0,0,8,18,0,5,24,25,41,34,93,48,61,0,40,113,81,0,33,117,19,21,79,96,18,111,90,68,49,29,133,22,6,6,61,57,1,39,129,32,6,82,84,0,32,89,40,0,77,63,0,9,85,96,56,114,176,86,230